Protein 2PE4 (pdb70)

B-factor: mean 37.02, std 12.39, range [16.14, 87.88]

GO terms:
  GO:0004415 hyalurononglucosaminidase activity (F, IDA)
  GO:0030214 hyaluronan catabolic process (P, IDA)
  GO:0043202 lysosomal lumen (C, TAS)
  GO:0004415 hyalurononglucosaminidase activity (F, TAS)
  GO:0030207 chondroitin sulfate proteoglycan catabolic process (P, TAS)
  GO:0030214 hyaluronan catabolic process (P, TAS)
  GO:0036117 hyaluranon cable (C, IDA)
  GO:0005576 extracellular region (C, IDA)
  GO:0005764 lysosome (C, IDA)
  GO:0036120 cellular response to platelet-derived growth factor stimulus (P, IDA)
  GO:0031410 cytoplasmic vesicle (C, IDA)
  GO:0044344 cellular response to fibroblast growth factor stimulus (P, IDA)
  GO:0009615 response to virus (P, IDA)
  GO:1900106 positive regulation of hyaluranon cable assembly (P, IDA)
  GO:0030308 negative regulation of cell growth (P, IDA)
  GO:0030212 hyaluronan metabolic process (P, IDA)
  GO:0051216 cartilage development (P, IEP)
  GO:0046677 response to antibiotic (P, IDA)
  GO:0071467 cellular response to pH (P, IDA)
  GO:0071493 cellular response to UV-B (P, IDA)

Foldseek 3Di:
DAFDFQLDPLFLAAEEAADPLVCLCVPPVQRFDPVLHPHYHHPVCPDQDLADDEAEQPQAFFHWAADLVGHIGQQHALLRHDLPNRLVRNLVSLCVRPVPLQRQHAYEYEDDGEDLQPVVCDDSSCSLQVVLLVVVCVVPVPDDDVGSNVVSRCSRNVRSLCNLLVSLQSSCVRRVNYQDAYAAPPALPLPPPPDVVRQLGRDDCSLVVSLVCLSRLLSGQAAEHELQAAPVCPPPPRSLSNQLNRLVSRCVSCVVSVHNPRAYAYEYEQARPPDLHGDDLVNCCSHQQSNQQQSHSYYYYHDDCVQSVDNVSSNVSSVCCQPHVSLSSSFQRVLQSVLCVLQQVVFWTWHFDPVQSRDGRGDDVVFWDWDADPVGDDIDIDGDQDPVNSVVSVVTTFTDGRQQADDGRSNHGDDPD

Organism: Homo sapiens (NCBI:txid9606)

InterPro domains:
  IPR013785 Aldolase-type TIM barrel [G3DSA:3.20.20.70] (20-435)
  IPR017853 Glycoside hydrolase superfamily [SSF51445] (31-350)
  IPR018155 Hyaluronidase [PF01630] (24-432)
  IPR018155 Hyaluronidase [PIRSF038193] (18-422)
  IPR018155 Hyaluronidase [PR00846] (32-44)
  IPR018155 Hyaluronidase [PR00846] (92-106)
  IPR018155 Hyaluronidase [PR00846] (124-141)
  IPR018155 Hyaluronidase [PR00846] (182-207)
  IPR018155 Hyaluronidase [PR00846] (229-243)
  IPR018155 Hyaluronidase [PR00846] (333-346)
  IPR018155 Hyaluronidase [PTHR11769] (9-433)

Structure (mmCIF, N/CA/C/O backbone):
data_2PE4
#
_entry.id   2PE4
#
_cell.length_a   92.050
_cell.length_b   92.050
_cell.length_c   143.810
_cell.angle_alpha   90.000
_cell.angle_beta   90.000
_cell.angle_gamma   120.000
#
_symmetry.space_group_name_H-M   'P 32 2 1'
#
loop_
_entity.id
_entity.type
_entity.pdbx_description
1 polymer Hyaluronidase-1
2 branched alpha-D-mannopyranose-(1-3)-alpha-D-mannopyranose-(1-6)-[alpha-D-mannopyranose-(1-3)]beta-D-mannopyranose-(1-4)-2-acetamido-2-deoxy-beta-D-glucopyranose-(1-4)-2-acetamido-2-deoxy-beta-D-glucopyranose
3 branched 2-acetamido-2-deoxy-beta-D-glucopyranose-(1-4)-2-acetamido-2-deoxy-beta-D-glucopyranose
4 non-polymer 'ACETATE ION'
5 non-polymer GLYCEROL
6 water water
#
loop_
_atom_site.group_PDB
_atom_site.id
_atom_site.type_symbol
_atom_site.label_atom_id
_atom_site.label_alt_id
_atom_site.label_comp_id
_atom_site.label_asym_id
_atom_site.label_entity_id
_atom_site.label_seq_id
_atom_site.pdbx_PDB_ins_code
_atom_site.Cartn_x
_atom_site.Cartn_y
_atom_site.Cartn_z
_atom_site.occupancy
_atom_site.B_iso_or_equiv
_atom_site.auth_seq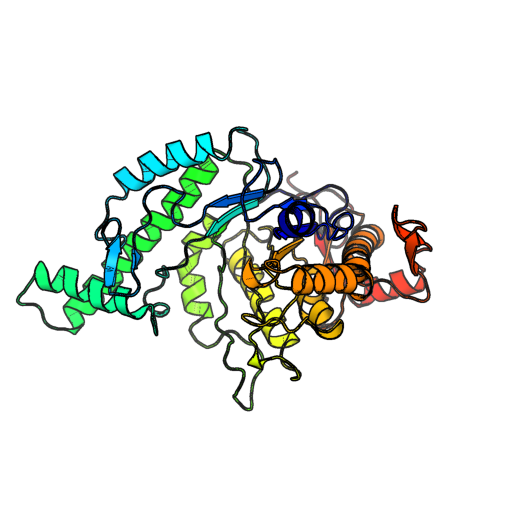_id
_atom_site.auth_comp_id
_atom_site.auth_asym_id
_atom_site.auth_atom_id
_atom_site.pdbx_PDB_model_num
ATOM 1 N N . ARG A 1 1 ? 24.557 -38.438 -2.219 1.00 48.18 20 ARG A N 1
ATOM 2 C CA . ARG A 1 1 ? 24.786 -38.383 -3.724 1.00 48.20 20 ARG A CA 1
ATOM 3 C C . ARG A 1 1 ? 26.209 -38.780 -4.233 1.00 46.86 20 ARG A C 1
ATOM 4 O O . ARG A 1 1 ? 26.312 -39.492 -5.209 1.00 46.96 20 ARG A O 1
ATOM 12 N N . SER A 1 2 ? 27.281 -38.306 -3.583 1.00 45.68 21 SER A N 1
ATOM 13 C CA . SER A 1 2 ? 28.663 -38.666 -3.946 1.00 43.64 21 SER A CA 1
ATOM 14 C C . SER A 1 2 ? 29.113 -39.741 -2.991 1.00 42.98 21 SER A C 1
ATOM 15 O O . SER A 1 2 ? 28.807 -39.631 -1.810 1.00 43.65 21 SER A O 1
ATOM 18 N N . PHE A 1 3 ? 29.822 -40.764 -3.483 1.00 41.35 22 PHE A N 1
ATOM 19 C CA . PHE A 1 3 ? 30.314 -41.886 -2.644 1.00 40.87 22 PHE A CA 1
ATOM 20 C C . PHE A 1 3 ? 31.844 -42.145 -2.634 1.00 39.14 22 PHE A C 1
ATOM 21 O O . PHE A 1 3 ? 32.290 -43.097 -1.991 1.00 39.49 22 PHE A O 1
ATOM 29 N N . ARG A 1 4 ? 32.643 -41.310 -3.304 1.00 37.42 23 ARG A N 1
ATOM 30 C CA . ARG A 1 4 ? 34.124 -41.475 -3.274 1.00 35.41 23 ARG A CA 1
ATOM 31 C C . ARG A 1 4 ? 34.682 -41.112 -1.904 1.00 33.52 23 ARG A C 1
ATOM 32 O O . ARG A 1 4 ? 34.218 -40.149 -1.272 1.00 32.60 23 ARG A O 1
ATOM 40 N N . GLY A 1 5 ? 35.675 -41.882 -1.462 1.00 32.45 24 GLY A N 1
ATOM 41 C CA . GLY A 1 5 ? 36.457 -41.533 -0.243 1.00 30.59 24 GLY A CA 1
ATOM 42 C C . GLY A 1 5 ? 37.606 -40.711 -0.785 1.00 29.05 24 GLY A C 1
ATOM 43 O O . GLY A 1 5 ? 37.373 -39.795 -1.608 1.00 28.41 24 GLY A O 1
ATOM 44 N N . PRO A 1 6 ? 38.847 -41.123 -0.459 1.00 27.29 25 PRO A N 1
ATOM 45 C CA . PRO A 1 6 ? 39.988 -40.391 -0.958 1.00 26.77 25 PRO A CA 1
ATOM 46 C C . PRO A 1 6 ? 40.026 -40.621 -2.472 1.00 27.12 25 PRO A C 1
ATOM 47 O O . PRO A 1 6 ? 39.678 -41.717 -2.913 1.00 27.40 25 PRO A O 1
ATOM 51 N N . LEU A 1 7 ? 40.384 -39.606 -3.271 1.00 27.44 26 LEU A N 1
ATOM 52 C CA . LEU A 1 7 ? 40.243 -39.739 -4.739 1.00 27.91 26 LEU A CA 1
ATOM 53 C C . LEU A 1 7 ? 41.261 -40.703 -5.290 1.00 27.85 26 LEU A C 1
ATOM 54 O O . LEU A 1 7 ? 40.986 -41.338 -6.288 1.00 28.26 26 LEU A O 1
ATOM 59 N N . LEU A 1 8 ? 42.404 -40.813 -4.603 1.00 26.97 27 LEU A N 1
ATOM 60 C CA . LEU A 1 8 ? 43.457 -41.807 -4.855 1.00 26.97 27 LEU A CA 1
ATOM 61 C C . LEU A 1 8 ? 43.792 -42.472 -3.512 1.00 28.03 27 LEU A C 1
ATOM 62 O O . LEU A 1 8 ? 43.620 -41.849 -2.480 1.00 28.22 27 LEU A O 1
ATOM 67 N N . PRO A 1 9 ? 44.253 -43.745 -3.518 1.00 28.74 28 PRO A N 1
ATOM 68 C CA . PRO A 1 9 ? 44.600 -44.412 -2.270 1.00 28.36 28 PRO A CA 1
ATOM 69 C C . PRO A 1 9 ? 45.519 -43.601 -1.375 1.00 28.71 28 PRO A C 1
ATOM 70 O O . PRO A 1 9 ? 46.501 -43.040 -1.868 1.00 29.38 28 PRO A O 1
ATOM 74 N N . ASN A 1 10 ? 45.222 -43.558 -0.067 1.00 28.73 29 ASN A N 1
ATOM 75 C CA . ASN A 1 10 ? 46.080 -42.850 0.892 1.00 28.57 29 ASN A CA 1
ATOM 76 C C . ASN A 1 10 ? 46.230 -41.390 0.548 1.00 27.55 29 ASN A C 1
ATOM 77 O O . ASN A 1 10 ? 47.271 -40.780 0.828 1.00 28.63 29 ASN A O 1
ATOM 82 N N . ARG A 1 11 ? 45.210 -40.814 -0.066 1.00 26.79 30 ARG A N 1
ATOM 83 C CA . ARG A 1 11 ? 45.295 -39.385 -0.421 1.00 26.77 30 ARG A CA 1
ATOM 84 C C . ARG A 1 11 ? 44.019 -38.677 -0.094 1.00 25.83 30 ARG A C 1
ATOM 85 O O . ARG A 1 11 ? 43.202 -38.432 -0.980 1.00 26.88 30 ARG A O 1
ATOM 93 N N . PRO A 1 12 ? 43.848 -38.319 1.184 1.00 25.56 31 PRO A N 1
ATOM 94 C CA . PRO A 1 12 ? 42.715 -37.415 1.522 1.00 24.23 31 PRO A CA 1
ATOM 95 C C . PRO A 1 12 ? 42.847 -36.076 0.778 1.00 24.26 31 PRO A C 1
ATOM 96 O O . PRO A 1 12 ? 41.838 -35.487 0.416 1.00 23.95 31 PRO A O 1
ATOM 100 N N . PHE A 1 13 ? 44.086 -35.658 0.509 1.00 23.56 32 PHE A N 1
ATOM 101 C CA . PHE A 1 13 ? 44.361 -34.418 -0.209 1.00 23.06 32 PHE A CA 1
ATOM 102 C C . PHE A 1 13 ? 45.276 -34.814 -1.383 1.00 24.02 32 PHE A C 1
ATOM 103 O O . PHE A 1 13 ? 46.416 -35.254 -1.187 1.00 23.62 32 PHE A O 1
ATOM 111 N N . THR A 1 14 ? 44.732 -34.691 -2.589 1.00 24.39 33 THR A N 1
ATOM 112 C CA . THR A 1 14 ? 45.358 -35.140 -3.830 1.00 25.94 33 THR A CA 1
ATOM 113 C C . THR A 1 14 ? 45.951 -33.883 -4.574 1.00 26.33 33 THR A C 1
ATOM 114 O O . THR A 1 14 ? 45.384 -32.757 -4.480 1.00 27.87 33 THR A O 1
ATOM 118 N N . THR A 1 15 ? 47.077 -34.005 -5.283 1.00 24.66 34 THR A N 1
ATOM 119 C CA . THR A 1 15 ? 47.493 -32.829 -6.033 1.00 24.49 34 THR A CA 1
ATOM 120 C C . THR A 1 15 ? 47.622 -33.128 -7.521 1.00 24.22 34 THR A C 1
ATOM 121 O O . THR A 1 15 ? 48.134 -34.151 -7.905 1.00 25.21 34 THR A O 1
ATOM 125 N N . VAL A 1 16 ? 47.154 -32.204 -8.345 1.00 24.68 35 VAL A N 1
ATOM 126 C CA . VAL A 1 16 ? 47.255 -32.323 -9.793 1.00 24.61 35 VAL A CA 1
ATOM 127 C C . VAL A 1 16 ? 48.114 -31.147 -10.285 1.00 24.95 35 VAL A C 1
ATOM 128 O O . VAL A 1 16 ? 47.745 -29.960 -10.119 1.00 24.83 35 VAL A O 1
ATOM 132 N N . TRP A 1 17 ? 49.261 -31.491 -10.867 1.00 24.54 36 TRP A N 1
ATOM 133 C CA . TRP A 1 17 ? 50.115 -30.529 -11.527 1.00 24.36 36 TRP A CA 1
ATOM 134 C C . TRP A 1 17 ? 49.609 -30.352 -12.971 1.00 25.20 36 TRP A C 1
ATOM 135 O O . TRP A 1 17 ? 49.858 -31.211 -13.841 1.00 24.00 36 TRP A O 1
ATOM 146 N N . ASN A 1 18 ? 48.928 -29.230 -13.221 1.00 25.43 37 ASN A N 1
ATOM 147 C CA . ASN A 1 18 ? 48.305 -28.938 -14.533 1.00 25.97 37 ASN A CA 1
ATOM 148 C C . ASN A 1 18 ? 49.146 -27.856 -15.247 1.00 25.93 37 ASN A C 1
ATOM 149 O O . ASN A 1 18 ? 48.757 -26.690 -15.360 1.00 25.94 37 ASN A O 1
ATOM 154 N N . ALA A 1 19 ? 50.327 -28.280 -15.682 1.00 25.48 38 ALA A N 1
ATOM 155 C CA . ALA A 1 19 ? 51.375 -27.444 -16.195 1.00 26.26 38 ALA A CA 1
ATOM 156 C C . ALA A 1 19 ? 52.031 -28.104 -17.416 1.00 27.29 38 ALA A C 1
ATOM 157 O O . ALA A 1 19 ? 52.160 -29.350 -17.480 1.00 26.94 38 ALA A O 1
ATOM 159 N N . ASN A 1 20 ? 52.429 -27.265 -18.375 1.00 25.98 39 ASN A N 1
ATOM 160 C CA . ASN A 1 20 ? 53.198 -27.789 -19.520 1.00 27.80 39 ASN A CA 1
ATOM 161 C C . ASN A 1 20 ? 54.683 -27.753 -19.257 1.00 28.04 39 ASN A C 1
ATOM 162 O O . ASN A 1 20 ? 55.454 -27.051 -19.969 1.00 29.08 39 ASN A O 1
ATOM 167 N N . THR A 1 21 ? 55.094 -28.483 -18.215 1.00 27.95 40 THR A N 1
ATOM 168 C CA . THR A 1 21 ? 56.503 -28.618 -17.906 1.00 27.76 40 THR A CA 1
ATOM 169 C C . THR A 1 21 ? 57.219 -29.587 -18.861 1.00 28.62 40 THR A C 1
ATOM 170 O O . THR A 1 21 ? 58.453 -29.557 -18.967 1.00 28.56 40 THR A O 1
ATOM 174 N N . GLN A 1 22 ? 56.431 -30.402 -19.568 1.00 28.94 41 GLN A N 1
ATOM 175 C CA . GLN A 1 22 ? 56.883 -31.222 -20.684 1.00 31.05 41 GLN A CA 1
ATOM 176 C C . GLN A 1 22 ? 57.539 -30.369 -21.780 1.00 29.13 41 GLN A C 1
ATOM 177 O O . GLN A 1 22 ? 58.549 -30.758 -22.348 1.00 28.35 41 GLN A O 1
ATOM 183 N N . TRP A 1 23 ? 56.958 -29.199 -22.046 1.00 27.94 42 TRP A N 1
ATOM 184 C CA . TRP A 1 23 ? 57.556 -28.210 -22.934 1.00 26.61 42 TRP A CA 1
ATOM 185 C C . TRP A 1 23 ? 58.907 -27.664 -22.404 1.00 26.76 42 TRP A C 1
ATOM 186 O O . TRP A 1 23 ? 59.859 -27.535 -23.172 1.00 26.25 42 TRP A O 1
ATOM 197 N N . CYS A 1 24 ? 58.982 -27.338 -21.111 1.00 26.34 43 CYS A N 1
ATOM 198 C CA . CYS A 1 24 ? 60.214 -26.889 -20.494 1.00 27.91 43 CYS A CA 1
ATOM 199 C C . CYS A 1 24 ? 61.351 -27.852 -20.827 1.00 27.85 43 CYS A C 1
ATOM 200 O O . CYS A 1 24 ? 62.497 -27.445 -21.051 1.00 27.32 43 CYS A O 1
ATOM 203 N N . LEU A 1 25 ? 61.017 -29.133 -20.831 1.00 28.55 44 LEU A N 1
ATOM 204 C CA . LEU A 1 25 ? 62.007 -30.175 -21.025 1.00 29.56 44 LEU A CA 1
ATOM 205 C C . LEU A 1 25 ? 62.340 -30.348 -22.524 1.00 29.29 44 LEU A C 1
ATOM 206 O O . LEU A 1 25 ? 63.497 -30.315 -22.894 1.00 29.16 44 LEU A O 1
ATOM 211 N N . GLU A 1 26 ? 61.313 -30.509 -23.351 1.00 29.54 45 GLU A N 1
ATOM 212 C CA . GLU A 1 26 ? 61.467 -30.789 -24.777 1.00 31.61 45 GLU A CA 1
ATOM 213 C C . GLU A 1 26 ? 61.999 -29.583 -25.570 1.00 30.61 45 GLU A C 1
ATOM 214 O O . GLU A 1 26 ? 62.800 -29.745 -26.478 1.00 30.17 45 GLU A O 1
ATOM 220 N N . ARG A 1 27 ? 61.560 -28.380 -25.201 1.00 29.99 46 ARG A N 1
ATOM 221 C CA . ARG A 1 27 ? 61.988 -27.202 -25.885 1.00 29.15 46 ARG A CA 1
ATOM 222 C C . ARG A 1 27 ? 63.293 -26.690 -25.348 1.00 29.66 46 ARG A C 1
ATOM 223 O O . ARG A 1 27 ? 64.183 -26.383 -26.125 1.00 30.21 46 ARG A O 1
ATOM 231 N N . HIS A 1 28 ? 63.397 -26.581 -24.025 1.00 29.43 47 HIS A N 1
ATOM 232 C CA . HIS A 1 28 ? 64.506 -25.880 -23.395 1.00 29.32 47 HIS A CA 1
ATOM 233 C C . HIS A 1 28 ? 65.494 -26.761 -22.631 1.00 29.50 47 HIS A C 1
ATOM 234 O O . HIS A 1 28 ? 66.472 -26.239 -22.118 1.00 29.76 47 HIS A O 1
ATOM 241 N N . GLY A 1 29 ? 65.258 -28.069 -22.533 1.00 29.55 48 GLY A N 1
ATOM 242 C CA . GLY A 1 29 ? 66.128 -28.955 -21.733 1.00 29.76 48 GLY A CA 1
ATOM 243 C C . GLY A 1 29 ? 66.074 -28.715 -20.213 1.00 31.51 48 GLY A C 1
ATOM 244 O O . GLY A 1 29 ? 66.948 -29.184 -19.448 1.00 31.25 48 GLY A O 1
ATOM 245 N N . VAL A 1 30 ? 65.064 -27.981 -19.759 1.00 31.78 49 VAL A N 1
ATOM 246 C CA . VAL A 1 30 ? 64.900 -27.731 -18.326 1.00 32.71 49 VAL A CA 1
ATOM 247 C C . VAL A 1 30 ? 64.003 -28.821 -17.771 1.00 33.38 49 VAL A C 1
ATOM 248 O O . VAL A 1 30 ? 62.835 -29.000 -18.196 1.00 33.20 49 VAL A O 1
ATOM 252 N N . ASP A 1 31 ? 64.543 -29.552 -16.814 1.00 33.30 50 ASP A N 1
ATOM 253 C CA . ASP A 1 31 ? 63.833 -30.695 -16.283 1.00 34.31 50 ASP A CA 1
ATOM 254 C C . ASP A 1 31 ? 63.244 -30.330 -14.925 1.00 32.79 50 ASP A C 1
ATOM 255 O O . ASP A 1 31 ? 63.941 -30.378 -13.929 1.00 32.75 50 ASP A O 1
ATOM 260 N N . VAL A 1 32 ? 61.961 -29.955 -14.898 1.00 32.69 51 VAL A N 1
ATOM 261 C CA . VAL A 1 32 ? 61.266 -29.662 -13.637 1.00 30.88 51 VAL A CA 1
ATOM 262 C C . VAL A 1 32 ? 60.832 -30.995 -12.991 1.00 30.87 51 VAL A C 1
ATOM 263 O O . VAL A 1 32 ? 60.195 -31.822 -13.630 1.00 31.04 51 VAL A O 1
ATOM 267 N N . ASP A 1 33 ? 61.192 -31.202 -11.734 1.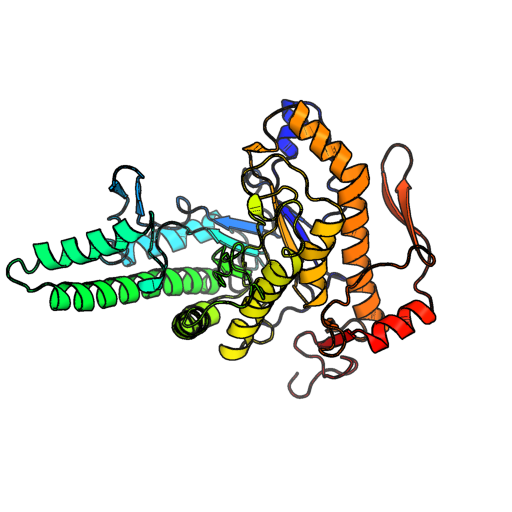00 30.43 52 ASP A N 1
ATOM 268 C CA . ASP A 1 33 ? 60.808 -32.417 -10.994 1.00 30.48 52 ASP A CA 1
ATOM 269 C C . ASP A 1 33 ? 59.326 -32.336 -10.634 1.00 29.96 52 ASP A C 1
ATOM 270 O O . ASP A 1 33 ? 58.909 -31.426 -9.936 1.00 30.57 52 ASP A O 1
ATOM 275 N N . VAL A 1 34 ? 58.538 -33.294 -11.107 1.00 29.31 53 VAL A N 1
ATOM 276 C CA . VAL A 1 34 ? 57.107 -33.318 -10.901 1.00 28.46 53 VAL A CA 1
ATOM 277 C C . VAL A 1 34 ? 56.694 -34.619 -10.165 1.00 28.50 53 VAL A C 1
ATOM 278 O O . VAL A 1 34 ? 55.511 -34.991 -10.139 1.00 28.08 53 VAL A O 1
ATOM 282 N N . SER A 1 35 ? 57.670 -35.324 -9.600 1.00 27.75 54 SER A N 1
ATOM 283 C CA . SER A 1 35 ? 57.416 -36.600 -8.915 1.00 28.03 54 SER A CA 1
ATOM 284 C C . SER A 1 35 ? 56.621 -36.420 -7.616 1.00 27.99 54 SER A C 1
ATOM 285 O O . SER A 1 35 ? 56.013 -37.361 -7.120 1.00 29.44 54 SER A O 1
ATOM 288 N N . VAL A 1 36 ? 56.618 -35.224 -7.043 1.00 27.62 55 VAL A N 1
ATOM 289 C CA . VAL A 1 36 ? 55.920 -35.052 -5.780 1.00 27.51 55 VAL A CA 1
ATOM 290 C C . VAL A 1 36 ? 54.375 -35.069 -5.968 1.00 27.49 55 VAL A C 1
ATOM 291 O O . VAL A 1 36 ? 53.627 -35.365 -5.033 1.00 26.61 55 VAL A O 1
ATOM 295 N N . PHE A 1 37 ? 53.901 -34.796 -7.184 1.00 26.22 56 PHE A N 1
ATOM 296 C CA . PHE A 1 37 ? 52.461 -34.707 -7.415 1.00 25.77 56 PHE A CA 1
ATOM 297 C C . PHE A 1 37 ? 51.799 -36.073 -7.591 1.00 26.07 56 PHE A C 1
ATOM 298 O O . PHE A 1 37 ? 52.436 -37.003 -7.997 1.00 26.39 56 PHE A O 1
ATOM 306 N N . ASP A 1 38 ? 50.499 -36.165 -7.330 1.00 26.90 57 ASP A N 1
ATOM 307 C CA . ASP A 1 38 ? 49.786 -37.416 -7.528 1.00 25.92 57 ASP A CA 1
ATOM 308 C C . ASP A 1 38 ? 49.475 -37.573 -9.023 1.00 25.64 57 ASP A C 1
ATOM 309 O O . ASP A 1 38 ? 49.485 -38.663 -9.521 1.00 23.95 57 ASP A O 1
ATOM 314 N N . VAL A 1 39 ? 49.206 -36.444 -9.700 1.00 25.84 58 VAL A N 1
ATOM 315 C CA . VAL A 1 39 ? 48.792 -36.411 -11.100 1.00 25.15 58 VAL A CA 1
ATOM 316 C C . VAL A 1 39 ? 49.537 -35.272 -11.769 1.00 26.17 58 VAL A C 1
ATOM 317 O O . VAL A 1 39 ? 49.671 -34.153 -11.205 1.00 24.79 58 VAL A O 1
ATOM 321 N N . VAL A 1 40 ? 50.051 -35.571 -12.969 1.00 27.77 59 VAL A N 1
ATOM 322 C CA . VAL A 1 40 ? 50.540 -34.553 -13.912 1.00 28.06 59 VAL A CA 1
ATOM 323 C C . VAL A 1 40 ? 49.593 -34.540 -15.107 1.00 28.92 59 VAL A C 1
ATOM 324 O O . VAL A 1 40 ? 49.380 -35.558 -15.743 1.00 28.02 59 VAL A O 1
ATOM 328 N N . ALA A 1 41 ? 49.017 -33.378 -15.402 1.00 29.19 60 ALA A N 1
ATOM 329 C CA . ALA A 1 41 ? 48.095 -33.287 -16.466 1.00 29.87 60 ALA A CA 1
ATOM 330 C C . ALA A 1 41 ? 48.473 -32.087 -17.302 1.00 30.50 60 ALA A C 1
ATOM 331 O O . ALA A 1 41 ? 48.128 -30.958 -16.977 1.00 31.05 60 ALA A O 1
ATOM 333 N N . ASN A 1 42 ? 49.121 -32.354 -18.421 1.00 30.97 61 ASN A N 1
ATOM 334 C CA . ASN A 1 42 ? 49.475 -31.299 -19.367 1.00 33.09 61 ASN A CA 1
ATOM 335 C C . ASN A 1 42 ? 48.263 -30.520 -19.898 1.00 32.36 61 ASN A C 1
ATOM 336 O O . ASN A 1 42 ? 47.386 -31.125 -20.507 1.00 33.00 61 ASN A O 1
ATOM 341 N N . PRO A 1 43 ? 48.207 -29.185 -19.683 1.00 31.86 62 PRO A N 1
ATOM 342 C CA . PRO A 1 43 ? 47.097 -28.403 -20.228 1.00 32.45 62 PRO A CA 1
ATOM 343 C C . PRO A 1 43 ? 47.120 -28.348 -21.772 1.00 32.71 62 PRO A C 1
ATOM 344 O O . PRO A 1 43 ? 46.102 -27.961 -22.406 1.00 32.58 62 PRO A O 1
ATOM 348 N N . GLY A 1 44 ? 48.265 -28.742 -22.345 1.00 32.85 63 GLY A N 1
ATOM 349 C CA . GLY A 1 44 ? 48.450 -28.882 -23.782 1.00 34.03 63 GLY A CA 1
ATOM 350 C C . GLY A 1 44 ? 47.799 -30.132 -24.342 1.00 35.50 63 GLY A C 1
ATOM 351 O O . GLY A 1 44 ? 47.670 -30.279 -25.575 1.00 34.99 63 GLY A O 1
ATOM 352 N N . GLN A 1 45 ? 47.339 -31.014 -23.439 1.00 36.46 64 GLN A N 1
ATOM 353 C CA . GLN A 1 45 ? 46.517 -32.169 -23.799 1.00 37.58 64 GLN A CA 1
ATOM 354 C C . GLN A 1 45 ? 47.263 -33.067 -24.792 1.00 39.29 64 GLN A C 1
ATOM 355 O O . GLN A 1 45 ? 46.873 -33.255 -25.972 1.00 38.96 64 GLN A O 1
ATOM 361 N N . THR A 1 46 ? 48.368 -33.593 -24.293 1.00 41.20 65 THR A N 1
ATOM 362 C CA . THR A 1 46 ? 49.271 -34.413 -25.077 1.00 44.13 65 THR A CA 1
ATOM 363 C C . THR A 1 46 ? 48.860 -35.880 -25.026 1.00 45.67 65 THR A C 1
ATOM 364 O O . THR A 1 46 ? 48.990 -36.581 -26.003 1.00 46.70 65 THR A O 1
ATOM 368 N N . PHE A 1 47 ? 48.357 -36.341 -23.877 1.00 48.29 66 PHE A N 1
ATOM 369 C CA . PHE A 1 47 ? 47.853 -37.727 -23.740 1.00 49.48 66 PHE A CA 1
ATOM 370 C C . PHE A 1 47 ? 46.457 -37.697 -23.108 1.00 49.13 66 PHE A C 1
ATOM 371 O O . PHE A 1 47 ? 46.114 -36.737 -22.400 1.00 49.02 66 PHE A O 1
ATOM 379 N N . ARG A 1 48 ? 45.666 -38.743 -23.360 1.00 48.13 67 ARG A N 1
ATOM 380 C CA . ARG A 1 48 ? 44.370 -38.924 -22.682 1.00 47.62 67 ARG A CA 1
ATOM 381 C C . ARG A 1 48 ? 44.409 -39.937 -21.515 1.00 46.01 67 ARG A C 1
ATOM 382 O O . ARG A 1 48 ? 44.266 -41.136 -21.754 1.00 47.51 67 ARG A O 1
ATOM 390 N N . GLY A 1 49 ? 44.538 -39.461 -20.279 1.00 42.52 68 GLY A N 1
ATOM 391 C CA . GLY A 1 49 ? 44.754 -40.343 -19.118 1.00 39.50 68 GLY A CA 1
ATOM 392 C C . GLY A 1 49 ? 43.560 -40.592 -18.198 1.00 37.48 68 GLY A C 1
ATOM 393 O O . GLY A 1 49 ? 42.483 -40.011 -18.394 1.00 36.98 68 GLY A O 1
ATOM 394 N N . PRO A 1 50 ? 43.738 -41.472 -17.183 1.00 35.82 69 PRO A N 1
ATOM 395 C CA . PRO A 1 50 ? 42.645 -41.882 -16.297 1.00 34.74 69 PRO A CA 1
ATOM 396 C C . PRO A 1 50 ? 42.260 -40.890 -15.177 1.00 33.56 69 PRO A C 1
ATOM 397 O O . PRO A 1 50 ? 41.220 -41.057 -14.515 1.00 32.11 69 PRO A O 1
ATOM 401 N N . ASP A 1 51 ? 43.077 -39.866 -14.988 1.00 31.94 70 ASP A N 1
ATOM 402 C CA . ASP A 1 51 ? 42.974 -39.019 -13.811 1.00 31.30 70 ASP A CA 1
ATOM 403 C C . ASP A 1 51 ? 42.395 -37.627 -14.070 1.00 30.59 70 ASP A C 1
ATOM 404 O O . ASP A 1 51 ? 41.877 -37.000 -13.136 1.00 30.41 70 ASP A O 1
ATOM 409 N N . MET A 1 52 ? 42.510 -37.136 -15.311 1.00 29.37 71 MET A N 1
ATOM 410 C CA . MET A 1 52 ? 41.975 -35.822 -15.652 1.00 29.28 71 MET A CA 1
ATOM 411 C C . MET A 1 52 ? 41.656 -35.691 -17.138 1.00 29.12 71 MET A C 1
ATOM 412 O O . MET A 1 52 ? 42.490 -36.022 -17.996 1.00 28.82 71 MET A O 1
ATOM 417 N N . THR A 1 53 ? 40.437 -35.215 -17.425 1.00 28.87 72 THR A N 1
ATOM 418 C CA . THR A 1 53 ? 40.065 -34.662 -18.734 1.00 28.93 72 THR A CA 1
ATOM 419 C C . THR A 1 53 ? 39.580 -33.226 -18.533 1.00 29.60 72 THR A C 1
ATOM 420 O O . THR A 1 53 ? 38.789 -32.933 -17.618 1.00 29.96 72 THR A O 1
ATOM 424 N N . ILE A 1 54 ? 39.981 -32.352 -19.438 1.00 29.46 73 ILE A N 1
ATOM 425 C CA . ILE A 1 54 ? 39.570 -30.964 -19.430 1.00 29.36 73 ILE A CA 1
ATOM 426 C C . ILE A 1 54 ? 38.834 -30.722 -20.758 1.00 27.78 73 ILE A C 1
ATOM 427 O O . ILE A 1 54 ? 39.309 -31.105 -21.785 1.00 27.09 73 ILE A O 1
ATOM 432 N N . PHE A 1 55 ? 37.706 -30.033 -20.717 1.00 27.21 74 PHE A N 1
ATOM 433 C CA . PHE A 1 55 ? 37.069 -29.569 -21.910 1.00 27.08 74 PHE A CA 1
ATOM 434 C C . PHE A 1 55 ? 37.113 -28.067 -21.904 1.00 27.43 74 PHE A C 1
ATOM 435 O O . PHE A 1 55 ? 36.392 -27.403 -21.118 1.00 27.17 74 PHE A O 1
ATOM 443 N N . TYR A 1 56 ? 37.968 -27.532 -22.771 1.00 26.94 75 TYR A N 1
ATOM 444 C CA . TYR A 1 56 ? 38.019 -26.108 -23.059 1.00 27.83 75 TYR A CA 1
ATOM 445 C C . TYR A 1 56 ? 36.786 -25.767 -23.864 1.00 27.69 75 TYR A C 1
ATOM 446 O O . TYR A 1 56 ? 36.109 -26.648 -24.373 1.00 26.39 75 TYR A O 1
ATOM 455 N N . SER A 1 57 ? 36.431 -24.498 -23.919 1.00 29.51 76 SER A N 1
ATOM 456 C CA . SER A 1 57 ? 35.069 -24.167 -24.352 1.00 31.03 76 SER A CA 1
ATOM 457 C C . SER A 1 57 ? 34.808 -24.531 -25.835 1.00 33.21 76 SER A C 1
ATOM 458 O O . SER A 1 57 ? 33.633 -24.627 -26.238 1.00 33.85 76 SER A O 1
ATOM 461 N N . SER A 1 58 ? 35.878 -24.751 -26.625 1.00 33.22 77 SER A N 1
ATOM 462 C CA . SER A 1 58 ? 35.737 -25.087 -28.044 1.00 34.69 77 SER A CA 1
ATOM 463 C C . SER A 1 58 ? 35.740 -26.574 -28.256 1.00 35.33 77 SER A C 1
ATOM 464 O O . SER A 1 58 ? 35.649 -27.016 -29.399 1.00 35.59 77 SER A O 1
ATOM 467 N N . GLN A 1 59 ? 35.821 -27.345 -27.162 1.00 34.53 78 GLN A N 1
ATOM 468 C CA . GLN A 1 59 ? 35.903 -28.803 -27.238 1.00 33.44 78 GLN A CA 1
ATOM 469 C C . GLN A 1 59 ? 34.654 -29.599 -26.828 1.00 33.60 78 GLN A C 1
ATOM 470 O O . GLN A 1 59 ? 34.685 -30.814 -26.956 1.00 34.99 78 GLN A O 1
ATOM 476 N N . LEU A 1 60 ? 33.609 -28.982 -26.255 1.00 32.22 79 LEU A N 1
ATOM 477 C CA . LEU A 1 60 ? 32.462 -29.763 -25.762 1.00 30.42 79 LEU A CA 1
ATOM 478 C C . LEU A 1 60 ? 31.148 -29.201 -26.321 1.00 30.90 79 LEU A C 1
ATOM 479 O O . LEU A 1 60 ? 30.661 -28.137 -25.891 1.00 30.01 79 LEU A O 1
ATOM 484 N N . GLY A 1 61 ? 30.598 -29.926 -27.301 1.00 30.14 80 GLY A N 1
ATOM 485 C CA . GLY A 1 61 ? 29.491 -29.446 -28.093 1.00 29.96 80 GLY A CA 1
ATOM 486 C C . GLY A 1 61 ? 29.753 -28.134 -28.800 1.00 30.42 80 GLY A C 1
ATOM 487 O O . GLY A 1 61 ? 30.828 -27.933 -29.395 1.00 30.61 80 GLY A O 1
ATOM 488 N N . THR A 1 62 ? 28.784 -27.231 -28.696 1.00 29.38 81 THR A N 1
ATOM 489 C CA . THR A 1 62 ? 28.797 -25.987 -29.443 1.00 30.14 81 THR A CA 1
ATOM 490 C C . THR A 1 62 ? 28.519 -24.821 -28.533 1.00 29.97 81 THR A C 1
ATOM 491 O O . THR A 1 62 ? 27.422 -24.272 -28.527 1.00 30.23 81 THR A O 1
ATOM 495 N N . TYR A 1 63 ? 29.530 -24.416 -27.796 1.00 30.61 82 TYR A N 1
ATOM 496 C CA . TYR A 1 63 ? 29.401 -23.387 -26.783 1.00 30.26 82 TYR A CA 1
ATOM 497 C C . TYR A 1 63 ? 29.261 -21.991 -27.370 1.00 30.62 82 TYR A C 1
ATOM 498 O O . TYR A 1 63 ? 30.138 -21.528 -28.085 1.00 30.93 82 TYR A O 1
ATOM 507 N N . PRO A 1 64 ? 28.158 -21.301 -27.038 1.00 31.92 83 PRO A N 1
ATOM 508 C CA . PRO A 1 64 ? 27.883 -19.982 -27.602 1.00 32.08 83 PRO A CA 1
ATOM 509 C C . PRO A 1 64 ? 28.524 -18.870 -26.801 1.00 33.81 83 PRO A C 1
ATOM 510 O O . PRO A 1 64 ? 28.484 -18.895 -25.561 1.00 33.82 83 PRO A O 1
ATOM 514 N N . TYR A 1 65 ? 29.123 -17.915 -27.505 1.00 35.47 84 TYR A N 1
ATOM 515 C CA . TYR A 1 65 ? 29.783 -16.778 -26.882 1.00 37.55 84 TYR A CA 1
ATOM 516 C C . TYR A 1 65 ? 29.977 -15.677 -27.899 1.00 37.99 84 TYR A C 1
ATOM 517 O O . TYR A 1 65 ? 29.770 -15.856 -29.104 1.00 38.69 84 TYR A O 1
ATOM 526 N N . TYR A 1 66 ? 30.314 -14.501 -27.406 1.00 38.93 85 TYR A N 1
ATOM 527 C CA . TYR A 1 66 ? 30.687 -13.403 -28.287 1.00 39.40 85 TYR A CA 1
ATOM 528 C C . TYR A 1 66 ? 32.204 -13.227 -28.264 1.00 40.62 85 TYR A C 1
ATOM 529 O O . TYR A 1 66 ? 32.804 -13.243 -27.186 1.00 39.64 85 TYR A O 1
ATOM 538 N N . THR A 1 67 ? 32.808 -13.077 -29.454 1.00 42.58 86 THR A N 1
ATOM 539 C CA . THR A 1 67 ? 34.229 -12.698 -29.587 1.00 44.76 86 THR A CA 1
ATOM 540 C C . THR A 1 67 ? 34.452 -11.342 -28.903 1.00 46.26 86 THR A C 1
ATOM 541 O O . THR A 1 67 ? 33.468 -10.651 -28.577 1.00 46.75 86 THR A O 1
ATOM 545 N N . PRO A 1 68 ? 35.728 -10.949 -28.639 1.00 47.86 87 PRO A N 1
ATOM 546 C CA . PRO A 1 68 ? 35.895 -9.670 -27.929 1.00 48.48 87 PRO A CA 1
ATOM 547 C C . PRO A 1 68 ? 35.515 -8.403 -28.722 1.00 48.71 87 PRO A C 1
ATOM 548 O O . PRO A 1 68 ? 35.431 -7.333 -28.132 1.00 49.40 87 PRO A O 1
ATOM 552 N N . THR A 1 69 ? 35.269 -8.534 -30.021 1.00 48.51 88 THR A N 1
ATOM 553 C CA . THR A 1 69 ? 34.707 -7.455 -30.829 1.00 48.60 88 THR A CA 1
ATOM 554 C C . THR A 1 69 ? 33.185 -7.614 -31.048 1.00 47.99 88 THR A C 1
ATOM 555 O O . THR A 1 69 ? 32.590 -6.929 -31.907 1.00 47.48 88 THR A O 1
ATOM 559 N N . GLY A 1 70 ? 32.572 -8.554 -30.317 1.00 46.62 89 GLY A N 1
ATOM 560 C CA . GLY A 1 70 ? 31.116 -8.680 -30.262 1.00 45.44 89 GLY A CA 1
ATOM 561 C C . GLY A 1 70 ? 30.422 -9.521 -31.308 1.00 45.10 89 GLY A C 1
ATOM 562 O O . GLY A 1 70 ? 29.201 -9.466 -31.431 1.00 44.74 89 GLY A O 1
ATOM 563 N N . GLU A 1 71 ? 31.180 -10.307 -32.055 1.00 45.72 90 GLU A N 1
ATOM 564 C CA . GLU A 1 71 ? 30.597 -11.221 -33.054 1.00 47.53 90 GLU A CA 1
ATOM 565 C C . GLU A 1 71 ? 30.174 -12.580 -32.428 1.00 47.00 90 GLU A C 1
ATOM 566 O O . GLU A 1 71 ? 30.945 -13.143 -31.624 1.00 47.08 90 GLU A O 1
ATOM 572 N N . PRO A 1 72 ? 28.968 -13.105 -32.790 1.00 45.92 91 PRO A N 1
ATOM 573 C CA . PRO A 1 72 ? 28.449 -14.313 -32.163 1.00 45.02 91 PRO A CA 1
ATOM 574 C C . PRO A 1 72 ? 29.133 -15.547 -32.695 1.00 44.18 91 PRO A C 1
ATOM 575 O O . PRO A 1 72 ? 29.406 -15.627 -33.896 1.00 45.34 91 PRO A O 1
ATOM 579 N N . VAL A 1 73 ? 29.419 -16.491 -31.807 1.00 42.27 92 VAL A N 1
ATOM 580 C CA . VAL A 1 73 ? 29.838 -17.824 -32.213 1.00 40.76 92 VAL A CA 1
ATOM 581 C C . VAL A 1 73 ? 28.736 -18.779 -31.729 1.00 40.56 92 VAL A C 1
ATOM 582 O O . VAL A 1 73 ? 28.278 -18.667 -30.584 1.00 40.49 92 VAL A O 1
ATOM 586 N N . PHE A 1 74 ? 28.277 -19.672 -32.609 1.00 39.21 93 PHE A N 1
ATOM 587 C CA . PHE A 1 74 ? 27.122 -20.527 -32.322 1.00 38.56 93 PHE A CA 1
ATOM 588 C C . PHE A 1 74 ? 25.919 -19.785 -31.741 1.00 38.90 93 PHE A C 1
ATOM 589 O O . PHE A 1 74 ? 25.162 -20.359 -30.957 1.00 39.84 93 PHE A O 1
ATOM 597 N N . GLY A 1 75 ? 25.743 -18.519 -32.109 1.00 38.23 94 GLY A N 1
ATOM 598 C CA . GLY A 1 75 ? 24.573 -17.754 -31.725 1.00 36.19 94 GLY A CA 1
ATOM 599 C C . GLY A 1 75 ? 24.792 -16.788 -30.589 1.00 35.77 94 GLY A C 1
ATOM 600 O O . GLY A 1 75 ? 23.883 -16.053 -30.235 1.00 36.28 94 GLY A O 1
ATOM 601 N N . GLY A 1 76 ? 25.978 -16.803 -29.996 1.00 34.98 95 GLY A N 1
ATOM 602 C CA . GLY A 1 76 ? 26.348 -15.874 -28.911 1.00 35.11 95 GLY A CA 1
ATOM 603 C C . GLY A 1 76 ? 25.803 -16.174 -27.515 1.00 35.21 95 GLY A C 1
ATOM 604 O O . GLY A 1 76 ? 26.526 -16.113 -26.509 1.00 34.66 95 GLY A O 1
ATOM 605 N N . LEU A 1 77 ? 24.522 -16.536 -27.482 1.00 35.38 96 LEU A N 1
ATOM 606 C CA . LEU A 1 77 ? 23.751 -16.663 -26.260 1.00 35.01 96 LEU A CA 1
ATOM 607 C C . LEU A 1 77 ? 23.090 -18.022 -26.269 1.00 35.02 96 LEU A C 1
ATOM 608 O O . LEU A 1 77 ? 22.681 -18.509 -27.338 1.00 35.23 96 LEU A O 1
ATOM 613 N N . PRO A 1 78 ? 22.974 -18.653 -25.089 1.00 35.27 97 PRO A N 1
ATOM 614 C CA . PRO A 1 78 ? 22.335 -19.968 -25.100 1.00 35.37 97 PRO A CA 1
ATOM 615 C C . PRO A 1 78 ? 20.847 -19.949 -25.616 1.00 35.96 97 PRO A C 1
ATOM 616 O O . PRO A 1 78 ? 20.420 -20.916 -26.231 1.00 35.95 97 PRO A O 1
ATOM 620 N N . GLN A 1 79 ? 20.082 -18.877 -25.366 1.00 36.39 98 GLN A N 1
ATOM 621 C CA . GLN A 1 79 ? 18.700 -18.780 -25.889 1.00 36.68 98 GLN A CA 1
ATOM 622 C C . GLN A 1 79 ? 18.669 -18.511 -27.400 1.00 37.63 98 GLN A C 1
ATOM 623 O O . GLN A 1 79 ? 17.592 -18.561 -28.005 1.00 38.22 98 GLN A O 1
ATOM 629 N N . ASN A 1 80 ? 19.832 -18.229 -28.001 1.00 37.71 99 ASN A N 1
ATOM 630 C CA . ASN A 1 80 ? 19.927 -18.002 -29.453 1.00 37.77 99 ASN A CA 1
ATOM 631 C C . ASN A 1 80 ? 20.707 -19.106 -30.157 1.00 37.26 99 ASN A C 1
ATOM 632 O O . ASN A 1 80 ? 21.188 -18.931 -31.287 1.00 38.61 99 ASN A O 1
ATOM 637 N N . ALA A 1 81 ? 20.886 -20.226 -29.474 1.00 36.38 100 ALA A N 1
ATOM 638 C CA . ALA A 1 81 ? 21.611 -21.358 -30.029 1.00 35.40 100 ALA A CA 1
ATOM 639 C C . ALA A 1 81 ? 20.713 -22.577 -29.867 1.00 34.65 100 ALA A C 1
ATOM 640 O O . ALA A 1 81 ? 19.770 -22.528 -29.086 1.00 34.67 100 ALA A O 1
ATOM 642 N N . SER A 1 82 ? 21.021 -23.646 -30.603 1.00 33.43 101 SER A N 1
ATOM 643 C CA . SER A 1 82 ? 20.306 -24.917 -30.568 1.00 33.36 101 SER A CA 1
ATOM 644 C C . SER A 1 82 ? 20.908 -25.890 -29.525 1.00 32.31 101 SER A C 1
ATOM 645 O O . SER A 1 82 ? 22.033 -26.373 -29.677 1.00 31.47 101 SER A O 1
ATOM 648 N N . LEU A 1 83 ? 20.143 -26.184 -28.490 1.00 32.35 102 LEU A N 1
ATOM 649 C CA . LEU A 1 83 ? 20.576 -27.075 -27.421 1.00 32.40 102 LEU A CA 1
ATOM 650 C C . LEU A 1 83 ? 20.674 -28.496 -27.960 1.00 32.16 102 LEU A C 1
ATOM 651 O O . LEU A 1 83 ? 21.559 -29.274 -27.597 1.00 33.32 102 LEU A O 1
ATOM 656 N N . ILE A 1 84 ? 19.743 -28.814 -28.837 1.00 30.29 103 ILE A N 1
ATOM 657 C CA . ILE A 1 84 ? 19.638 -30.114 -29.465 1.00 30.17 103 ILE A CA 1
ATOM 658 C C . ILE A 1 84 ? 20.916 -30.405 -30.278 1.00 28.88 103 ILE A C 1
ATOM 659 O O . ILE A 1 84 ? 21.507 -31.480 -30.159 1.00 27.65 103 ILE A O 1
ATOM 664 N N . ALA A 1 85 ? 21.387 -29.420 -31.038 1.00 28.32 104 ALA A N 1
ATOM 665 C CA . ALA A 1 85 ? 22.628 -29.584 -31.803 1.00 28.21 104 ALA A CA 1
ATOM 666 C C . ALA A 1 85 ? 23.834 -29.631 -30.869 1.00 28.13 104 ALA A C 1
ATOM 667 O O . ALA A 1 85 ? 24.782 -30.381 -31.100 1.00 28.35 104 ALA A O 1
ATOM 669 N N . HIS A 1 86 ? 23.785 -28.846 -29.796 1.00 28.49 105 HIS A N 1
ATOM 670 C CA . HIS A 1 86 ? 24.841 -28.869 -28.782 1.00 28.49 105 HIS A CA 1
ATOM 671 C C . HIS A 1 86 ? 24.932 -30.240 -28.139 1.00 28.20 105 HIS A C 1
ATOM 672 O O . HIS A 1 86 ? 26.026 -30.779 -27.999 1.00 28.06 105 HIS A O 1
ATOM 679 N N . LEU A 1 87 ? 23.785 -30.805 -27.761 1.00 27.90 106 LEU A N 1
ATOM 680 C CA . LEU A 1 87 ? 23.787 -32.105 -27.088 1.00 28.49 106 LEU A CA 1
ATOM 681 C C . LEU A 1 87 ? 24.251 -33.269 -27.978 1.00 29.04 106 LEU A C 1
ATOM 682 O O . LEU A 1 87 ? 24.913 -34.212 -27.481 1.00 29.09 106 LEU A O 1
ATOM 687 N N . ALA A 1 88 ? 23.954 -33.173 -29.284 1.00 29.25 107 ALA A N 1
ATOM 688 C CA . ALA A 1 88 ? 24.381 -34.168 -30.253 1.00 30.12 107 ALA A CA 1
ATOM 689 C C . ALA A 1 88 ? 25.891 -34.213 -30.354 1.00 30.34 107 ALA A C 1
ATOM 690 O O . ALA A 1 88 ? 26.475 -35.280 -30.316 1.00 30.43 107 ALA A O 1
ATOM 692 N N . ARG A 1 89 ? 26.500 -33.050 -30.524 1.00 30.83 108 ARG A N 1
ATOM 693 C CA . ARG A 1 89 ? 27.951 -32.914 -30.585 1.00 32.17 108 ARG A CA 1
ATOM 694 C C . ARG A 1 89 ? 28.618 -33.245 -29.234 1.00 31.96 108 ARG A C 1
ATOM 695 O O . ARG A 1 89 ? 29.611 -33.974 -29.196 1.00 32.81 108 ARG A O 1
ATOM 703 N N . THR A 1 90 ? 28.060 -32.749 -28.129 1.00 31.35 109 THR A N 1
ATOM 704 C CA . THR A 1 90 ? 28.517 -33.116 -26.779 1.00 30.52 109 THR A CA 1
ATOM 705 C C . THR A 1 90 ? 28.615 -34.638 -26.593 1.00 31.50 109 THR A C 1
ATOM 706 O O . THR A 1 90 ? 29.626 -35.135 -26.108 1.00 31.16 109 THR A O 1
ATOM 710 N N . PHE A 1 91 ? 27.572 -35.371 -26.990 1.00 32.46 110 PHE A N 1
ATOM 711 C CA . PHE A 1 91 ? 27.535 -36.842 -26.847 1.00 32.52 110 PHE A CA 1
ATOM 712 C C . PHE A 1 91 ? 28.743 -37.473 -27.520 1.00 33.20 110 PHE A C 1
ATOM 713 O O . PHE A 1 91 ? 29.409 -38.348 -26.941 1.00 32.50 110 PHE A O 1
ATOM 721 N N . GLN A 1 92 ? 29.028 -36.994 -28.739 1.00 33.48 111 GLN A N 1
ATOM 722 C CA . GLN A 1 92 ? 30.124 -37.504 -29.546 1.00 33.82 111 GLN A CA 1
ATOM 723 C C . GLN A 1 92 ? 31.464 -36.989 -28.987 1.00 33.27 111 GLN A C 1
ATOM 724 O O . GLN A 1 92 ? 32.450 -37.714 -28.975 1.00 33.60 111 GLN A O 1
ATOM 730 N N . ASP A 1 93 ? 31.504 -35.747 -28.510 1.00 32.44 112 ASP A N 1
ATOM 731 C CA . ASP A 1 93 ? 32.737 -35.215 -27.921 1.00 32.51 112 ASP A CA 1
ATOM 732 C C . ASP A 1 93 ? 33.209 -35.995 -26.679 1.00 32.04 112 ASP A C 1
ATOM 733 O O . ASP A 1 93 ? 34.410 -36.231 -26.519 1.00 32.49 112 ASP A O 1
ATOM 738 N N . ILE A 1 94 ? 32.277 -36.350 -25.799 1.00 31.75 113 ILE A N 1
ATOM 739 C CA . ILE A 1 94 ? 32.583 -37.077 -24.579 1.00 31.31 113 ILE A CA 1
ATOM 740 C C . ILE A 1 94 ? 33.149 -38.483 -24.902 1.00 31.97 113 ILE A C 1
ATOM 741 O O . ILE A 1 94 ? 34.177 -38.897 -24.338 1.00 33.11 113 ILE A O 1
ATOM 746 N N . LEU A 1 95 ? 32.476 -39.219 -25.779 1.00 30.98 114 LEU A N 1
ATOM 747 C CA . LEU A 1 95 ? 32.956 -40.537 -26.177 1.00 31.38 114 LEU A CA 1
ATOM 748 C C . LEU A 1 95 ? 34.356 -40.541 -26.780 1.00 30.93 114 LEU A C 1
ATOM 749 O O . LEU A 1 95 ? 35.082 -41.521 -26.604 1.00 31.88 114 LEU A O 1
ATOM 754 N N . ALA A 1 96 ? 34.708 -39.509 -27.542 1.00 30.47 115 ALA A N 1
ATOM 755 C CA . ALA A 1 96 ? 36.043 -39.447 -28.167 1.00 31.14 115 ALA A CA 1
ATOM 756 C C . ALA A 1 96 ? 37.092 -39.020 -27.125 1.00 31.73 115 ALA A C 1
ATOM 757 O O . ALA A 1 96 ? 38.165 -39.570 -27.114 1.00 33.00 115 ALA A O 1
ATOM 759 N N . ALA A 1 97 ? 36.763 -38.070 -26.237 1.00 31.47 116 ALA A N 1
ATOM 760 C CA . ALA A 1 97 ? 37.696 -37.564 -25.233 1.00 31.65 116 ALA A CA 1
ATOM 761 C C . ALA A 1 97 ? 37.909 -38.522 -24.091 1.00 31.71 116 ALA A C 1
ATOM 762 O O . ALA A 1 97 ? 38.972 -38.532 -23.498 1.00 32.52 116 ALA A O 1
ATOM 764 N N . ILE A 1 98 ? 36.885 -39.295 -23.762 1.00 31.47 117 ILE A N 1
ATOM 765 C CA . ILE A 1 98 ? 36.915 -40.168 -22.616 1.00 30.51 117 ILE A CA 1
ATOM 766 C C . ILE A 1 98 ? 36.536 -41.568 -23.093 1.00 31.78 117 ILE A C 1
ATOM 767 O O . ILE A 1 98 ? 35.397 -41.979 -22.940 1.00 32.15 117 ILE A O 1
ATOM 772 N N . PRO A 1 99 ? 37.486 -42.277 -23.733 1.00 33.03 118 PRO A N 1
ATOM 773 C CA . PRO A 1 99 ? 37.213 -43.634 -24.241 1.00 33.65 118 PRO A CA 1
ATOM 774 C C . PRO A 1 99 ? 36.897 -44.726 -23.207 1.00 33.90 118 PRO A C 1
ATOM 775 O O . PRO A 1 99 ? 36.310 -45.725 -23.585 1.00 35.52 118 PRO A O 1
ATOM 779 N N . ALA A 1 100 ? 37.257 -44.584 -21.939 1.00 32.93 119 ALA A N 1
ATOM 780 C CA . ALA A 1 100 ? 36.916 -45.635 -20.974 1.00 32.50 119 ALA A CA 1
ATOM 781 C C . ALA A 1 100 ? 35.582 -45.338 -20.281 1.00 32.38 119 ALA A C 1
ATOM 782 O O . ALA A 1 100 ? 35.467 -44.327 -19.626 1.00 33.97 119 ALA A O 1
ATOM 784 N N . PRO A 1 101 ? 34.554 -46.217 -20.431 1.00 32.45 120 PRO A N 1
ATOM 785 C CA . PRO A 1 101 ? 33.255 -45.938 -19.785 1.00 31.37 120 PRO A CA 1
ATOM 786 C C . PRO A 1 101 ? 33.303 -45.802 -18.251 1.00 30.91 120 PRO A C 1
ATOM 787 O O . PRO A 1 101 ? 32.426 -45.204 -17.657 1.00 30.17 120 PRO A O 1
ATOM 791 N N . ASP A 1 102 ? 34.331 -46.330 -17.618 1.00 31.03 121 ASP A N 1
ATOM 792 C CA . ASP A 1 102 ? 34.392 -46.311 -16.167 1.00 32.25 121 ASP A CA 1
ATOM 793 C C . ASP A 1 102 ? 35.393 -45.274 -15.666 1.00 30.59 121 ASP A C 1
ATOM 794 O O . ASP A 1 102 ? 35.801 -45.324 -14.537 1.00 30.50 121 ASP A O 1
ATOM 799 N N . PHE A 1 103 ? 35.790 -44.355 -16.556 1.00 30.67 122 PHE A N 1
ATOM 800 C CA . PHE A 1 103 ? 36.670 -43.247 -16.263 1.00 28.74 122 PHE A CA 1
ATOM 801 C C . PHE A 1 103 ? 36.232 -42.608 -14.957 1.00 28.94 122 PHE A C 1
ATOM 802 O O . PHE A 1 103 ? 35.040 -42.257 -14.790 1.00 29.33 122 PHE A O 1
ATOM 810 N N . SER A 1 104 ? 37.163 -42.426 -14.027 1.00 27.52 123 SER A N 1
ATOM 811 C CA . SER A 1 104 ? 36.742 -41.866 -12.741 1.00 27.27 123 SER A CA 1
ATOM 812 C C . SER A 1 104 ? 37.597 -40.655 -12.312 1.00 27.95 123 SER A C 1
ATOM 813 O O . SER A 1 104 ? 37.665 -40.326 -11.131 1.00 29.10 123 SER A O 1
ATOM 816 N N . GLY A 1 105 ? 38.227 -39.973 -13.279 1.00 26.56 124 GLY A N 1
ATOM 817 C CA . GLY A 1 105 ? 39.082 -38.871 -12.979 1.00 25.03 124 GLY A CA 1
ATOM 818 C C . GLY A 1 105 ? 38.268 -37.600 -12.972 1.00 25.00 124 GLY A C 1
ATOM 819 O O . GLY A 1 105 ? 37.057 -37.644 -13.114 1.00 24.22 124 GLY A O 1
ATOM 820 N N . LEU A 1 106 ? 38.964 -36.482 -12.784 1.00 24.49 125 LEU A N 1
ATOM 821 C CA . LEU A 1 106 ? 38.426 -35.143 -12.926 1.00 25.47 125 LEU A CA 1
ATOM 822 C C . LEU A 1 106 ? 37.917 -34.984 -14.343 1.00 25.27 125 LEU A C 1
ATOM 823 O O . LEU A 1 106 ? 38.598 -35.352 -15.297 1.00 26.45 125 LEU A O 1
ATOM 828 N N . ALA A 1 107 ? 36.734 -34.399 -14.472 1.00 25.21 126 ALA A N 1
ATOM 829 C CA . ALA A 1 107 ? 36.192 -34.033 -15.764 1.00 25.00 126 ALA A CA 1
ATOM 830 C C . ALA A 1 107 ? 35.774 -32.570 -15.628 1.00 25.07 126 ALA A C 1
ATOM 831 O O . ALA A 1 107 ? 34.679 -32.232 -15.191 1.00 25.49 126 ALA A O 1
ATOM 833 N N . VAL A 1 108 ? 36.700 -31.701 -16.014 1.00 25.29 127 VAL A N 1
ATOM 834 C CA . VAL A 1 108 ? 36.566 -30.279 -15.833 1.00 24.60 127 VAL A CA 1
ATOM 835 C C . VAL A 1 108 ? 36.053 -29.625 -17.126 1.00 25.71 127 VAL A C 1
ATOM 836 O O . VAL A 1 108 ? 36.690 -29.714 -18.183 1.00 25.46 127 VAL A O 1
ATOM 840 N N . ILE A 1 109 ? 34.901 -28.967 -17.033 1.00 25.89 128 ILE A N 1
ATOM 841 C CA . ILE A 1 109 ? 34.407 -28.177 -18.166 1.00 26.78 128 ILE A CA 1
ATOM 842 C C . ILE A 1 109 ? 34.766 -26.710 -17.915 1.00 27.13 128 ILE A C 1
ATOM 843 O O . ILE A 1 109 ? 34.483 -26.138 -16.853 1.00 26.65 128 ILE A O 1
ATOM 848 N N . ASP A 1 110 ? 35.406 -26.103 -18.899 1.00 27.40 129 ASP A N 1
ATOM 849 C CA . ASP A 1 110 ? 35.890 -24.773 -18.724 1.00 28.10 129 ASP A CA 1
ATOM 850 C C . ASP A 1 110 ? 35.114 -23.772 -19.593 1.00 27.97 129 ASP A C 1
ATOM 851 O O . ASP A 1 110 ? 35.508 -23.488 -20.723 1.00 28.41 129 ASP A O 1
ATOM 856 N N . TRP A 1 111 ? 34.011 -23.279 -19.049 1.00 27.95 130 TRP A N 1
ATOM 857 C CA . TRP A 1 111 ? 33.076 -22.364 -19.719 1.00 28.69 130 TRP A CA 1
ATOM 858 C C . TRP A 1 111 ? 33.156 -21.044 -18.966 1.00 29.50 130 TRP A C 1
ATOM 859 O O . TRP A 1 111 ? 32.661 -20.937 -17.853 1.00 29.00 130 TRP A O 1
ATOM 870 N N . GLU A 1 112 ? 33.786 -20.053 -19.574 1.00 31.62 131 GLU A N 1
ATOM 871 C CA . GLU A 1 112 ? 34.036 -18.792 -18.909 1.00 33.84 131 GLU A CA 1
ATOM 872 C C . GLU A 1 112 ? 33.450 -17.549 -19.579 1.00 35.22 131 GLU A C 1
ATOM 873 O O . GLU A 1 112 ? 33.647 -16.437 -19.075 1.00 37.41 131 GLU A O 1
ATOM 879 N N . ALA A 1 113 ? 32.683 -17.699 -20.646 1.00 35.06 132 ALA A N 1
ATOM 880 C CA . ALA A 1 113 ? 32.103 -16.534 -21.294 1.00 36.39 132 ALA A CA 1
ATOM 881 C C . ALA A 1 113 ? 30.971 -15.859 -20.482 1.00 36.95 132 ALA A C 1
ATOM 882 O O . ALA A 1 113 ? 31.215 -14.829 -19.824 1.00 39.63 132 ALA A O 1
ATOM 884 N N . TRP A 1 114 ? 29.751 -16.367 -20.609 1.00 35.04 133 TRP A N 1
ATOM 885 C CA . TRP A 1 114 ? 28.595 -15.930 -19.819 1.00 33.32 133 TRP A CA 1
ATOM 886 C C . TRP A 1 114 ? 28.459 -16.736 -18.530 1.00 33.21 133 TRP A C 1
ATOM 887 O O . TRP A 1 114 ? 28.841 -17.935 -18.444 1.00 33.24 133 TRP A O 1
ATOM 898 N N . ARG A 1 115 ? 27.868 -16.094 -17.538 1.00 32.82 134 ARG A N 1
ATOM 899 C CA . ARG A 1 115 ? 27.524 -16.739 -16.298 1.00 33.26 134 ARG A CA 1
ATOM 900 C C . ARG A 1 115 ? 26.054 -17.083 -16.264 1.00 33.23 134 ARG A C 1
ATOM 901 O O . ARG A 1 115 ? 2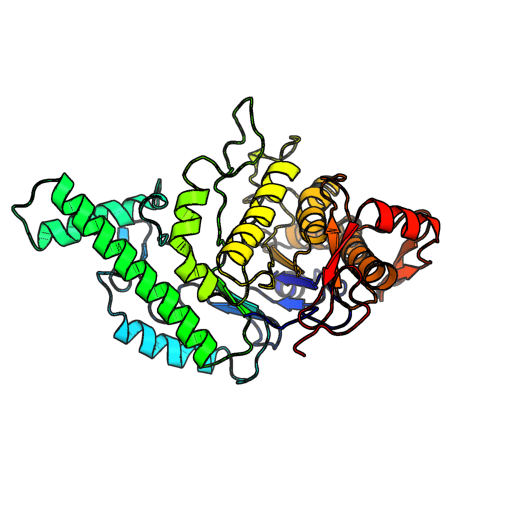5.242 -16.294 -16.758 1.00 34.17 134 ARG A O 1
ATOM 909 N N . PRO A 1 116 ? 25.685 -18.226 -15.643 1.00 32.84 135 PRO A N 1
ATOM 910 C CA . PRO A 1 116 ? 24.275 -18.605 -15.581 1.00 33.03 135 PRO A CA 1
ATOM 911 C C . PRO A 1 116 ? 23.361 -17.673 -14.795 1.00 33.49 135 PRO A C 1
ATOM 912 O O . PRO A 1 116 ? 22.147 -17.689 -15.034 1.00 32.26 135 PRO A O 1
ATOM 916 N N . ARG A 1 117 ? 23.918 -16.907 -13.853 1.00 34.23 136 ARG A N 1
ATOM 917 C CA . ARG A 1 117 ? 23.123 -15.925 -13.096 1.00 35.62 136 ARG A CA 1
ATOM 918 C C . ARG A 1 117 ? 23.235 -14.577 -13.778 1.00 35.93 136 ARG A C 1
ATOM 919 O O . ARG A 1 117 ? 24.334 -14.024 -13.873 1.00 35.26 136 ARG A O 1
ATOM 927 N N . TRP A 1 118 ? 22.091 -14.075 -14.260 1.00 36.69 137 TRP A N 1
ATOM 928 C CA . TRP A 1 118 ? 21.988 -12.756 -14.938 1.00 37.89 137 TRP A CA 1
ATOM 929 C C . TRP A 1 118 ? 22.753 -11.651 -14.206 1.00 37.92 137 TRP A C 1
ATOM 930 O O . TRP A 1 118 ? 23.557 -10.952 -14.831 1.00 37.97 137 TRP A O 1
ATOM 941 N N . ALA A 1 119 ? 22.500 -11.524 -12.894 1.00 38.35 138 ALA A N 1
ATOM 942 C CA . ALA A 1 119 ? 23.239 -10.631 -11.968 1.00 38.52 138 ALA A CA 1
ATOM 943 C C . ALA A 1 119 ? 24.779 -10.644 -12.044 1.00 38.71 138 ALA A C 1
ATOM 944 O O . ALA A 1 119 ? 25.406 -9.647 -11.732 1.00 38.74 138 ALA A O 1
ATOM 946 N N . PHE A 1 120 ? 25.383 -11.767 -12.434 1.00 38.33 139 PHE A N 1
ATOM 947 C CA . PHE A 1 120 ? 26.849 -11.873 -12.436 1.00 38.20 139 PHE A CA 1
ATOM 948 C C . PHE A 1 120 ? 27.472 -11.524 -13.789 1.00 38.30 139 PHE A C 1
ATOM 949 O O . PHE A 1 120 ? 28.694 -11.507 -13.918 1.00 38.43 139 PHE A O 1
ATOM 957 N N . ASN A 1 121 ? 26.656 -11.252 -14.802 1.00 38.35 140 ASN A N 1
ATOM 958 C CA . ASN A 1 121 ? 27.211 -10.853 -16.113 1.00 39.01 140 ASN A CA 1
ATOM 959 C C . ASN A 1 121 ? 27.529 -9.352 -16.213 1.00 40.08 140 ASN A C 1
ATOM 960 O O . ASN A 1 121 ? 26.928 -8.634 -16.986 1.00 39.16 140 ASN A O 1
ATOM 965 N N . TRP A 1 122 ? 28.484 -8.904 -15.407 1.00 42.38 141 TRP A N 1
ATOM 966 C CA . TRP A 1 122 ? 28.850 -7.487 -15.325 1.00 44.62 141 TRP A CA 1
ATOM 967 C C . TRP A 1 122 ? 30.203 -7.247 -15.960 1.00 45.86 141 TRP A C 1
ATOM 968 O O . TRP A 1 122 ? 30.946 -8.196 -16.255 1.00 46.73 141 TRP A O 1
ATOM 979 N N . ASP A 1 123 ? 30.522 -5.970 -16.143 1.00 47.36 142 ASP A N 1
ATOM 980 C CA . ASP A 1 123 ? 31.780 -5.525 -16.752 1.00 48.73 142 ASP A CA 1
ATOM 981 C C . ASP A 1 123 ? 31.788 -5.981 -18.201 1.00 48.19 142 ASP A C 1
ATOM 982 O O . ASP A 1 123 ? 30.833 -5.681 -18.925 1.00 48.07 142 ASP A O 1
ATOM 987 N N . THR A 1 124 ? 32.834 -6.698 -18.621 1.00 48.07 143 THR A N 1
ATOM 988 C CA . THR A 1 124 ? 32.943 -7.209 -19.999 1.00 47.40 143 THR A CA 1
ATOM 989 C C . THR A 1 124 ? 31.889 -8.276 -20.338 1.00 46.61 143 THR A C 1
ATOM 990 O O . THR A 1 124 ? 31.680 -8.583 -21.513 1.00 46.89 143 THR A O 1
ATOM 994 N N . LYS A 1 125 ? 31.241 -8.850 -19.321 1.00 44.89 144 LYS A N 1
ATOM 995 C CA . LYS A 1 125 ? 30.166 -9.825 -19.547 1.00 43.76 144 LYS A CA 1
ATOM 996 C C . LYS A 1 125 ? 28.793 -9.167 -19.759 1.00 43.18 144 LYS A C 1
ATOM 997 O O . LYS A 1 125 ? 27.836 -9.824 -20.142 1.00 43.04 144 LYS A O 1
ATOM 1003 N N . ASP A 1 126 ? 28.690 -7.868 -19.504 1.00 43.08 145 ASP A N 1
ATOM 1004 C CA . ASP A 1 126 ? 27.424 -7.150 -19.731 1.00 43.30 145 ASP A CA 1
ATOM 1005 C C . ASP A 1 126 ? 26.975 -7.192 -21.196 1.00 42.37 145 ASP A C 1
ATOM 1006 O O . ASP A 1 126 ? 25.841 -6.907 -21.479 1.00 42.77 145 ASP A O 1
ATOM 1011 N N . ILE A 1 127 ? 27.844 -7.593 -22.120 1.00 42.09 146 ILE A N 1
ATOM 1012 C CA . ILE A 1 127 ? 27.412 -7.846 -23.500 1.00 41.40 146 ILE A CA 1
ATOM 1013 C C . ILE A 1 127 ? 26.323 -8.925 -23.568 1.00 41.36 146 ILE A C 1
ATOM 1014 O O . ILE A 1 127 ? 25.432 -8.834 -24.397 1.00 42.06 146 ILE A O 1
ATOM 1019 N N . TYR A 1 128 ? 26.394 -9.943 -22.695 1.00 40.60 147 TYR A N 1
ATOM 1020 C CA . TYR A 1 128 ? 25.402 -11.023 -22.668 1.00 39.97 147 TYR A CA 1
ATOM 1021 C C . TYR A 1 128 ? 24.014 -10.473 -22.263 1.00 40.00 147 TYR A C 1
ATOM 1022 O O . TYR A 1 128 ? 22.990 -10.896 -22.788 1.00 40.19 147 TYR A O 1
ATOM 1031 N N . ARG A 1 129 ? 24.001 -9.511 -21.352 1.00 40.16 148 ARG A N 1
ATOM 1032 C CA . ARG A 1 129 ? 22.780 -8.813 -20.996 1.00 40.87 148 ARG A CA 1
ATOM 1033 C C . ARG A 1 129 ? 22.286 -7.901 -22.127 1.00 41.64 148 ARG A C 1
ATOM 1034 O O . ARG A 1 129 ? 21.130 -8.027 -22.543 1.00 41.59 148 ARG A O 1
ATOM 1042 N N . GLN A 1 130 ? 23.156 -7.035 -22.644 1.00 42.32 149 GLN A N 1
ATOM 1043 C CA . GLN A 1 130 ? 22.802 -6.143 -23.754 1.00 43.44 149 GLN A CA 1
ATOM 1044 C C . GLN A 1 130 ? 22.217 -6.917 -24.926 1.00 43.72 149 GLN A C 1
ATOM 1045 O O . GLN A 1 130 ? 21.150 -6.557 -25.431 1.00 43.89 149 GLN A O 1
ATOM 1051 N N . ARG A 1 131 ? 22.891 -7.999 -25.326 1.00 43.92 150 ARG A N 1
ATOM 1052 C CA . ARG A 1 131 ? 22.436 -8.832 -26.440 1.00 43.92 150 ARG A CA 1
ATOM 1053 C C . ARG A 1 131 ? 21.195 -9.651 -26.149 1.00 44.39 150 ARG A C 1
ATOM 1054 O O . ARG A 1 131 ? 20.441 -9.984 -27.080 1.00 44.11 150 ARG A O 1
ATOM 1062 N N . SER A 1 132 ? 20.999 -10.019 -24.879 1.00 44.95 151 SER A N 1
ATOM 1063 C CA . SER A 1 132 ? 19.762 -10.691 -24.465 1.00 45.33 151 SER A CA 1
ATOM 1064 C C . SER A 1 132 ? 18.558 -9.770 -24.660 1.00 46.08 151 SER A C 1
ATOM 1065 O O . SER A 1 132 ? 17.530 -10.197 -25.184 1.00 46.14 151 SER A O 1
ATOM 1068 N N . ARG A 1 133 ? 18.713 -8.514 -24.244 1.00 47.27 152 ARG A N 1
ATOM 1069 C CA . ARG A 1 133 ? 17.706 -7.465 -24.437 1.00 48.67 152 ARG A CA 1
ATOM 1070 C C . ARG A 1 133 ? 17.450 -7.229 -25.923 1.00 49.22 152 ARG A C 1
ATOM 1071 O O . ARG A 1 133 ? 16.296 -7.238 -26.351 1.00 49.37 152 ARG A O 1
ATOM 1079 N N . ALA A 1 134 ? 18.522 -7.098 -26.705 1.00 50.43 153 ALA A N 1
ATOM 1080 C CA . ALA A 1 134 ? 18.423 -6.924 -28.167 1.00 51.73 153 ALA A CA 1
ATOM 1081 C C . ALA A 1 134 ? 17.579 -7.985 -28.882 1.00 52.79 153 ALA A C 1
ATOM 1082 O O . ALA A 1 134 ? 16.865 -7.686 -29.840 1.00 52.95 153 ALA A O 1
ATOM 1084 N N . LEU A 1 135 ? 17.672 -9.226 -28.414 1.00 54.10 154 LEU A N 1
ATOM 1085 C CA . LEU A 1 135 ? 17.088 -10.373 -29.106 1.00 55.14 154 LEU A CA 1
ATOM 1086 C C . LEU A 1 135 ? 15.552 -10.349 -29.025 1.00 55.39 154 LEU A C 1
ATOM 1087 O O . LEU A 1 135 ? 14.847 -10.644 -30.017 1.00 54.75 154 LEU A O 1
ATOM 1092 N N . VAL A 1 136 ? 15.042 -9.958 -27.854 1.00 56.24 155 VAL A N 1
ATOM 1093 C CA . VAL A 1 136 ? 13.595 -9.869 -27.638 1.00 56.84 155 VAL A CA 1
ATOM 1094 C C . VAL A 1 136 ? 13.027 -8.576 -28.218 1.00 57.50 155 VAL A C 1
ATOM 1095 O O . VAL A 1 136 ? 11.901 -8.560 -28.716 1.00 57.28 155 VAL A O 1
ATOM 1099 N N . GLN A 1 137 ? 13.829 -7.510 -28.162 1.00 58.48 156 GLN A N 1
ATOM 1100 C CA . GLN A 1 137 ? 13.514 -6.215 -28.777 1.00 59.26 156 GLN A CA 1
ATOM 1101 C C . GLN A 1 137 ? 13.370 -6.276 -30.315 1.00 59.84 156 GLN A C 1
ATOM 1102 O O . GLN A 1 137 ? 12.528 -5.588 -30.882 1.00 59.88 156 GLN A O 1
ATOM 1108 N N . ALA A 1 138 ? 14.187 -7.098 -30.976 1.00 60.63 157 ALA A N 1
ATOM 1109 C CA . ALA A 1 138 ? 14.044 -7.375 -32.418 1.00 61.36 157 ALA A CA 1
ATOM 1110 C C . ALA A 1 138 ? 12.819 -8.245 -32.777 1.00 61.83 157 ALA A C 1
ATOM 1111 O O . ALA A 1 138 ? 12.221 -8.066 -33.841 1.00 62.23 157 ALA A O 1
ATOM 1113 N N . GLN A 1 139 ? 12.466 -9.182 -31.893 1.00 62.15 158 GLN A N 1
ATOM 1114 C CA . GLN A 1 139 ? 11.319 -10.081 -32.066 1.00 62.33 158 GLN A CA 1
ATOM 1115 C C . GLN A 1 139 ? 10.006 -9.387 -31.691 1.00 62.22 158 GLN A C 1
ATOM 1116 O O . GLN A 1 139 ? 8.936 -9.730 -32.217 1.00 62.30 158 GLN A O 1
ATOM 1122 N N . HIS A 1 140 ? 10.093 -8.418 -30.778 1.00 61.94 159 HIS A N 1
ATOM 1123 C CA . HIS A 1 140 ? 8.943 -7.606 -30.371 1.00 61.65 159 HIS A CA 1
ATOM 1124 C C . HIS A 1 140 ? 9.376 -6.142 -30.307 1.00 61.45 159 HIS A C 1
ATOM 1125 O O . HIS A 1 140 ? 9.786 -5.666 -29.236 1.00 60.88 159 HIS A O 1
ATOM 1132 N N . PRO A 1 141 ? 9.287 -5.424 -31.462 1.00 61.52 160 PRO A N 1
ATOM 1133 C CA . PRO A 1 141 ? 9.907 -4.094 -31.631 1.00 61.54 160 PRO A CA 1
ATOM 1134 C C . PRO A 1 141 ? 9.239 -2.975 -30.824 1.00 61.74 160 PRO A C 1
ATOM 1135 O O . PRO A 1 141 ? 9.885 -1.971 -30.490 1.00 61.45 160 PRO A O 1
ATOM 1139 N N . ASP A 1 142 ? 7.966 -3.178 -30.497 1.00 62.31 161 ASP A N 1
ATOM 1140 C CA . ASP A 1 142 ? 7.164 -2.202 -29.773 1.00 62.94 161 ASP A CA 1
ATOM 1141 C C . ASP A 1 142 ? 6.991 -2.656 -28.326 1.00 63.09 161 ASP A C 1
ATOM 1142 O O . ASP A 1 142 ? 5.878 -2.936 -27.883 1.00 63.05 161 ASP A O 1
ATOM 1147 N N . TRP A 1 143 ? 8.112 -2.739 -27.604 1.00 63.81 162 TRP A N 1
ATOM 1148 C CA . TRP A 1 143 ? 8.142 -3.231 -26.219 1.00 64.01 162 TRP A CA 1
ATOM 1149 C C . TRP A 1 143 ? 8.947 -2.294 -25.292 1.00 63.94 162 TRP A C 1
ATOM 1150 O O . TRP A 1 143 ? 10.105 -1.988 -25.597 1.00 63.62 162 TRP A O 1
ATOM 1161 N N . PRO A 1 144 ? 8.341 -1.843 -24.160 1.00 64.02 163 PRO A N 1
ATOM 1162 C CA . PRO A 1 144 ? 9.015 -0.963 -23.176 1.00 64.27 163 PRO A CA 1
ATOM 1163 C C . PRO A 1 144 ? 10.170 -1.650 -22.429 1.00 64.83 163 PRO A C 1
ATOM 1164 O O . PRO A 1 144 ? 10.190 -2.886 -22.312 1.00 64.76 163 PRO A O 1
ATOM 1168 N N . ALA A 1 145 ? 11.096 -0.844 -21.903 1.00 65.02 164 ALA A N 1
ATOM 1169 C CA . ALA A 1 145 ? 12.367 -1.335 -21.347 1.00 64.96 164 ALA A CA 1
ATOM 1170 C C . ALA A 1 145 ? 12.298 -2.388 -20.208 1.00 65.12 164 ALA A C 1
ATOM 1171 O O . ALA A 1 145 ? 12.980 -3.422 -20.304 1.00 65.00 164 ALA A O 1
ATOM 1173 N N . PRO A 1 146 ? 11.498 -2.137 -19.134 1.00 64.96 165 PRO A N 1
ATOM 1174 C CA . PRO A 1 146 ? 11.459 -3.114 -18.015 1.00 64.73 165 PRO A CA 1
ATOM 1175 C C . PRO A 1 146 ? 10.786 -4.455 -18.377 1.00 64.13 165 PRO A C 1
ATOM 1176 O O . PRO A 1 146 ? 10.852 -5.426 -17.609 1.00 64.08 165 PRO A O 1
ATOM 1180 N N . GLN A 1 147 ? 10.148 -4.476 -19.545 1.00 63.35 166 GLN A N 1
ATOM 1181 C CA . GLN A 1 147 ? 9.466 -5.648 -20.097 1.00 62.17 166 GLN A CA 1
ATOM 1182 C C . GLN A 1 147 ? 10.412 -6.514 -20.961 1.00 61.14 166 GLN A C 1
ATOM 1183 O O . GLN A 1 147 ? 10.317 -7.749 -20.949 1.00 60.83 166 GLN A O 1
ATOM 1189 N N . VAL A 1 148 ? 11.312 -5.868 -21.708 1.00 59.90 167 VAL A N 1
ATOM 1190 C CA . VAL A 1 148 ? 12.362 -6.600 -22.422 1.00 58.57 167 VAL A CA 1
ATOM 1191 C C . VAL A 1 148 ? 13.401 -7.145 -21.441 1.00 57.38 167 VAL A C 1
ATOM 1192 O O . VAL A 1 148 ? 13.996 -8.175 -21.725 1.00 57.41 167 VAL A O 1
ATOM 1196 N N . GLU A 1 149 ? 13.606 -6.445 -20.314 1.00 55.87 168 GLU A N 1
ATOM 1197 C CA . GLU A 1 149 ? 14.571 -6.823 -19.277 1.00 54.58 168 GLU A CA 1
ATOM 1198 C C . GLU A 1 149 ? 14.172 -8.138 -18.598 1.00 53.46 168 GLU A C 1
ATOM 1199 O O . GLU A 1 149 ? 14.914 -9.120 -18.657 1.00 52.96 168 GLU A O 1
ATOM 1205 N N . ALA A 1 150 ? 12.987 -8.145 -17.989 1.00 51.88 169 ALA A N 1
ATOM 1206 C CA . ALA A 1 150 ? 12.402 -9.329 -17.383 1.00 50.08 169 ALA A CA 1
ATOM 1207 C C . ALA A 1 150 ? 12.255 -10.505 -18.353 1.00 49.00 169 ALA A C 1
ATOM 1208 O O . ALA A 1 150 ? 12.453 -11.655 -17.947 1.00 48.56 169 ALA A O 1
ATOM 1210 N N . VAL A 1 151 ? 11.893 -10.249 -19.612 1.00 47.17 170 VAL A N 1
ATOM 1211 C CA . VAL A 1 151 ? 11.790 -11.363 -20.570 1.00 46.61 170 VAL A CA 1
ATOM 1212 C C . VAL A 1 151 ? 13.187 -11.871 -20.986 1.00 46.30 170 VAL A C 1
ATOM 1213 O O . VAL A 1 151 ? 13.384 -13.079 -21.177 1.00 45.99 170 VAL A O 1
ATOM 1217 N N . ALA A 1 152 ? 14.127 -10.932 -21.124 1.00 45.43 171 ALA A N 1
ATOM 1218 C CA . ALA A 1 152 ? 15.537 -11.215 -21.407 1.00 44.72 171 ALA A CA 1
ATOM 1219 C C . ALA A 1 152 ? 16.189 -12.017 -20.267 1.00 43.99 171 ALA A C 1
ATOM 1220 O O . ALA A 1 152 ? 16.771 -13.054 -20.528 1.00 43.66 171 ALA A O 1
ATOM 1222 N N . GLN A 1 153 ? 16.037 -11.543 -19.023 1.00 43.62 172 GLN A N 1
ATOM 1223 C CA . GLN A 1 153 ? 16.515 -12.215 -17.821 1.00 43.62 172 GLN A CA 1
ATOM 1224 C C . GLN A 1 153 ? 16.010 -13.645 -17.671 1.00 43.45 172 GLN A C 1
ATOM 1225 O O . GLN A 1 153 ? 16.787 -14.536 -17.329 1.00 43.65 172 GLN A O 1
ATOM 1231 N N . ASP A 1 154 ? 14.728 -13.870 -17.940 1.00 42.78 173 ASP A N 1
ATOM 1232 C CA . ASP A 1 154 ? 14.163 -15.205 -17.846 1.00 42.14 173 ASP A CA 1
ATOM 1233 C C . ASP A 1 154 ? 14.599 -16.087 -18.988 1.00 41.39 173 ASP A C 1
ATOM 1234 O O . ASP A 1 154 ? 14.803 -17.293 -18.801 1.00 40.64 173 ASP A O 1
ATOM 1239 N N . GLN A 1 155 ? 14.735 -15.511 -20.176 1.00 40.43 174 GLN A N 1
ATOM 1240 C CA . GLN A 1 155 ? 15.126 -16.326 -21.316 1.00 40.73 174 GLN A CA 1
ATOM 1241 C C . GLN A 1 155 ? 16.583 -16.776 -21.167 1.00 39.42 174 GLN A C 1
ATOM 1242 O O . GLN A 1 155 ? 16.895 -17.932 -21.418 1.00 39.58 174 GLN A O 1
ATOM 1248 N N . PHE A 1 156 ? 17.444 -15.838 -20.776 1.00 37.78 175 PHE A N 1
ATOM 1249 C CA . PHE A 1 156 ? 18.847 -16.094 -20.575 1.00 37.32 175 PHE A CA 1
ATOM 1250 C C . PHE A 1 156 ? 19.086 -17.175 -19.505 1.00 35.97 175 PHE A C 1
ATOM 1251 O O . PHE A 1 156 ? 19.713 -18.193 -19.778 1.00 35.75 175 PHE A O 1
ATOM 1259 N N . GLN A 1 157 ? 18.554 -16.935 -18.309 1.00 34.47 176 GLN A N 1
ATOM 1260 C CA . GLN A 1 157 ? 18.752 -17.787 -17.168 1.00 33.07 176 GLN A CA 1
ATOM 1261 C C . GLN A 1 157 ? 18.131 -19.152 -17.437 1.00 32.96 176 GLN A C 1
ATOM 1262 O O . GLN A 1 157 ? 18.734 -20.188 -17.119 1.00 33.13 176 GLN A O 1
ATOM 1268 N N . GLY A 1 158 ? 16.947 -19.168 -18.046 1.00 31.86 177 GLY A N 1
ATOM 1269 C CA . GLY A 1 158 ? 16.340 -20.418 -18.470 1.00 30.63 177 GLY A CA 1
ATOM 1270 C C . GLY A 1 158 ? 17.232 -21.226 -19.395 1.00 30.31 177 GLY A C 1
ATOM 1271 O O . GLY A 1 158 ? 17.532 -22.395 -19.130 1.00 30.06 177 GLY A O 1
ATOM 1272 N N . ALA A 1 159 ? 17.621 -20.623 -20.505 1.00 30.06 178 ALA A N 1
ATOM 1273 C CA . ALA A 1 159 ? 18.612 -21.219 -21.433 1.00 30.41 178 ALA A CA 1
ATOM 1274 C C . ALA A 1 159 ? 19.980 -21.616 -20.811 1.00 29.81 178 ALA A C 1
ATOM 1275 O O . ALA A 1 159 ? 20.480 -22.708 -21.049 1.00 31.01 178 ALA A O 1
ATOM 1277 N N . ALA A 1 160 ? 20.597 -20.710 -20.061 1.00 30.11 179 ALA A N 1
ATOM 1278 C CA . ALA A 1 160 ? 21.911 -20.933 -19.444 1.00 29.65 179 ALA A CA 1
ATOM 1279 C C . ALA A 1 160 ? 21.846 -22.187 -18.583 1.00 30.19 179 ALA A C 1
ATOM 1280 O O . ALA A 1 160 ? 22.782 -23.007 -18.567 1.00 30.41 179 ALA A O 1
ATOM 1282 N N . ARG A 1 161 ? 20.723 -22.352 -17.880 1.00 29.74 180 ARG A N 1
ATOM 1283 C CA . ARG A 1 161 ? 20.522 -23.486 -16.998 1.00 29.47 180 ARG A CA 1
ATOM 1284 C C . ARG A 1 161 ? 20.315 -24.768 -17.793 1.00 30.32 180 ARG A C 1
ATOM 1285 O O . ARG A 1 161 ? 20.876 -25.799 -17.456 1.00 30.92 180 ARG A O 1
ATOM 1293 N N . ALA A 1 162 ? 19.503 -24.724 -18.851 1.00 29.87 181 ALA A N 1
ATOM 1294 C CA . ALA A 1 162 ? 19.273 -25.933 -19.635 1.00 29.42 181 ALA A CA 1
ATOM 1295 C C . ALA A 1 162 ? 20.596 -26.439 -20.200 1.00 28.65 181 ALA A C 1
ATOM 1296 O O . ALA A 1 162 ? 20.864 -27.636 -20.145 1.00 29.80 181 ALA A O 1
ATOM 1298 N N . TRP A 1 163 ? 21.420 -25.526 -20.709 1.00 27.62 182 TRP A N 1
ATOM 1299 C CA . TRP A 1 163 ? 22.689 -25.856 -21.333 1.00 27.62 182 TRP A CA 1
ATOM 1300 C C . TRP A 1 163 ? 23.708 -26.459 -20.351 1.00 26.50 182 TRP A C 1
ATOM 1301 O O . TRP A 1 163 ? 24.342 -27.496 -20.632 1.00 26.11 182 TRP A O 1
ATOM 1312 N N . MET A 1 164 ? 23.818 -25.856 -19.177 1.00 25.91 183 MET A N 1
ATOM 1313 C CA . MET A 1 164 ? 24.824 -26.278 -18.192 1.00 27.14 183 MET A CA 1
ATOM 1314 C C . MET A 1 164 ? 24.404 -27.531 -17.471 1.00 26.87 183 MET A C 1
ATOM 1315 O O . MET A 1 164 ? 25.186 -28.452 -17.354 1.00 26.28 183 MET A O 1
ATOM 1320 N N . ALA A 1 165 ? 23.152 -27.578 -17.014 1.00 27.25 184 ALA A N 1
ATOM 1321 C CA . ALA A 1 165 ? 22.586 -28.810 -16.424 1.00 26.22 184 ALA A CA 1
ATOM 1322 C C . ALA A 1 165 ? 22.557 -29.963 -17.425 1.00 26.03 184 ALA A C 1
ATOM 1323 O O . ALA A 1 165 ? 22.948 -31.083 -17.086 1.00 27.18 184 ALA A O 1
ATOM 1325 N N . GLY A 1 166 ? 22.115 -29.709 -18.658 1.00 25.96 185 GLY A N 1
ATOM 1326 C CA . GLY A 1 166 ? 22.044 -30.769 -19.688 1.00 25.12 185 GLY A CA 1
ATOM 1327 C C . GLY A 1 166 ? 23.393 -31.348 -20.104 1.00 25.15 185 GLY A C 1
ATOM 1328 O O . GLY A 1 166 ? 23.513 -32.544 -20.360 1.00 25.86 185 GLY A O 1
ATOM 1329 N N . THR A 1 167 ? 24.411 -30.499 -20.185 1.00 24.75 186 THR A N 1
ATOM 1330 C CA . THR A 1 167 ? 25.767 -30.924 -20.482 1.00 24.90 186 THR A CA 1
ATOM 1331 C C . THR A 1 167 ? 26.368 -31.783 -19.343 1.00 25.33 186 THR A C 1
ATOM 1332 O O . THR A 1 167 ? 26.870 -32.860 -19.577 1.00 25.60 186 THR A O 1
ATOM 1336 N N . LEU A 1 168 ? 26.282 -31.301 -18.110 1.00 25.14 187 LEU A N 1
ATOM 1337 C CA . LEU A 1 168 ? 26.697 -32.090 -16.931 1.00 25.88 187 LEU A CA 1
ATOM 1338 C C . LEU A 1 168 ? 25.929 -33.411 -16.815 1.00 25.90 187 LEU A C 1
ATOM 1339 O O . LEU A 1 168 ? 26.505 -34.479 -16.532 1.00 26.66 187 LEU A O 1
ATOM 1344 N N . GLN A 1 169 ? 24.615 -33.343 -16.998 1.00 25.68 188 GLN A N 1
ATOM 1345 C CA . GLN A 1 169 ? 23.808 -34.537 -16.923 1.00 25.46 188 GLN A CA 1
ATOM 1346 C C . GLN A 1 169 ? 24.180 -35.578 -17.999 1.00 25.60 188 GLN A C 1
ATOM 1347 O O . GLN A 1 169 ? 24.335 -36.764 -17.695 1.00 25.92 188 GLN A O 1
ATOM 1353 N N . LEU A 1 170 ? 24.335 -35.141 -19.240 1.00 25.49 189 LEU A N 1
ATOM 1354 C CA . LEU A 1 170 ? 24.818 -36.021 -20.315 1.00 25.65 189 LEU A CA 1
ATOM 1355 C C . LEU A 1 170 ? 26.228 -36.545 -20.038 1.00 25.84 189 LEU A C 1
ATOM 1356 O O . LEU A 1 170 ? 26.482 -37.723 -20.218 1.00 26.15 189 LEU A O 1
ATOM 1361 N N . GLY A 1 171 ? 27.143 -35.687 -19.559 1.00 26.30 190 GLY A N 1
ATOM 1362 C CA . GLY A 1 171 ? 28.459 -36.177 -19.172 1.00 25.82 190 GLY A CA 1
ATOM 1363 C C . GLY A 1 171 ? 28.374 -37.333 -18.202 1.00 26.86 190 GLY A C 1
ATOM 1364 O O . GLY A 1 171 ? 29.022 -38.380 -18.435 1.00 27.56 190 GLY A O 1
ATOM 1365 N N . ARG A 1 172 ? 27.596 -37.155 -17.120 1.00 27.11 191 ARG A N 1
ATOM 1366 C CA . ARG A 1 172 ? 27.405 -38.204 -16.104 1.00 28.91 191 ARG A CA 1
ATOM 1367 C C . ARG A 1 172 ? 26.625 -39.447 -16.603 1.00 29.92 191 ARG A C 1
ATOM 1368 O O . ARG A 1 172 ? 26.949 -40.572 -16.184 1.00 31.13 191 ARG A O 1
ATOM 1376 N N . ALA A 1 173 ? 25.612 -39.251 -17.451 1.00 28.40 192 ALA A N 1
ATOM 1377 C CA . ALA A 1 173 ? 24.904 -40.383 -18.103 1.00 29.52 192 ALA A CA 1
ATOM 1378 C C . ALA A 1 173 ? 25.895 -41.282 -18.854 1.00 29.15 192 ALA A C 1
ATOM 1379 O O . ALA A 1 173 ? 25.855 -42.483 -18.713 1.00 29.51 192 ALA A O 1
ATOM 1381 N N . LEU A 1 174 ? 26.820 -40.676 -19.611 1.00 30.15 193 LEU A N 1
ATOM 1382 C CA . LEU A 1 174 ? 27.793 -41.416 -20.430 1.00 29.22 193 LEU A CA 1
ATOM 1383 C C . LEU A 1 174 ? 28.988 -41.935 -19.638 1.00 29.89 193 LEU A C 1
ATOM 1384 O O . LEU A 1 174 ? 29.508 -43.007 -19.937 1.00 30.66 193 LEU A O 1
ATOM 1389 N N . ARG A 1 175 ? 29.487 -41.121 -18.702 1.00 29.31 194 ARG A N 1
ATOM 1390 C CA . ARG A 1 175 ? 30.627 -41.495 -17.858 1.00 28.76 194 ARG A CA 1
ATOM 1391 C C . ARG A 1 175 ? 30.268 -41.300 -16.366 1.00 27.86 194 ARG A C 1
ATOM 1392 O O . ARG A 1 175 ? 30.590 -40.263 -15.771 1.00 26.43 194 ARG A O 1
ATOM 1400 N N . PRO A 1 176 ? 29.503 -42.268 -15.798 1.00 27.07 195 PRO A N 1
ATOM 1401 C CA . PRO A 1 176 ? 28.900 -42.018 -14.474 1.00 27.28 195 PRO A CA 1
ATOM 1402 C C . PRO A 1 176 ? 29.883 -41.870 -13.315 1.00 27.74 195 PRO A C 1
ATOM 1403 O O . PRO A 1 176 ? 29.460 -41.402 -12.255 1.00 27.47 195 PRO A O 1
ATOM 1407 N N . ARG A 1 177 ? 31.148 -42.276 -13.527 1.00 27.46 196 ARG A N 1
ATOM 1408 C CA . ARG A 1 177 ? 32.196 -42.209 -12.505 1.00 29.02 196 ARG A CA 1
ATOM 1409 C C . ARG A 1 177 ? 33.078 -40.932 -12.626 1.00 28.45 196 ARG A C 1
ATOM 1410 O O . ARG A 1 177 ? 33.925 -40.678 -11.780 1.00 27.65 196 ARG A O 1
ATOM 1418 N N . GLY A 1 178 ? 32.835 -40.120 -13.654 1.00 27.72 197 GLY A N 1
ATOM 1419 C CA . GLY A 1 178 ? 33.588 -38.869 -13.851 1.00 26.31 197 GLY A CA 1
ATOM 1420 C C . GLY A 1 178 ? 33.247 -37.842 -12.812 1.00 26.15 197 GLY A C 1
ATOM 1421 O O . GLY A 1 178 ? 32.106 -37.717 -12.362 1.00 26.25 197 GLY A O 1
ATOM 1422 N N . LEU A 1 179 ? 34.249 -37.084 -12.403 1.00 26.18 198 LEU A N 1
ATOM 1423 C CA . LEU A 1 179 ? 34.022 -36.051 -11.392 1.00 25.95 198 LEU A CA 1
ATOM 1424 C C . LEU A 1 179 ? 33.725 -34.741 -12.116 1.00 24.75 198 LEU A C 1
ATOM 1425 O O . LEU A 1 179 ? 34.559 -33.818 -12.167 1.00 25.92 198 LEU A O 1
ATOM 1430 N N . TRP A 1 180 ? 32.527 -34.677 -12.649 1.00 23.60 199 TRP A N 1
ATOM 1431 C CA . TRP A 1 180 ? 32.086 -33.644 -13.581 1.00 24.64 199 TRP A CA 1
ATOM 1432 C C . TRP A 1 180 ? 31.771 -32.378 -12.825 1.00 24.77 199 TRP A C 1
ATOM 1433 O O . TRP A 1 180 ? 30.985 -32.409 -11.886 1.00 25.23 199 TRP A O 1
ATOM 1444 N N . GLY A 1 181 ? 32.318 -31.262 -13.291 1.00 24.38 200 GLY A N 1
ATOM 1445 C CA . GLY A 1 181 ? 31.949 -29.962 -12.763 1.00 23.07 200 GLY A CA 1
ATOM 1446 C C . GLY A 1 181 ? 32.552 -28.871 -13.597 1.00 23.20 200 GLY A C 1
ATOM 1447 O O . GLY A 1 181 ? 33.414 -29.097 -14.434 1.00 22.91 200 GLY A O 1
ATOM 1448 N N . PHE A 1 182 ? 32.060 -27.660 -13.397 1.00 23.65 201 PHE A N 1
ATOM 1449 C CA . PHE A 1 182 ? 32.567 -26.520 -14.150 1.00 23.28 201 PHE A CA 1
ATOM 1450 C C . PHE A 1 182 ? 33.667 -25.807 -13.418 1.00 23.44 201 PHE A C 1
ATOM 1451 O O . PHE A 1 182 ? 33.577 -25.580 -12.193 1.00 22.94 201 PHE A O 1
ATOM 1459 N N . TYR A 1 183 ? 34.694 -25.407 -14.156 1.00 23.35 202 TYR A N 1
ATOM 1460 C CA . TYR A 1 183 ? 35.770 -24.590 -13.566 1.00 23.78 202 TYR A CA 1
ATOM 1461 C C . TYR A 1 183 ? 35.232 -23.229 -13.009 1.00 24.16 202 TYR A C 1
ATOM 1462 O O . TYR A 1 183 ? 34.441 -22.532 -13.709 1.00 23.29 202 TYR A O 1
ATOM 1471 N N . GLY A 1 184 ? 35.631 -22.841 -11.780 1.00 23.45 203 GLY A N 1
ATOM 1472 C CA . GLY A 1 184 ? 35.323 -21.493 -11.309 1.00 23.01 203 GLY A CA 1
ATOM 1473 C C . GLY A 1 184 ? 33.972 -21.352 -10.641 1.00 24.69 203 GLY A C 1
ATOM 1474 O O . GLY A 1 184 ? 33.473 -20.232 -10.476 1.00 25.18 203 GLY A O 1
ATOM 1475 N N . PHE A 1 185 ? 33.342 -22.468 -10.271 1.00 24.87 204 PHE A N 1
ATOM 1476 C CA . PHE A 1 185 ? 32.039 -22.436 -9.595 1.00 25.97 204 PHE A CA 1
ATOM 1477 C C . PHE A 1 185 ? 32.131 -23.204 -8.289 1.00 25.80 204 PHE A C 1
ATOM 1478 O O . PHE A 1 185 ? 32.714 -24.281 -8.271 1.00 26.68 204 PHE A O 1
ATOM 1486 N N . PRO A 1 186 ? 31.518 -22.684 -7.212 1.00 25.78 205 PRO A N 1
ATOM 1487 C CA . PRO A 1 186 ? 30.912 -21.325 -7.129 1.00 25.52 205 PRO A CA 1
ATOM 1488 C C . PRO A 1 186 ? 31.989 -20.228 -7.056 1.00 26.76 205 PRO A C 1
ATOM 1489 O O . PRO A 1 186 ? 33.152 -20.514 -6.768 1.00 26.00 205 PRO A O 1
ATOM 1493 N N . ASP A 1 187 ? 31.598 -18.974 -7.289 1.00 27.57 206 ASP A N 1
ATOM 1494 C CA . ASP A 1 187 ? 32.494 -17.870 -7.054 1.00 28.24 206 ASP A CA 1
ATOM 1495 C C . ASP A 1 187 ? 31.898 -17.096 -5.898 1.00 29.25 206 ASP A C 1
ATOM 1496 O O . ASP A 1 187 ? 30.686 -16.909 -5.793 1.00 30.69 206 ASP A O 1
ATOM 1501 N N . CYS A 1 188 ? 32.746 -16.668 -5.005 1.00 31.54 207 CYS A N 1
ATOM 1502 C CA . CYS A 1 188 ? 32.321 -15.993 -3.790 1.00 32.00 207 CYS A CA 1
ATOM 1503 C C . CYS A 1 188 ? 32.344 -14.443 -4.057 1.00 32.25 207 CYS A C 1
ATOM 1504 O O . CYS A 1 188 ? 31.695 -13.663 -3.354 1.00 32.53 207 CYS A O 1
ATOM 1507 N N . TYR A 1 189 ? 33.025 -14.015 -5.128 1.00 31.67 208 TYR A N 1
ATOM 1508 C CA . TYR A 1 189 ? 33.114 -12.590 -5.516 1.00 32.11 208 TYR A CA 1
ATOM 1509 C C . TYR A 1 189 ? 33.592 -11.702 -4.357 1.00 33.16 208 TYR A C 1
ATOM 1510 O O . TYR A 1 189 ? 33.146 -10.558 -4.228 1.00 34.03 208 TYR A O 1
ATOM 1519 N N . ASN A 1 190 ? 34.512 -12.215 -3.533 1.00 32.42 209 ASN A N 1
ATOM 1520 C CA . ASN A 1 190 ? 35.045 -11.464 -2.395 1.00 31.59 209 ASN A CA 1
ATOM 1521 C C . ASN A 1 190 ? 36.357 -10.731 -2.775 1.00 32.27 209 ASN A C 1
ATOM 1522 O O . ASN A 1 190 ? 37.367 -10.840 -2.084 1.00 30.80 209 ASN A O 1
ATOM 1527 N N . TYR A 1 191 ? 36.326 -10.033 -3.914 1.00 33.72 210 TYR A N 1
ATOM 1528 C CA . TYR A 1 191 ? 37.471 -9.260 -4.457 1.00 34.34 210 TYR A CA 1
ATOM 1529 C C . TYR A 1 191 ? 37.537 -7.829 -3.892 1.00 34.30 210 TYR A C 1
ATOM 1530 O O . TYR A 1 191 ? 38.313 -7.023 -4.371 1.00 33.80 210 TYR A O 1
ATOM 1539 N N . ASP A 1 192 ? 36.701 -7.511 -2.910 1.00 34.51 211 ASP A N 1
ATOM 1540 C CA . ASP A 1 192 ? 36.702 -6.182 -2.279 1.00 35.56 211 ASP A CA 1
ATOM 1541 C C . ASP A 1 192 ? 37.902 -5.886 -1.354 1.00 35.90 211 ASP A C 1
ATOM 1542 O O . ASP A 1 192 ? 37.743 -5.380 -0.250 1.00 35.72 211 ASP A O 1
ATOM 1547 N N . PHE A 1 193 ? 39.104 -6.183 -1.843 1.00 37.39 212 PHE A N 1
ATOM 1548 C CA . PHE A 1 193 ? 40.339 -6.084 -1.075 1.00 39.14 212 PHE A CA 1
ATOM 1549 C C . PHE A 1 193 ? 40.601 -4.701 -0.542 1.00 41.91 212 PHE A C 1
ATOM 1550 O O . PHE A 1 193 ? 41.119 -4.564 0.563 1.00 42.80 212 PHE A O 1
ATOM 1558 N N . LEU A 1 194 ? 40.283 -3.670 -1.334 1.00 44.81 213 LEU A N 1
ATOM 1559 C CA . LEU A 1 194 ? 40.425 -2.275 -0.876 1.00 47.59 213 LEU A CA 1
ATOM 1560 C C . LEU A 1 194 ? 39.085 -1.780 -0.324 1.00 49.07 213 LEU A C 1
ATOM 1561 O O . LEU A 1 194 ? 38.183 -1.356 -1.049 1.00 49.68 213 LEU A O 1
ATOM 1566 N N . SER A 1 195 ? 38.991 -1.882 0.990 1.00 50.33 214 SER A N 1
ATOM 1567 C CA . SER A 1 195 ? 37.846 -1.544 1.774 1.00 51.50 214 SER A CA 1
ATOM 1568 C C . SER A 1 195 ? 38.503 -1.624 3.154 1.00 52.23 214 SER A C 1
ATOM 1569 O O . SER A 1 195 ? 39.342 -2.512 3.392 1.00 52.79 214 SER A O 1
ATOM 1572 N N . PRO A 1 196 ? 38.200 -0.672 4.051 1.00 52.63 215 PRO A N 1
ATOM 1573 C CA . PRO A 1 196 ? 38.702 -0.900 5.422 1.00 52.97 215 PRO A CA 1
ATOM 1574 C C . PRO A 1 196 ? 38.281 -2.276 6.028 1.00 53.02 215 PRO A C 1
ATOM 1575 O O . PRO A 1 196 ? 39.144 -3.040 6.486 1.00 53.98 215 PRO A O 1
ATOM 1579 N N . ASN A 1 197 ? 36.987 -2.609 5.978 1.00 52.02 216 ASN A N 1
ATOM 1580 C CA . ASN A 1 197 ? 36.426 -3.703 6.788 1.00 50.67 216 ASN A CA 1
ATOM 1581 C C . ASN A 1 197 ? 36.519 -5.137 6.157 1.00 48.43 216 ASN A C 1
ATOM 1582 O O . ASN A 1 197 ? 35.669 -6.008 6.427 1.00 48.16 216 ASN A O 1
ATOM 1587 N N . TYR A 1 198 ? 37.564 -5.375 5.357 1.00 45.63 217 TYR A N 1
ATOM 1588 C CA . TYR A 1 198 ? 37.706 -6.621 4.570 1.00 42.88 217 TYR A CA 1
ATOM 1589 C C . TYR A 1 198 ? 37.756 -7.876 5.452 1.00 41.60 217 TYR A C 1
ATOM 1590 O O . TYR A 1 198 ? 38.688 -8.040 6.224 1.00 41.87 217 TYR A O 1
ATOM 1599 N N . THR A 1 199 ? 36.713 -8.712 5.381 1.00 39.75 218 THR A N 1
ATOM 1600 C CA . THR A 1 199 ? 36.687 -10.007 6.062 1.00 37.33 218 THR A CA 1
ATOM 1601 C C . THR A 1 199 ? 36.897 -11.214 5.114 1.00 36.02 218 THR A C 1
ATOM 1602 O O . THR A 1 199 ? 37.067 -12.341 5.595 1.00 35.07 218 THR A O 1
ATOM 1606 N N . GLY A 1 200 ? 36.871 -10.985 3.794 1.00 33.91 219 GLY A N 1
ATOM 1607 C CA . GLY A 1 200 ? 36.839 -12.085 2.810 1.00 32.63 219 GLY A CA 1
ATOM 1608 C C . GLY A 1 200 ? 35.463 -12.706 2.606 1.00 32.32 219 GLY A C 1
ATOM 1609 O O . GLY A 1 200 ? 35.298 -13.563 1.737 1.00 30.57 219 GLY A O 1
ATOM 1610 N N . GLN A 1 201 ? 34.462 -12.281 3.392 1.00 32.89 220 GLN A N 1
ATOM 1611 C CA . GLN A 1 201 ? 33.094 -12.811 3.245 1.00 35.28 220 GLN A CA 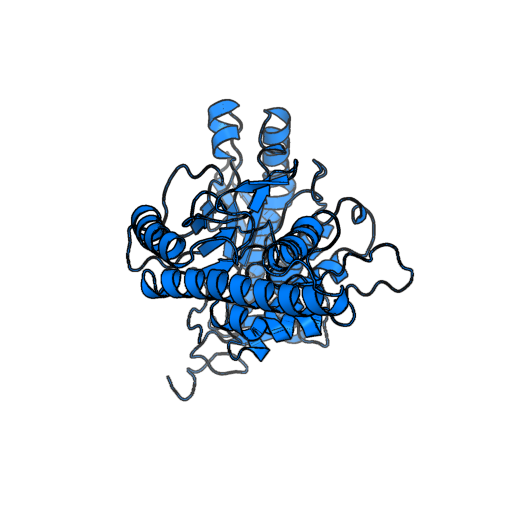1
ATOM 1612 C C . GLN A 1 201 ? 32.488 -12.546 1.851 1.00 34.57 220 GLN A C 1
ATOM 1613 O O . GLN A 1 201 ? 32.663 -11.472 1.259 1.00 33.21 220 GLN A O 1
ATOM 1619 N N . CYS A 1 202 ? 31.778 -13.536 1.331 1.00 36.13 221 CYS A N 1
ATOM 1620 C CA . CYS A 1 202 ? 31.087 -13.381 0.050 1.00 38.25 221 CYS A CA 1
ATOM 1621 C C . CYS A 1 202 ? 30.056 -12.298 0.280 1.00 39.54 221 CYS A C 1
ATOM 1622 O O . CYS A 1 202 ? 29.245 -12.412 1.210 1.00 40.43 221 CYS A O 1
ATOM 1625 N N . PRO A 1 203 ? 30.105 -11.216 -0.522 1.00 40.17 222 PRO A N 1
ATOM 1626 C CA . PRO A 1 203 ? 29.146 -10.150 -0.276 1.00 41.06 222 PRO A CA 1
ATOM 1627 C C . PRO A 1 203 ? 27.687 -10.597 -0.237 1.00 42.16 222 PRO A C 1
ATOM 1628 O O . PRO A 1 203 ? 27.341 -11.737 -0.586 1.00 42.40 222 PRO A O 1
ATOM 1632 N N . SER A 1 204 ? 26.875 -9.709 0.333 1.00 43.77 223 SER A N 1
ATOM 1633 C CA . SER A 1 204 ? 25.401 -9.607 0.210 1.00 44.02 223 SER A CA 1
ATOM 1634 C C . SER A 1 204 ? 24.549 -10.740 -0.461 1.00 43.97 223 SER A C 1
ATOM 1635 O O . SER A 1 204 ? 24.318 -11.883 0.070 1.00 44.90 223 SER A O 1
ATOM 1638 N N . GLY A 1 205 ? 24.042 -10.395 -1.632 1.00 42.56 224 GLY A N 1
ATOM 1639 C CA . GLY A 1 205 ? 23.185 -11.308 -2.344 1.00 41.38 224 GLY A CA 1
ATOM 1640 C C . GLY A 1 205 ? 23.986 -12.216 -3.233 1.00 39.66 224 GLY A C 1
ATOM 1641 O O . GLY A 1 205 ? 23.426 -12.737 -4.203 1.00 39.57 224 GLY A O 1
ATOM 1642 N N . ILE A 1 206 ? 25.292 -12.383 -2.923 1.00 38.70 225 ILE A N 1
ATOM 1643 C CA . ILE A 1 206 ? 26.140 -13.310 -3.694 1.00 37.21 225 ILE A CA 1
ATOM 1644 C C . ILE A 1 206 ? 25.740 -14.722 -3.279 1.00 36.41 225 ILE A C 1
ATOM 1645 O O . ILE A 1 206 ? 25.361 -15.504 -4.124 1.00 36.39 225 ILE A O 1
ATOM 1650 N N . ARG A 1 207 ? 25.801 -15.010 -1.980 1.00 35.65 226 ARG A N 1
ATOM 1651 C CA . ARG A 1 207 ? 25.381 -16.288 -1.454 1.00 36.21 226 ARG A CA 1
ATOM 1652 C C . ARG A 1 207 ? 23.967 -16.618 -1.875 1.00 35.67 226 ARG A C 1
ATOM 1653 O O . ARG A 1 207 ? 23.686 -17.755 -2.248 1.00 35.65 226 ARG A O 1
ATOM 1661 N N . ALA A 1 208 ? 23.109 -15.601 -1.908 1.00 35.43 227 ALA A N 1
ATOM 1662 C CA . ALA A 1 208 ? 21.722 -15.764 -2.288 1.00 35.18 227 ALA A CA 1
ATOM 1663 C C . ALA A 1 208 ? 21.590 -16.164 -3.758 1.00 34.52 227 ALA A C 1
ATOM 1664 O O . ALA A 1 208 ? 20.776 -17.009 -4.081 1.00 35.32 227 ALA A O 1
ATOM 1666 N N . GLN A 1 209 ? 22.383 -15.556 -4.637 1.00 33.86 228 GLN A N 1
ATOM 1667 C CA . GLN A 1 209 ? 22.452 -15.987 -6.044 1.00 34.14 228 GLN A CA 1
ATOM 1668 C C . GLN A 1 209 ? 22.997 -17.404 -6.200 1.00 32.85 228 GLN A C 1
ATOM 1669 O O . GLN A 1 209 ? 22.519 -18.140 -7.034 1.00 31.46 228 GLN A O 1
ATOM 1675 N N . ASN A 1 210 ? 24.016 -17.758 -5.420 1.00 32.63 229 ASN A N 1
ATOM 1676 C CA . ASN A 1 210 ? 24.553 -19.150 -5.395 1.00 32.71 229 ASN A CA 1
ATOM 1677 C C . ASN A 1 210 ? 23.542 -20.216 -4.950 1.00 32.97 229 ASN A C 1
ATOM 1678 O O . ASN A 1 210 ? 23.510 -21.319 -5.514 1.00 32.81 229 ASN A O 1
ATOM 1683 N N . ASP A 1 211 ? 22.709 -19.887 -3.958 1.00 34.24 230 ASP A N 1
ATOM 1684 C CA . ASP A 1 211 ? 21.539 -20.738 -3.597 1.00 35.11 230 ASP A CA 1
ATOM 1685 C C . ASP A 1 211 ? 20.597 -20.990 -4.794 1.00 34.39 230 ASP A C 1
ATOM 1686 O O . ASP A 1 211 ? 20.088 -22.091 -4.944 1.00 35.88 230 ASP A O 1
ATOM 1691 N N . GLN A 1 212 ? 20.401 -19.992 -5.641 1.00 34.29 231 GLN A N 1
ATOM 1692 C CA . GLN A 1 212 ? 19.636 -20.109 -6.885 1.00 34.69 231 GLN A CA 1
ATOM 1693 C C . GLN A 1 212 ? 20.322 -20.987 -7.943 1.00 33.78 231 GLN A C 1
ATOM 1694 O O . GLN A 1 212 ? 19.743 -21.287 -9.002 1.00 34.82 231 GLN A O 1
ATOM 1700 N N . LEU A 1 213 ? 21.544 -21.407 -7.662 1.00 32.56 232 LEU A N 1
ATOM 1701 C CA . LEU A 1 213 ? 22.244 -22.343 -8.506 1.00 30.96 232 LEU A CA 1
ATOM 1702 C C . LEU A 1 213 ? 22.249 -23.759 -7.922 1.00 31.48 232 LEU A C 1
ATOM 1703 O O . LEU A 1 213 ? 23.087 -24.596 -8.302 1.00 31.66 232 LEU A O 1
ATOM 1708 N N . GLY A 1 214 ? 21.315 -24.053 -7.026 1.00 31.30 233 GLY A N 1
ATOM 1709 C CA . GLY A 1 214 ? 21.206 -25.417 -6.450 1.00 30.80 233 GLY A CA 1
ATOM 1710 C C . GLY A 1 214 ? 21.109 -26.483 -7.535 1.00 30.53 233 GLY A C 1
ATOM 1711 O O . GLY A 1 214 ? 21.716 -27.561 -7.431 1.00 31.70 233 GLY A O 1
ATOM 1712 N N . TRP A 1 215 ? 20.394 -26.171 -8.602 1.00 28.77 234 TRP A N 1
ATOM 1713 C CA . TRP A 1 215 ? 20.297 -27.060 -9.762 1.00 28.60 234 TRP A CA 1
ATOM 1714 C C . TRP A 1 215 ? 21.691 -27.430 -10.304 1.00 28.60 234 TRP A C 1
ATOM 1715 O O . TRP A 1 215 ? 21.919 -28.578 -10.697 1.00 30.42 234 TRP A O 1
ATOM 1726 N N . LEU A 1 216 ? 22.599 -26.459 -10.317 1.00 28.30 235 LEU A N 1
ATOM 1727 C CA . LEU A 1 216 ? 23.997 -26.630 -10.770 1.00 27.44 235 LEU A CA 1
ATOM 1728 C C . LEU A 1 216 ? 24.755 -27.536 -9.838 1.00 28.11 235 LEU A C 1
ATOM 1729 O O . LEU A 1 216 ? 25.388 -28.477 -10.298 1.00 29.81 235 LEU A O 1
ATOM 1734 N N . TRP A 1 217 ? 24.693 -27.263 -8.532 1.00 27.76 236 TRP A N 1
ATOM 1735 C CA . TRP A 1 217 ? 25.370 -28.092 -7.538 1.00 28.39 236 TRP A CA 1
ATOM 1736 C C . TRP A 1 217 ? 24.851 -29.536 -7.557 1.00 28.45 236 TRP A C 1
ATOM 1737 O O . TRP A 1 217 ? 25.646 -30.466 -7.434 1.00 29.85 236 TRP A O 1
ATOM 1748 N N . GLY A 1 218 ? 23.545 -29.713 -7.761 1.00 28.91 237 GLY A N 1
ATOM 1749 C CA . GLY A 1 218 ? 22.920 -31.041 -7.854 1.00 27.77 237 GLY A CA 1
ATOM 1750 C C . GLY A 1 218 ? 23.461 -31.818 -9.050 1.00 28.03 237 GLY A C 1
ATOM 1751 O O . GLY A 1 218 ? 23.604 -33.040 -8.972 1.00 28.61 237 GLY A O 1
ATOM 1752 N N . GLN A 1 219 ? 23.752 -31.135 -10.160 1.00 27.22 238 GLN A N 1
ATOM 1753 C CA . GLN A 1 219 ? 24.204 -31.814 -11.378 1.00 27.13 238 GLN A CA 1
ATOM 1754 C C . GLN A 1 219 ? 25.735 -32.094 -11.366 1.00 27.71 238 GLN A C 1
ATOM 1755 O O . GLN A 1 219 ? 26.221 -32.931 -12.136 1.00 26.54 238 GLN A O 1
ATOM 1761 N N . SER A 1 220 ? 26.457 -31.450 -10.429 1.00 26.65 239 SER A N 1
ATOM 1762 C CA . SER A 1 220 ? 27.918 -31.565 -10.266 1.00 26.14 239 SER A CA 1
ATOM 1763 C C . SER A 1 220 ? 28.335 -32.811 -9.482 1.00 26.67 239 SER A C 1
ATOM 1764 O O . SER A 1 220 ? 27.663 -33.214 -8.521 1.00 26.51 239 SER A O 1
ATOM 1767 N N . ARG A 1 221 ? 29.457 -33.399 -9.888 1.00 25.89 240 ARG A N 1
ATOM 1768 C CA . ARG A 1 221 ? 30.072 -34.510 -9.141 1.00 26.92 240 ARG A CA 1
ATOM 1769 C C . ARG A 1 221 ? 31.475 -34.150 -8.554 1.00 26.37 240 ARG A C 1
ATOM 1770 O O . ARG A 1 221 ? 32.149 -34.981 -7.931 1.00 26.98 240 ARG A O 1
ATOM 1778 N N . ALA A 1 222 ? 31.917 -32.928 -8.814 1.00 25.26 241 ALA A N 1
ATOM 1779 C CA . ALA A 1 222 ? 32.968 -32.287 -8.028 1.00 23.97 241 ALA A CA 1
ATOM 1780 C C . ALA A 1 222 ? 32.783 -30.797 -8.190 1.00 23.40 241 ALA A C 1
ATOM 1781 O O . ALA A 1 222 ? 32.139 -30.390 -9.161 1.00 23.71 241 ALA A O 1
ATOM 1783 N N . LEU A 1 223 ? 33.370 -30.003 -7.285 1.00 23.31 242 LEU A N 1
ATOM 1784 C CA . LEU A 1 223 ? 33.372 -28.543 -7.421 1.00 24.42 242 LEU A CA 1
ATOM 1785 C C . LEU A 1 223 ? 34.809 -28.067 -7.578 1.00 24.43 242 LEU A C 1
ATOM 1786 O O . LEU A 1 223 ? 35.713 -28.582 -6.886 1.00 24.89 242 LEU A O 1
ATOM 1791 N N . TYR A 1 224 ? 34.998 -27.117 -8.512 1.00 24.28 243 TYR A N 1
ATOM 1792 C CA . TYR A 1 224 ? 36.272 -26.573 -8.884 1.00 23.69 243 TYR A CA 1
ATOM 1793 C C . TYR A 1 224 ? 36.290 -25.044 -8.723 1.00 25.34 243 TYR A C 1
ATOM 1794 O O . TYR A 1 224 ? 36.513 -24.341 -9.704 1.00 27.13 243 TYR A O 1
ATOM 1803 N N . PRO A 1 225 ? 36.136 -24.522 -7.474 1.00 25.42 244 PRO A N 1
ATOM 1804 C CA . PRO A 1 225 ? 36.222 -23.084 -7.320 1.00 24.13 244 PRO A CA 1
ATOM 1805 C C . PRO A 1 225 ? 37.634 -22.617 -7.611 1.00 24.81 244 PRO A C 1
ATOM 1806 O O . PRO A 1 225 ? 38.561 -23.355 -7.380 1.00 24.46 244 PRO A O 1
ATOM 1810 N N . SER A 1 226 ? 37.794 -21.361 -8.052 1.00 24.04 245 SER A N 1
ATOM 1811 C CA . SER A 1 226 ? 39.110 -20.820 -8.294 1.00 24.74 245 SER A CA 1
ATOM 1812 C C . SER A 1 226 ? 39.623 -20.021 -7.070 1.00 25.29 245 SER A C 1
ATOM 1813 O O . SER A 1 226 ? 38.895 -19.150 -6.552 1.00 24.99 245 SER A O 1
ATOM 1816 N N . ILE A 1 227 ? 40.874 -20.273 -6.643 1.00 24.82 246 ILE A N 1
ATOM 1817 C CA . ILE A 1 227 ? 41.474 -19.419 -5.596 1.00 25.53 246 ILE A CA 1
ATOM 1818 C C . ILE A 1 227 ? 42.771 -18.803 -6.098 1.00 27.05 246 ILE A C 1
ATOM 1819 O O . ILE A 1 227 ? 43.807 -18.749 -5.379 1.00 26.82 246 ILE A O 1
ATOM 1824 N N . TYR A 1 228 ? 42.720 -18.354 -7.357 1.00 27.74 247 TYR A N 1
ATOM 1825 C CA . TYR A 1 228 ? 43.790 -17.532 -7.920 1.00 28.29 247 TYR A CA 1
ATOM 1826 C C . TYR A 1 228 ? 43.836 -16.275 -7.085 1.00 29.18 247 TYR A C 1
ATOM 1827 O O . TYR A 1 228 ? 42.783 -15.733 -6.701 1.00 29.22 247 TYR A O 1
ATOM 1836 N N . MET A 1 229 ? 45.044 -15.814 -6.797 1.00 30.58 248 MET A N 1
ATOM 1837 C CA . MET A 1 229 ? 45.211 -14.693 -5.914 1.00 33.62 248 MET A CA 1
ATOM 1838 C C . MET A 1 229 ? 45.585 -13.458 -6.739 1.00 34.37 248 MET A C 1
ATOM 1839 O O . MET A 1 229 ? 46.670 -13.407 -7.332 1.00 34.40 248 MET A O 1
ATOM 1844 N N . PRO A 1 230 ? 44.669 -12.482 -6.830 1.00 35.66 249 PRO A N 1
ATOM 1845 C CA . PRO A 1 230 ? 45.035 -11.313 -7.621 1.00 37.18 249 PRO A CA 1
ATOM 1846 C C . PRO A 1 230 ? 46.350 -10.669 -7.216 1.00 38.60 249 PRO A C 1
ATOM 1847 O O . PRO A 1 230 ? 46.768 -10.723 -6.048 1.00 37.61 249 PRO A O 1
ATOM 1851 N N . ALA A 1 231 ? 46.984 -10.053 -8.216 1.00 40.42 250 ALA A N 1
ATOM 1852 C CA . ALA A 1 231 ? 48.221 -9.319 -8.023 1.00 41.64 250 ALA A CA 1
ATOM 1853 C C . ALA A 1 231 ? 48.212 -8.391 -6.801 1.00 42.05 250 ALA A C 1
ATOM 1854 O O . ALA A 1 231 ? 49.191 -8.353 -6.057 1.00 42.70 250 ALA A O 1
ATOM 1856 N N . VAL A 1 232 ? 47.100 -7.664 -6.581 1.00 42.50 251 VAL A N 1
ATOM 1857 C CA . VAL A 1 232 ? 46.963 -6.731 -5.434 1.00 41.87 251 VAL A CA 1
ATOM 1858 C C . VAL A 1 232 ? 47.091 -7.355 -4.073 1.00 42.10 251 VAL A C 1
ATOM 1859 O O . VAL A 1 232 ? 47.184 -6.627 -3.076 1.00 42.51 251 VAL A O 1
ATOM 1863 N N . LEU A 1 233 ? 46.988 -8.682 -3.988 1.00 42.43 252 LEU A N 1
ATOM 1864 C CA . LEU A 1 233 ? 47.062 -9.338 -2.690 1.00 42.01 252 LEU A CA 1
ATOM 1865 C C . LEU A 1 233 ? 48.517 -9.386 -2.251 1.00 42.39 252 LEU A C 1
ATOM 1866 O O . LEU A 1 233 ? 48.789 -9.423 -1.055 1.00 41.13 252 LEU A O 1
ATOM 1871 N N . GLU A 1 234 ? 49.430 -9.393 -3.238 1.00 43.55 253 GLU A N 1
ATOM 1872 C CA . GLU A 1 234 ? 50.873 -9.544 -2.983 1.00 45.01 253 GLU A CA 1
ATOM 1873 C C . GLU A 1 234 ? 51.292 -8.562 -1.939 1.00 45.06 253 GLU A C 1
ATOM 1874 O O . GLU A 1 234 ? 51.106 -7.368 -2.124 1.00 45.89 253 GLU A O 1
ATOM 1880 N N . GLY A 1 235 ? 51.849 -9.075 -0.854 1.00 45.58 254 GLY A N 1
ATOM 1881 C CA . GLY A 1 235 ? 52.362 -8.235 0.218 1.00 46.47 254 GLY A CA 1
ATOM 1882 C C . GLY A 1 235 ? 51.322 -7.598 1.110 1.00 46.53 254 GLY A C 1
ATOM 1883 O O . GLY A 1 235 ? 51.616 -6.612 1.785 1.00 47.04 254 GLY A O 1
ATOM 1884 N N . THR A 1 236 ? 50.106 -8.127 1.119 1.00 46.24 255 THR A N 1
ATOM 1885 C CA . THR A 1 236 ? 49.159 -7.775 2.205 1.00 46.29 255 THR A CA 1
ATOM 1886 C C . THR A 1 236 ? 48.877 -8.948 3.160 1.00 45.11 255 THR A C 1
ATOM 1887 O O . THR A 1 236 ? 49.410 -10.045 2.975 1.00 46.18 255 THR A O 1
ATOM 1891 N N . GLY A 1 237 ? 48.044 -8.717 4.176 1.00 43.00 256 GLY A N 1
ATOM 1892 C CA . GLY A 1 237 ? 47.595 -9.814 5.037 1.00 40.85 256 GLY A CA 1
ATOM 1893 C C . GLY A 1 237 ? 46.159 -10.302 4.783 1.00 38.68 256 GLY A C 1
ATOM 1894 O O . GLY A 1 237 ? 45.456 -10.679 5.731 1.00 37.87 256 GLY A O 1
ATOM 1895 N N . LYS A 1 238 ? 45.718 -10.286 3.518 1.00 36.17 257 LYS A N 1
ATOM 1896 C CA . LYS A 1 238 ? 44.298 -10.583 3.202 1.00 34.17 257 LYS A CA 1
ATOM 1897 C C . LYS A 1 238 ? 44.102 -11.867 2.406 1.00 32.48 257 LYS A C 1
ATOM 1898 O O . LYS A 1 238 ? 42.965 -12.266 2.178 1.00 32.00 257 LYS A O 1
ATOM 1904 N N . SER A 1 239 ? 45.190 -12.479 1.948 1.00 31.23 258 SER A N 1
ATOM 1905 C CA . SER A 1 239 ? 45.122 -13.720 1.189 1.00 32.34 258 SER A CA 1
ATOM 1906 C C . SER A 1 239 ? 44.355 -14.870 1.883 1.00 31.79 258 SER A C 1
ATOM 1907 O O . SER A 1 239 ? 43.552 -15.568 1.247 1.00 31.79 258 SER A O 1
ATOM 1910 N N . GLN A 1 240 ? 44.596 -15.067 3.176 1.00 31.27 259 GLN A N 1
ATOM 1911 C CA . GLN A 1 240 ? 44.024 -16.226 3.813 1.00 31.86 259 GLN A CA 1
ATOM 1912 C C . GLN A 1 240 ? 42.486 -16.129 3.966 1.00 30.89 259 GLN A C 1
ATOM 1913 O O . GLN A 1 240 ? 41.801 -17.113 3.717 1.00 28.85 259 GLN A O 1
ATOM 1919 N N . MET A 1 241 ? 41.980 -14.940 4.320 1.00 29.76 260 MET A N 1
ATOM 1920 C CA . MET A 1 241 ? 40.535 -14.666 4.429 1.00 31.84 260 MET A CA 1
ATOM 1921 C C . MET A 1 241 ? 39.822 -14.771 3.078 1.00 29.28 260 MET A C 1
ATOM 1922 O O . MET A 1 241 ? 38.710 -15.239 3.008 1.00 29.57 260 MET A O 1
ATOM 1927 N N . TYR A 1 242 ? 40.469 -14.273 2.039 1.00 28.98 261 TYR A N 1
ATOM 1928 C CA . TYR A 1 242 ? 40.022 -14.397 0.641 1.00 28.19 261 TYR A CA 1
ATOM 1929 C C . TYR A 1 242 ? 39.844 -15.871 0.268 1.00 26.26 261 TYR A C 1
ATOM 1930 O O . TYR A 1 242 ? 38.778 -16.258 -0.126 1.00 26.44 261 TYR A O 1
ATOM 1939 N N . VAL A 1 243 ? 40.893 -16.680 0.431 1.00 25.95 262 VAL A N 1
ATOM 1940 C CA . VAL A 1 243 ? 40.838 -18.138 0.145 1.00 24.25 262 VAL A CA 1
ATOM 1941 C C . VAL A 1 243 ? 39.860 -18.870 1.050 1.00 24.97 262 VAL A C 1
ATOM 1942 O O . VAL A 1 243 ? 39.031 -19.661 0.556 1.00 24.26 262 VAL A O 1
ATOM 1946 N N . GLN A 1 244 ? 39.911 -18.563 2.364 1.00 24.64 263 GLN A N 1
ATOM 1947 C CA . GLN A 1 244 ? 39.114 -19.316 3.313 1.00 24.42 263 GLN A CA 1
ATOM 1948 C C . GLN A 1 244 ? 37.671 -19.319 2.916 1.00 24.01 263 GLN A C 1
ATOM 1949 O O . GLN A 1 244 ? 37.009 -20.348 2.978 1.00 24.48 263 GLN A O 1
ATOM 1955 N N . HIS A 1 245 ? 37.153 -18.147 2.542 1.00 24.18 264 HIS A N 1
ATOM 1956 C CA . HIS A 1 245 ? 35.728 -18.000 2.293 1.00 23.29 264 HIS A CA 1
ATOM 1957 C C . HIS A 1 245 ? 35.353 -18.564 0.929 1.00 23.66 264 HIS A C 1
ATOM 1958 O O . HIS A 1 245 ? 34.195 -18.930 0.717 1.00 23.45 264 HIS A O 1
ATOM 1965 N N . ARG A 1 246 ? 36.326 -18.663 0.021 1.00 22.95 265 ARG A N 1
ATOM 1966 C CA . ARG A 1 246 ? 36.034 -19.179 -1.342 1.00 23.51 265 ARG A CA 1
ATOM 1967 C C . ARG A 1 246 ? 35.895 -20.684 -1.254 1.00 24.93 265 ARG A C 1
ATOM 1968 O O . ARG A 1 246 ? 34.985 -21.273 -1.865 1.00 26.15 265 ARG A O 1
ATOM 1976 N N . VAL A 1 247 ? 36.772 -21.304 -0.467 1.00 25.17 266 VAL A N 1
ATOM 1977 C CA . VAL A 1 247 ? 36.689 -22.757 -0.231 1.00 24.55 266 VAL A CA 1
ATOM 1978 C C . VAL A 1 247 ? 35.424 -23.103 0.558 1.00 25.02 266 VAL A C 1
ATOM 1979 O O . VAL A 1 247 ? 34.716 -24.011 0.175 1.00 25.95 266 VAL A O 1
ATOM 1983 N N . ALA A 1 248 ? 35.165 -22.378 1.664 1.00 24.55 267 ALA A N 1
ATOM 1984 C CA . ALA A 1 248 ? 33.973 -22.517 2.476 1.00 23.66 267 ALA A CA 1
ATOM 1985 C C . ALA A 1 248 ? 32.681 -22.400 1.667 1.00 24.07 267 ALA A C 1
ATOM 1986 O O . ALA A 1 248 ? 31.702 -23.126 1.924 1.00 26.34 267 ALA A O 1
ATOM 1988 N N . GLU A 1 249 ? 32.643 -21.517 0.693 1.00 23.81 268 GLU A N 1
ATOM 1989 C CA . GLU A 1 249 ? 31.429 -21.378 -0.127 1.00 24.57 268 GLU A CA 1
ATOM 1990 C C . GLU A 1 249 ? 31.170 -22.619 -0.973 1.00 24.57 268 GLU A C 1
ATOM 1991 O O . GLU A 1 249 ? 30.011 -22.957 -1.245 1.00 24.52 268 GLU A O 1
ATOM 1997 N N . ALA A 1 250 ? 32.244 -23.275 -1.435 1.00 23.49 269 ALA A N 1
ATOM 1998 C CA . ALA A 1 250 ? 32.074 -24.513 -2.178 1.00 23.88 269 ALA A CA 1
ATOM 1999 C C . ALA A 1 250 ? 31.487 -25.584 -1.255 1.00 24.14 269 ALA A C 1
ATOM 2000 O O . ALA A 1 250 ? 30.545 -26.263 -1.605 1.00 25.45 269 ALA A O 1
ATOM 2002 N N . PHE A 1 251 ? 32.018 -25.754 -0.056 1.00 24.31 270 PHE A N 1
ATOM 2003 C CA . PHE A 1 251 ? 31.329 -26.644 0.877 1.00 25.79 270 PHE A CA 1
ATOM 2004 C C . PHE A 1 251 ? 29.941 -26.217 1.239 1.00 26.86 270 PHE A C 1
ATOM 2005 O O . PHE A 1 251 ? 29.099 -27.079 1.384 1.00 28.49 270 PHE A O 1
ATOM 2013 N N . ARG A 1 252 ? 29.696 -24.917 1.397 1.00 27.12 271 ARG A N 1
ATOM 2014 C CA . ARG A 1 252 ? 28.363 -24.464 1.762 1.00 27.80 271 ARG A CA 1
ATOM 2015 C C . ARG A 1 252 ? 27.307 -24.868 0.752 1.00 27.71 271 ARG A C 1
ATOM 2016 O O . ARG A 1 252 ? 26.278 -25.392 1.129 1.00 27.73 271 ARG A O 1
ATOM 2024 N N . VAL A 1 253 ? 27.554 -24.629 -0.538 1.00 28.51 272 VAL A N 1
ATOM 2025 C CA . VAL A 1 253 ? 26.539 -24.981 -1.557 1.00 28.15 272 VAL A CA 1
ATOM 2026 C C . VAL A 1 253 ? 26.406 -26.505 -1.707 1.00 28.93 272 VAL A C 1
ATOM 2027 O O . VAL A 1 253 ? 25.332 -26.998 -2.011 1.00 29.58 272 VAL A O 1
ATOM 2031 N N . ALA A 1 254 ? 27.494 -27.253 -1.501 1.00 29.91 273 ALA A N 1
ATOM 2032 C CA . ALA A 1 254 ? 27.435 -28.720 -1.542 1.00 29.37 273 ALA A CA 1
ATOM 2033 C C . ALA A 1 254 ? 26.493 -29.215 -0.442 1.00 30.30 273 ALA A C 1
ATOM 2034 O O . ALA A 1 254 ? 25.610 -30.016 -0.691 1.00 30.29 273 ALA A O 1
ATOM 2036 N N . VAL A 1 255 ? 26.660 -28.724 0.775 1.00 30.62 274 VAL A N 1
ATOM 2037 C CA . VAL A 1 255 ? 25.833 -29.193 1.858 1.00 30.58 274 VAL A CA 1
ATOM 2038 C C . VAL A 1 255 ? 24.337 -28.830 1.623 1.00 31.80 274 VAL A C 1
ATOM 2039 O O . VAL A 1 255 ? 23.446 -29.671 1.830 1.00 33.32 274 VAL A O 1
ATOM 2043 N N . ALA A 1 256 ? 24.061 -27.605 1.181 1.00 31.17 275 ALA A N 1
ATOM 2044 C CA . ALA A 1 256 ? 22.686 -27.164 0.951 1.00 32.56 275 ALA A CA 1
ATOM 2045 C C . ALA A 1 256 ? 21.999 -27.920 -0.203 1.00 34.27 275 ALA A C 1
ATOM 2046 O O . ALA A 1 256 ? 20.761 -27.928 -0.285 1.00 34.67 275 ALA A O 1
ATOM 2048 N N . ALA A 1 257 ? 22.793 -28.526 -1.106 1.00 34.63 276 ALA A N 1
ATOM 2049 C CA . ALA A 1 257 ? 22.239 -29.192 -2.280 1.00 35.14 276 ALA A CA 1
ATOM 2050 C C . ALA A 1 257 ? 22.036 -30.648 -1.949 1.00 36.00 276 ALA A C 1
ATOM 2051 O O . ALA A 1 257 ? 21.736 -31.435 -2.820 1.00 36.70 276 ALA A O 1
ATOM 2053 N N . GLY A 1 258 ? 22.275 -31.014 -0.698 1.00 36.56 277 GLY A N 1
ATOM 2054 C CA . GLY A 1 258 ? 22.074 -32.367 -0.298 1.00 37.01 277 GLY A CA 1
ATOM 2055 C C . GLY A 1 258 ? 23.217 -33.252 -0.742 1.00 36.63 277 GLY A C 1
ATOM 2056 O O . GLY A 1 258 ? 23.003 -34.449 -0.924 1.00 37.52 277 GLY A O 1
ATOM 2057 N N . ASP A 1 259 ? 24.432 -32.702 -0.884 1.00 35.11 278 ASP A N 1
ATOM 2058 C CA . ASP A 1 259 ? 25.632 -33.567 -1.143 1.00 33.11 278 ASP A CA 1
ATOM 2059 C C . ASP A 1 259 ? 26.861 -33.118 -0.337 1.00 32.50 278 ASP A C 1
ATOM 2060 O O . ASP A 1 259 ? 27.783 -32.539 -0.897 1.00 33.71 278 ASP A O 1
ATOM 2065 N N . PRO A 1 260 ? 26.891 -33.420 0.984 1.00 32.24 279 PRO A N 1
ATOM 2066 C CA . PRO A 1 260 ? 27.939 -32.982 1.889 1.00 31.75 279 PRO A CA 1
ATOM 2067 C C . PRO A 1 260 ? 29.267 -33.594 1.521 1.00 31.62 279 PRO A C 1
ATOM 2068 O O . PRO A 1 260 ? 30.326 -33.099 1.940 1.00 32.38 279 PRO A O 1
ATOM 2072 N N . ASN A 1 261 ? 29.214 -34.619 0.704 1.00 30.76 280 ASN A N 1
ATOM 2073 C CA . ASN A 1 261 ? 30.402 -35.350 0.300 1.00 31.24 280 ASN A CA 1
ATOM 2074 C C . ASN A 1 261 ? 31.001 -35.002 -1.052 1.00 29.93 280 ASN A C 1
ATOM 2075 O O . ASN A 1 261 ? 31.981 -35.634 -1.460 1.00 31.46 280 ASN A O 1
ATOM 2080 N N . LEU A 1 262 ? 30.389 -34.059 -1.752 1.00 28.74 281 LEU A N 1
ATOM 2081 C CA . LEU A 1 262 ? 30.855 -33.567 -3.065 1.00 27.75 281 LEU A CA 1
ATOM 2082 C C . LEU A 1 262 ? 32.352 -33.185 -2.971 1.00 27.65 281 LEU A C 1
ATOM 2083 O O . LEU A 1 262 ? 32.726 -32.313 -2.180 1.00 26.86 281 LEU A O 1
ATOM 2088 N N . PRO A 1 263 ? 33.215 -33.901 -3.703 1.00 26.29 282 PRO A N 1
ATOM 2089 C CA . PRO A 1 263 ? 34.631 -33.507 -3.658 1.00 25.17 282 PRO A CA 1
ATOM 2090 C C . PRO A 1 263 ? 34.813 -32.046 -4.089 1.00 25.89 282 PRO A C 1
ATOM 2091 O O . PRO A 1 263 ? 34.265 -31.611 -5.103 1.00 25.88 282 PRO A O 1
ATOM 2095 N N . VAL A 1 264 ? 35.594 -31.301 -3.310 1.00 25.59 283 VAL A N 1
ATOM 2096 C CA . VAL A 1 264 ? 35.917 -29.915 -3.629 1.00 24.35 283 VAL A CA 1
ATOM 2097 C C . VAL A 1 264 ? 37.401 -29.875 -3.977 1.00 23.76 283 VAL A C 1
ATOM 2098 O O . VAL A 1 264 ? 38.243 -30.304 -3.196 1.00 23.64 283 VAL A O 1
ATOM 2102 N N . LEU A 1 265 ? 37.717 -29.396 -5.176 1.00 24.39 284 LEU A N 1
ATOM 2103 C CA . LEU A 1 265 ? 39.128 -29.343 -5.611 1.00 23.98 284 LEU A CA 1
ATOM 2104 C C . LEU A 1 265 ? 39.420 -27.970 -6.168 1.00 22.50 284 LEU A C 1
ATOM 2105 O O . LEU A 1 265 ? 39.264 -27.751 -7.375 1.00 22.36 284 LEU A O 1
ATOM 2110 N N . PRO A 1 266 ? 39.838 -27.036 -5.306 1.00 23.12 285 PRO A N 1
ATOM 2111 C CA . PRO A 1 266 ? 40.098 -25.682 -5.819 1.00 21.64 285 PRO A CA 1
ATOM 2112 C C . PRO A 1 266 ? 41.224 -25.591 -6.841 1.00 23.02 285 PRO A C 1
ATOM 2113 O O . PRO A 1 266 ? 42.173 -26.356 -6.765 1.00 22.38 285 PRO A O 1
ATOM 2117 N N . TYR A 1 267 ? 41.134 -24.627 -7.775 1.00 22.56 286 TYR A N 1
ATOM 2118 C CA . TYR A 1 267 ? 42.204 -24.340 -8.724 1.00 22.26 286 TYR A CA 1
ATOM 2119 C C . TYR A 1 267 ? 43.108 -23.292 -8.105 1.00 22.97 286 TYR A C 1
ATOM 2120 O O . TYR A 1 267 ? 42.627 -22.245 -7.643 1.00 21.37 286 TYR A O 1
ATOM 2129 N N . VAL A 1 268 ? 44.427 -23.534 -8.151 1.00 22.76 287 VAL A N 1
ATOM 2130 C CA . VAL A 1 268 ? 45.366 -22.604 -7.585 1.00 22.03 287 VAL A CA 1
ATOM 2131 C C . VAL A 1 268 ? 46.473 -22.345 -8.602 1.00 23.37 287 VAL A C 1
ATOM 2132 O O . VAL A 1 268 ? 46.735 -23.194 -9.488 1.00 22.40 287 VAL A O 1
ATOM 2136 N N . GLN A 1 269 ? 47.179 -21.231 -8.419 1.00 23.06 288 GLN A N 1
ATOM 2137 C CA . GLN A 1 269 ? 48.435 -20.952 -9.112 1.00 21.98 288 GLN A CA 1
ATOM 2138 C C . GLN A 1 269 ? 49.596 -20.842 -8.122 1.00 24.05 288 GLN A C 1
ATOM 2139 O O . GLN A 1 269 ? 49.386 -20.683 -6.876 1.00 23.46 288 GLN A O 1
ATOM 2145 N N . ILE A 1 270 ? 50.831 -20.980 -8.632 1.00 25.22 289 ILE A N 1
ATOM 2146 C CA . ILE A 1 270 ? 52.031 -20.757 -7.792 1.00 26.10 289 ILE A CA 1
ATOM 2147 C C . ILE A 1 270 ? 52.651 -19.362 -8.020 1.00 26.20 289 ILE A C 1
ATOM 2148 O O . ILE A 1 270 ? 53.754 -19.079 -7.528 1.00 26.16 289 ILE A O 1
ATOM 2153 N N . PHE A 1 271 ? 51.933 -18.523 -8.758 1.00 25.30 290 PHE A N 1
ATOM 2154 C CA . PHE A 1 271 ? 52.236 -17.106 -8.962 1.00 26.79 290 PHE A CA 1
ATOM 2155 C C . PHE A 1 271 ? 51.020 -16.258 -8.537 1.00 27.94 290 PHE A C 1
ATOM 2156 O O . PHE A 1 271 ? 49.868 -16.738 -8.639 1.00 28.15 290 PHE A O 1
ATOM 2164 N N . TYR A 1 272 ? 51.211 -14.989 -8.155 1.00 27.88 291 TYR A N 1
ATOM 2165 C CA . TYR A 1 272 ? 50.026 -14.094 -8.206 1.00 29.23 291 TYR A CA 1
ATOM 2166 C C . TYR A 1 272 ? 49.395 -14.105 -9.620 1.00 29.68 291 TYR A C 1
ATOM 2167 O O . TYR A 1 272 ? 50.095 -14.262 -10.601 1.00 29.60 291 TYR A O 1
ATOM 2176 N N . ASP A 1 273 ? 48.080 -13.954 -9.701 1.00 29.79 292 ASP A N 1
ATOM 2177 C CA . ASP A 1 273 ? 47.363 -14.138 -10.946 1.00 30.28 292 ASP A CA 1
ATOM 2178 C C . ASP A 1 273 ? 47.823 -13.049 -11.935 1.00 31.10 292 ASP A C 1
ATOM 2179 O O . ASP A 1 273 ? 47.982 -11.864 -11.561 1.00 31.31 292 ASP A O 1
ATOM 2184 N N . THR A 1 274 ? 48.077 -13.459 -13.180 1.00 30.61 293 THR A N 1
ATOM 2185 C CA . THR A 1 274 ? 48.563 -12.575 -14.264 1.00 30.51 293 THR A CA 1
ATOM 2186 C C . THR A 1 274 ? 50.017 -12.128 -14.169 1.00 30.82 293 THR A C 1
ATOM 2187 O O . THR A 1 274 ? 50.402 -11.293 -14.959 1.00 32.04 293 THR A O 1
ATOM 2191 N N . THR A 1 275 ? 50.803 -12.645 -13.215 1.00 30.64 294 THR A N 1
ATOM 2192 C CA . THR A 1 275 ? 52.169 -12.186 -12.965 1.00 30.36 294 THR A CA 1
ATOM 2193 C C . THR A 1 275 ? 53.173 -13.322 -13.119 1.00 30.87 294 THR A C 1
ATOM 2194 O O . THR A 1 275 ? 52.776 -14.478 -13.259 1.00 30.76 294 THR A O 1
ATOM 2198 N N . ASN A 1 276 ? 54.462 -12.992 -13.080 1.00 31.86 295 ASN A N 1
ATOM 2199 C CA . ASN A 1 276 ? 55.519 -13.992 -12.832 1.00 33.66 295 ASN A CA 1
ATOM 2200 C C . ASN A 1 276 ? 56.074 -13.884 -11.406 1.00 32.77 295 ASN A C 1
ATOM 2201 O O . ASN A 1 276 ? 57.235 -14.220 -11.115 1.00 33.78 295 ASN A O 1
ATOM 2206 N N . HIS A 1 277 ? 55.251 -13.408 -10.491 1.00 32.67 296 HIS A N 1
ATOM 2207 C CA . HIS A 1 277 ? 55.745 -13.269 -9.128 1.00 32.65 296 HIS A CA 1
ATOM 2208 C C . HIS A 1 277 ? 55.333 -14.527 -8.389 1.00 31.13 296 HIS A C 1
ATOM 2209 O O . HIS A 1 277 ? 54.168 -14.691 -8.113 1.00 30.56 296 HIS A O 1
ATOM 2216 N N . PHE A 1 278 ? 56.295 -15.398 -8.091 1.00 29.89 297 PHE A N 1
ATOM 2217 C CA . PHE A 1 278 ? 56.077 -16.612 -7.274 1.00 29.37 297 PHE A CA 1
ATOM 2218 C C . PHE A 1 278 ? 55.431 -16.327 -5.934 1.00 29.39 297 PHE A C 1
ATOM 2219 O O . PHE A 1 278 ? 55.755 -15.328 -5.273 1.00 29.57 297 PHE A O 1
ATOM 2227 N N . LEU A 1 279 ? 54.546 -17.224 -5.520 1.00 29.39 298 LEU A N 1
ATOM 2228 C CA . LEU A 1 279 ? 53.937 -17.119 -4.204 1.00 29.92 298 LEU A CA 1
ATOM 2229 C C . LEU A 1 279 ? 54.962 -17.481 -3.149 1.00 30.00 298 LEU A C 1
ATOM 2230 O O . LEU A 1 279 ? 55.564 -18.564 -3.201 1.00 30.86 298 LEU A O 1
ATOM 2235 N N . PRO A 1 280 ? 55.168 -16.564 -2.197 1.00 29.42 299 PRO A N 1
ATOM 2236 C CA . PRO A 1 280 ? 55.941 -16.875 -0.992 1.00 29.91 299 PRO A CA 1
ATOM 2237 C C . PRO A 1 280 ? 55.398 -18.143 -0.292 1.00 30.04 299 PRO A C 1
ATOM 2238 O O . PRO A 1 280 ? 54.230 -18.509 -0.472 1.00 30.05 299 PRO A O 1
ATOM 2242 N N . LEU A 1 281 ? 56.238 -18.803 0.491 1.00 29.68 300 LEU A N 1
ATOM 2243 C CA . LEU A 1 281 ? 55.843 -20.003 1.199 1.00 30.02 300 LEU A CA 1
ATOM 2244 C C . LEU A 1 281 ? 54.541 -19.810 1.991 1.00 30.58 300 LEU A C 1
ATOM 2245 O O . LEU A 1 281 ? 53.629 -20.636 1.967 1.00 30.51 300 LEU A O 1
ATOM 2250 N N . ASP A 1 282 ? 54.555 -18.732 2.741 1.00 31.38 301 ASP A N 1
ATOM 2251 C CA . ASP A 1 282 ? 53.457 -18.026 3.358 1.00 32.80 301 ASP A CA 1
ATOM 2252 C C . ASP A 1 282 ? 52.097 -18.189 2.664 1.00 31.34 301 ASP A C 1
ATOM 2253 O O . ASP A 1 282 ? 51.103 -18.655 3.244 1.00 31.40 301 ASP A O 1
ATOM 2258 N N . GLU A 1 283 ? 52.076 -17.689 1.437 1.00 28.85 302 GLU A N 1
ATOM 2259 C CA . GLU A 1 283 ? 50.918 -17.652 0.573 1.00 29.08 302 GLU A CA 1
ATOM 2260 C C . GLU A 1 283 ? 50.477 -19.043 0.056 1.00 28.28 302 GLU A C 1
ATOM 2261 O O . GLU A 1 283 ? 49.302 -19.248 -0.165 1.00 29.53 302 GLU A O 1
ATOM 2267 N N . LEU A 1 284 ? 51.420 -19.966 -0.119 1.00 26.83 303 LEU A N 1
ATOM 2268 C CA . LEU A 1 284 ? 51.152 -21.396 -0.293 1.00 26.81 303 LEU A CA 1
ATOM 2269 C C . LEU A 1 284 ? 50.337 -21.984 0.884 1.00 27.32 303 LEU A C 1
ATOM 2270 O O . LEU A 1 284 ? 49.316 -22.680 0.691 1.00 28.34 303 LEU A O 1
ATOM 2275 N N . GLU A 1 285 ? 50.747 -21.670 2.104 1.00 26.49 304 GLU A N 1
ATOM 2276 C CA . GLU A 1 285 ? 50.028 -22.116 3.296 1.00 27.02 304 GLU A CA 1
ATOM 2277 C C . GLU A 1 285 ? 48.604 -21.562 3.313 1.00 25.68 304 GLU A C 1
ATOM 2278 O O . GLU A 1 285 ? 47.666 -22.253 3.701 1.00 26.21 304 GLU A O 1
ATOM 2284 N N . HIS A 1 286 ? 48.484 -20.300 2.928 1.00 25.77 305 HIS A N 1
ATOM 2285 C CA . HIS A 1 286 ? 47.236 -19.552 2.919 1.00 25.70 305 HIS A CA 1
ATOM 2286 C C . HIS A 1 286 ? 46.351 -19.984 1.792 1.00 25.29 305 HIS A C 1
ATOM 2287 O O . HIS A 1 286 ? 45.196 -19.512 1.730 1.00 25.33 305 HIS A O 1
ATOM 2294 N N . SER A 1 287 ? 46.866 -20.828 0.888 1.00 23.72 306 SER A N 1
ATOM 2295 C CA . SER A 1 287 ? 46.056 -21.248 -0.266 1.00 25.26 306 SER A CA 1
ATOM 2296 C C . SER A 1 287 ? 45.890 -22.764 -0.387 1.00 25.25 306 SER A C 1
ATOM 2297 O O . SER A 1 287 ? 44.806 -23.290 -0.187 1.00 26.07 306 SER A O 1
ATOM 2300 N N . LEU A 1 288 ? 46.952 -23.470 -0.732 1.00 25.79 307 LEU A N 1
ATOM 2301 C CA . LEU A 1 288 ? 46.917 -24.932 -0.720 1.00 26.37 307 LEU A CA 1
ATOM 2302 C C . LEU A 1 288 ? 46.769 -25.493 0.705 1.00 25.70 307 LEU A C 1
ATOM 2303 O O . LEU A 1 288 ? 46.032 -26.429 0.926 1.00 27.09 307 LEU A O 1
ATOM 2308 N N . GLY A 1 289 ? 47.462 -24.925 1.678 1.00 25.33 308 GLY A N 1
ATOM 2309 C CA . GLY A 1 289 ? 47.308 -25.366 3.050 1.00 24.76 308 GLY A CA 1
ATOM 2310 C C . GLY A 1 289 ? 45.911 -25.122 3.568 1.00 24.24 308 GLY A C 1
ATOM 2311 O O . GLY A 1 289 ? 45.265 -26.018 4.145 1.00 23.70 308 GLY A O 1
ATOM 2312 N N . GLU A 1 290 ? 45.433 -23.906 3.351 1.00 23.16 309 GLU A N 1
ATOM 2313 C CA . GLU A 1 290 ? 44.070 -23.565 3.703 1.00 22.79 309 GLU A CA 1
ATOM 2314 C C . GLU A 1 290 ? 43.014 -24.550 3.129 1.00 23.06 309 GLU A C 1
ATOM 2315 O O . GLU A 1 290 ? 42.092 -24.935 3.825 1.00 22.79 309 GLU A O 1
ATOM 2321 N N . SER A 1 291 ? 43.128 -24.907 1.845 1.00 22.73 310 SER A N 1
ATOM 2322 C CA . SER A 1 291 ? 42.205 -25.813 1.214 1.00 22.52 310 SER A CA 1
ATOM 2323 C C . SER A 1 291 ? 42.224 -27.167 1.884 1.00 22.77 310 SER A C 1
ATOM 2324 O O . SER A 1 291 ? 41.178 -27.755 2.105 1.00 23.39 310 SER A O 1
ATOM 2327 N N . ALA A 1 292 ? 43.413 -27.713 2.105 1.00 22.48 311 ALA A N 1
ATOM 2328 C CA . ALA A 1 292 ? 43.526 -29.017 2.764 1.00 23.57 311 ALA A CA 1
ATOM 2329 C C . ALA A 1 292 ? 42.880 -29.007 4.153 1.00 24.02 311 ALA A C 1
ATOM 2330 O O . ALA A 1 292 ? 42.210 -29.969 4.536 1.00 25.72 311 ALA A O 1
ATOM 2332 N N . ALA A 1 293 ? 43.066 -27.918 4.895 1.00 24.10 312 ALA A N 1
ATOM 2333 C CA . ALA A 1 293 ? 42.646 -27.867 6.324 1.00 24.33 312 ALA A CA 1
ATOM 2334 C C . ALA A 1 293 ? 41.121 -27.800 6.409 1.00 25.56 312 ALA A C 1
ATOM 2335 O O . ALA A 1 293 ? 40.535 -28.167 7.432 1.00 25.36 312 ALA A O 1
ATOM 2337 N N . GLN A 1 294 ? 40.470 -27.359 5.306 1.00 24.81 313 GLN A N 1
ATOM 2338 C CA . GLN A 1 294 ? 39.013 -27.419 5.238 1.00 24.55 313 GLN A CA 1
ATOM 2339 C C . GLN A 1 294 ? 38.516 -28.780 4.696 1.00 23.46 313 GLN A C 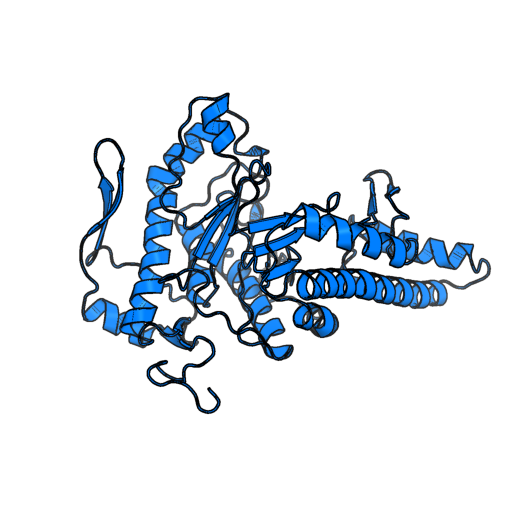1
ATOM 2340 O O . GLN A 1 294 ? 37.302 -28.993 4.489 1.00 23.01 313 GLN A O 1
ATOM 2346 N N . GLY A 1 295 ? 39.428 -29.693 4.426 1.00 22.80 314 GLY A N 1
ATOM 2347 C CA . GLY A 1 295 ? 38.979 -30.997 3.892 1.00 22.90 314 GLY A CA 1
ATOM 2348 C C . GLY A 1 295 ? 38.779 -30.992 2.379 1.00 23.46 314 GLY A C 1
ATOM 2349 O O . GLY A 1 295 ? 38.066 -31.843 1.881 1.00 23.86 314 GLY A O 1
ATOM 2350 N N . ALA A 1 296 ? 39.428 -30.062 1.634 1.00 23.92 315 ALA A N 1
ATOM 2351 C CA . ALA A 1 296 ? 39.425 -30.185 0.170 1.00 23.70 315 ALA A CA 1
ATOM 2352 C C . ALA A 1 296 ? 39.942 -31.562 -0.227 1.00 22.80 315 ALA A C 1
ATOM 2353 O O . ALA A 1 296 ? 40.812 -32.113 0.434 1.00 22.17 315 ALA A O 1
ATOM 2355 N N . ALA A 1 297 ? 39.399 -32.120 -1.321 1.00 22.63 316 ALA A N 1
ATOM 2356 C CA . ALA A 1 297 ? 39.799 -33.462 -1.827 1.00 20.58 316 ALA A CA 1
ATOM 2357 C C . ALA A 1 297 ? 41.132 -33.410 -2.539 1.00 20.69 316 ALA A C 1
ATOM 2358 O O . ALA A 1 297 ? 41.786 -34.430 -2.712 1.00 20.47 316 ALA A O 1
ATOM 2360 N N . GLY A 1 298 ? 41.582 -32.199 -2.874 1.00 20.15 317 GLY A N 1
ATOM 2361 C CA . GLY A 1 298 ? 42.907 -32.004 -3.458 1.00 19.76 317 GLY A CA 1
ATOM 2362 C C . GLY A 1 298 ? 42.902 -30.613 -4.067 1.00 20.78 317 GLY A C 1
ATOM 2363 O O . GLY A 1 298 ? 41.980 -29.827 -3.854 1.00 19.53 317 GLY A O 1
ATOM 2364 N N . VAL A 1 299 ? 43.897 -30.311 -4.878 1.00 21.10 318 VAL A N 1
ATOM 2365 C CA . VAL A 1 299 ? 43.922 -28.989 -5.503 1.00 22.14 318 VAL A CA 1
ATOM 2366 C C . VAL A 1 299 ? 44.421 -29.249 -6.951 1.00 23.23 318 VAL A C 1
ATOM 2367 O O . VAL A 1 299 ? 45.166 -30.224 -7.210 1.00 21.39 318 VAL A O 1
ATOM 2371 N N . VAL A 1 300 ? 43.958 -28.428 -7.895 1.00 22.49 319 VAL A N 1
ATOM 2372 C CA . VAL A 1 300 ? 44.542 -28.442 -9.208 1.00 21.96 319 VAL A CA 1
ATOM 2373 C C . VAL A 1 300 ? 45.517 -27.268 -9.335 1.00 22.95 319 VAL A C 1
ATOM 2374 O O . VAL A 1 300 ? 45.112 -26.120 -9.265 1.00 22.76 319 VAL A O 1
ATOM 2378 N N . LEU A 1 301 ? 46.813 -27.545 -9.507 1.00 23.13 320 LEU A N 1
ATOM 2379 C CA . LEU A 1 301 ? 47.756 -26.434 -9.692 1.00 23.59 320 LEU A CA 1
ATOM 2380 C C . LEU A 1 301 ? 47.919 -26.118 -11.184 1.00 23.93 320 LEU A C 1
ATOM 2381 O O . LEU A 1 301 ? 48.632 -26.834 -11.914 1.00 24.75 320 LEU A O 1
ATOM 2386 N N . TRP A 1 302 ? 47.254 -25.048 -11.631 1.00 25.29 321 TRP A N 1
ATOM 2387 C CA . TRP A 1 302 ? 47.235 -24.656 -13.014 1.00 24.90 321 TRP A CA 1
ATOM 2388 C C . TRP A 1 302 ? 48.395 -23.696 -13.140 1.00 25.71 321 TRP A C 1
ATOM 2389 O O . TRP A 1 302 ? 48.545 -22.800 -12.295 1.00 24.96 321 TRP A O 1
ATOM 2400 N N . VAL A 1 303 ? 49.266 -23.962 -14.129 1.00 25.11 322 VAL A N 1
ATOM 2401 C CA . VAL A 1 303 ? 50.332 -23.056 -14.520 1.00 24.67 322 VAL A CA 1
ATOM 2402 C C . VAL A 1 303 ? 50.083 -22.563 -15.959 1.00 26.12 322 VAL A C 1
ATOM 2403 O O . VAL A 1 303 ? 50.157 -23.337 -16.900 1.00 25.35 322 VAL A O 1
ATOM 2407 N N . SER A 1 304 ? 49.846 -21.256 -16.106 1.00 26.22 323 SER A N 1
ATOM 2408 C CA . SER A 1 304 ? 49.685 -20.635 -17.411 1.00 27.10 323 SER A CA 1
ATOM 2409 C C . SER A 1 304 ? 50.848 -20.928 -18.353 1.00 27.62 323 SER A C 1
ATOM 2410 O O . SER A 1 304 ? 52.018 -21.072 -17.917 1.00 27.68 323 SER A O 1
ATOM 2413 N N . TRP A 1 305 ? 50.516 -20.994 -19.635 1.00 27.19 324 TRP A N 1
ATOM 2414 C CA . TRP A 1 305 ? 51.506 -21.112 -20.716 1.00 27.70 324 TRP A CA 1
ATOM 2415 C C . TRP A 1 305 ? 52.492 -19.950 -20.637 1.00 27.94 324 TRP A C 1
ATOM 2416 O O . TRP A 1 305 ? 53.681 -20.099 -20.951 1.00 27.89 324 TRP A O 1
ATOM 2427 N N . GLU A 1 306 ? 52.013 -18.796 -20.153 1.00 29.19 325 GLU A N 1
ATOM 2428 C CA . GLU A 1 306 ? 52.864 -17.590 -20.005 1.00 30.61 325 GLU A CA 1
ATOM 2429 C C . GLU A 1 306 ? 54.038 -17.843 -19.097 1.00 30.58 325 GLU A C 1
ATOM 2430 O O . GLU A 1 306 ? 55.107 -17.221 -19.250 1.00 31.32 325 GLU A O 1
ATOM 2436 N N . ASN A 1 307 ? 53.871 -18.776 -18.163 1.00 29.23 326 ASN A N 1
ATOM 2437 C CA . ASN A 1 307 ? 54.915 -18.999 -17.176 1.00 29.13 326 ASN A CA 1
ATOM 2438 C C . ASN A 1 307 ? 55.870 -20.137 -17.503 1.00 28.59 326 ASN A C 1
ATOM 2439 O O . ASN A 1 307 ? 56.905 -20.283 -16.848 1.00 29.53 326 ASN A O 1
ATOM 2444 N N . THR A 1 308 ? 55.523 -20.972 -18.472 1.00 28.15 327 THR A N 1
ATOM 2445 C CA . THR A 1 308 ? 56.423 -22.056 -18.907 1.00 28.67 327 THR A CA 1
ATOM 2446 C C . THR A 1 308 ? 56.957 -21.825 -20.354 1.00 30.64 327 THR A C 1
ATOM 2447 O O . THR A 1 308 ? 57.450 -22.746 -21.018 1.00 31.36 327 THR A O 1
ATOM 2451 N N . ARG A 1 309 ? 56.839 -20.597 -20.854 1.00 31.92 328 ARG A N 1
ATOM 2452 C CA . ARG A 1 309 ? 57.189 -20.325 -22.234 1.00 33.16 328 ARG A CA 1
ATOM 2453 C C . ARG A 1 309 ? 58.690 -20.334 -22.502 1.00 33.79 328 ARG A C 1
ATOM 2454 O O . ARG A 1 309 ? 59.158 -20.952 -23.463 1.00 34.68 328 ARG A O 1
ATOM 2462 N N . THR A 1 310 ? 59.447 -19.660 -21.642 1.00 34.34 329 THR A N 1
ATOM 2463 C CA . THR A 1 310 ? 60.870 -19.455 -21.866 1.00 33.94 329 THR A CA 1
ATOM 2464 C C . THR A 1 310 ? 61.742 -20.381 -21.016 1.00 34.28 329 THR A C 1
ATOM 2465 O O . THR A 1 310 ? 61.270 -20.998 -20.018 1.00 34.77 329 THR A O 1
ATOM 2469 N N . LYS A 1 311 ? 62.998 -20.494 -21.426 1.00 33.13 330 LYS A N 1
ATOM 2470 C CA . LYS A 1 311 ? 64.028 -21.186 -20.667 1.00 34.37 330 LYS A CA 1
ATOM 2471 C C . LYS A 1 311 ? 64.201 -20.556 -19.259 1.00 34.78 330 LYS A C 1
ATOM 2472 O O . LYS A 1 311 ? 64.280 -21.262 -18.259 1.00 34.11 330 LYS A O 1
ATOM 2478 N N . GLU A 1 312 ? 64.278 -19.228 -19.195 1.00 35.39 331 GLU A N 1
ATOM 2479 C CA . GLU A 1 312 ? 64.418 -18.500 -17.926 1.00 36.67 331 GLU A CA 1
ATOM 2480 C C . GLU A 1 312 ? 63.281 -18.811 -16.941 1.00 35.67 331 GLU A C 1
ATOM 2481 O O . GLU A 1 312 ? 63.542 -19.162 -15.789 1.00 36.14 331 GLU A O 1
ATOM 2487 N N . SER A 1 313 ? 62.038 -18.673 -17.414 1.00 35.05 332 SER A N 1
ATOM 2488 C CA . SER A 1 313 ? 60.816 -18.990 -16.666 1.00 34.49 332 SER A CA 1
ATOM 2489 C C . SER A 1 313 ? 60.796 -20.413 -16.185 1.00 33.66 332 SER A C 1
ATOM 2490 O O . SER A 1 313 ? 60.392 -20.670 -15.072 1.00 33.58 332 SER A O 1
ATOM 2493 N N . CYS A 1 314 ? 61.157 -21.336 -17.078 1.00 33.60 333 CYS A N 1
ATOM 2494 C CA . CYS A 1 314 ? 61.136 -22.762 -16.808 1.00 34.07 333 CYS A CA 1
ATOM 2495 C C . CYS A 1 314 ? 62.178 -23.127 -15.750 1.00 33.82 333 CYS A C 1
ATOM 2496 O O . CYS A 1 314 ? 61.946 -23.972 -14.878 1.00 34.09 333 CYS A O 1
ATOM 2499 N N . GLN A 1 315 ? 63.333 -22.496 -15.859 1.00 33.03 334 GLN A N 1
ATOM 2500 C CA . GLN A 1 315 ? 64.402 -22.689 -14.921 1.00 33.03 334 GLN A CA 1
ATOM 2501 C C . GLN A 1 315 ? 64.035 -22.091 -13.551 1.00 31.52 334 GLN A C 1
ATOM 2502 O O . GLN A 1 315 ? 64.372 -22.668 -12.544 1.00 30.58 334 GLN A O 1
ATOM 2508 N N . ALA A 1 316 ? 63.327 -20.961 -13.512 1.00 30.90 335 ALA A N 1
ATOM 2509 C CA . ALA A 1 316 ? 62.890 -20.400 -12.221 1.00 31.12 335 ALA A CA 1
ATOM 2510 C C . ALA A 1 316 ? 61.825 -21.281 -11.543 1.00 30.95 335 ALA A C 1
ATOM 2511 O O . ALA A 1 316 ? 61.766 -21.338 -10.327 1.00 31.07 335 ALA A O 1
ATOM 2513 N N . ILE A 1 317 ? 61.001 -21.967 -12.346 1.00 31.23 336 ILE A N 1
ATOM 2514 C CA . ILE A 1 317 ? 60.043 -22.950 -11.832 1.00 30.23 336 ILE A CA 1
ATOM 2515 C C . ILE A 1 317 ? 60.762 -24.186 -11.276 1.00 31.43 336 ILE A C 1
ATOM 2516 O O . ILE A 1 317 ? 60.425 -24.670 -10.166 1.00 31.56 336 ILE A O 1
ATOM 2521 N N . LYS A 1 318 ? 61.751 -24.683 -12.018 1.00 30.91 337 LYS A N 1
ATOM 2522 C CA . LYS A 1 318 ? 62.547 -25.813 -11.563 1.00 31.98 337 LYS A CA 1
ATOM 2523 C C . LYS A 1 318 ? 63.116 -25.599 -10.133 1.00 32.69 337 LYS A C 1
ATOM 2524 O O . LYS A 1 318 ? 63.069 -26.507 -9.289 1.00 32.36 337 LYS A O 1
ATOM 2530 N N . GLU A 1 319 ? 63.669 -24.401 -9.909 1.00 33.12 338 GLU A N 1
ATOM 2531 C CA . GLU A 1 319 ? 64.336 -23.998 -8.683 1.00 33.38 338 GLU A CA 1
ATOM 2532 C C . GLU A 1 319 ? 63.316 -23.682 -7.590 1.00 32.08 338 GLU A C 1
ATOM 2533 O O . GLU A 1 319 ? 63.574 -23.925 -6.427 1.00 31.19 338 GLU A O 1
ATOM 2539 N N . TYR A 1 320 ? 62.164 -23.121 -7.972 1.00 30.98 339 TYR A N 1
ATOM 2540 C CA . TYR A 1 320 ? 61.069 -22.944 -7.018 1.00 30.53 339 TYR A CA 1
ATOM 2541 C C . TYR A 1 320 ? 60.522 -24.284 -6.521 1.00 30.09 339 TYR A C 1
ATOM 2542 O O . TYR A 1 320 ? 60.165 -24.425 -5.349 1.00 29.44 339 TYR A O 1
ATOM 2551 N N . MET A 1 321 ? 60.460 -25.254 -7.430 1.00 30.76 340 MET A N 1
ATOM 2552 C CA . MET A 1 321 ? 60.035 -26.603 -7.105 1.00 31.34 340 MET A CA 1
ATOM 2553 C C . MET A 1 321 ? 60.968 -27.191 -6.052 1.00 32.44 340 MET A C 1
ATOM 2554 O O . MET A 1 321 ? 60.494 -27.738 -5.056 1.00 32.99 340 MET A O 1
ATOM 2559 N N . ASP A 1 322 ? 62.286 -27.041 -6.248 1.00 32.47 341 ASP A N 1
ATOM 2560 C CA . ASP A 1 322 ? 63.255 -27.667 -5.374 1.00 33.45 341 ASP A CA 1
ATOM 2561 C C . ASP A 1 322 ? 63.339 -26.994 -3.990 1.00 33.06 341 ASP A C 1
ATOM 2562 O O . ASP A 1 322 ? 63.431 -27.692 -2.987 1.00 33.70 341 ASP A O 1
ATOM 2567 N N . THR A 1 323 ? 63.291 -25.657 -3.954 1.00 32.01 342 THR A N 1
ATOM 2568 C CA . THR A 1 323 ? 63.491 -24.891 -2.720 1.00 32.26 342 THR A CA 1
ATOM 2569 C C . THR A 1 323 ? 62.196 -24.735 -1.924 1.00 30.72 342 THR A C 1
ATOM 2570 O O . THR A 1 323 ? 62.242 -24.702 -0.728 1.00 29.76 342 THR A O 1
ATOM 2574 N N . THR A 1 324 ? 61.056 -24.617 -2.607 1.00 29.93 343 THR A N 1
ATOM 2575 C CA . THR A 1 324 ? 59.821 -24.135 -1.981 1.00 28.87 343 THR A C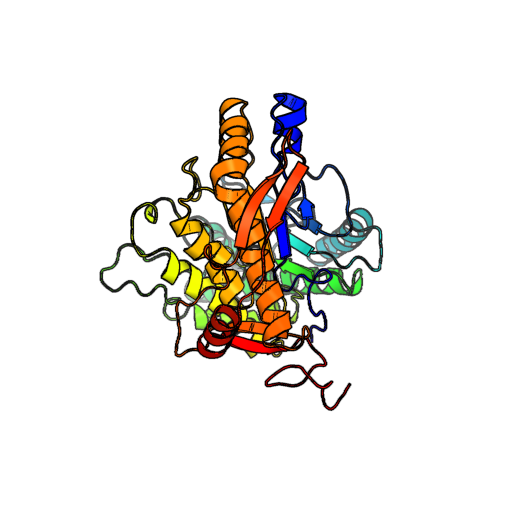A 1
ATOM 2576 C C . THR A 1 324 ? 58.615 -25.028 -2.202 1.00 29.19 343 THR A C 1
ATOM 2577 O O . THR A 1 324 ? 58.015 -25.500 -1.234 1.00 28.86 343 THR A O 1
ATOM 2581 N N . LEU A 1 325 ? 58.248 -25.232 -3.477 1.00 28.12 344 LEU A N 1
ATOM 2582 C CA . LEU A 1 325 ? 57.002 -25.887 -3.791 1.00 26.33 344 LEU A CA 1
ATOM 2583 C C . LEU A 1 325 ? 56.973 -27.376 -3.504 1.00 26.45 344 LEU A C 1
ATOM 2584 O O . LEU A 1 325 ? 55.998 -27.868 -2.916 1.00 26.47 344 LEU A O 1
ATOM 2589 N N . GLY A 1 326 ? 58.003 -28.106 -3.906 1.00 24.67 345 GLY A N 1
ATOM 2590 C CA . GLY A 1 326 ? 57.935 -29.550 -3.794 1.00 23.88 345 GLY A CA 1
ATOM 2591 C C . GLY A 1 326 ? 57.917 -29.995 -2.345 1.00 24.77 345 GLY A C 1
ATOM 2592 O O . GLY A 1 326 ? 57.087 -30.818 -1.989 1.00 25.35 345 GLY A O 1
ATOM 2593 N N . PRO A 1 327 ? 58.843 -29.481 -1.486 1.00 24.59 346 PRO A N 1
ATOM 2594 C CA . PRO A 1 327 ? 58.761 -29.853 -0.087 1.00 25.01 346 PRO A CA 1
ATOM 2595 C C . PRO A 1 327 ? 57.447 -29.503 0.546 1.00 25.65 346 PRO A C 1
ATOM 2596 O O . PRO A 1 327 ? 56.956 -30.270 1.372 1.00 26.93 346 PRO A O 1
ATOM 2600 N N . PHE A 1 328 ? 56.880 -28.364 0.168 1.00 26.92 347 PHE A N 1
ATOM 2601 C CA . PHE A 1 328 ? 55.552 -27.970 0.629 1.00 27.80 347 PHE A CA 1
ATOM 2602 C C . PHE A 1 328 ? 54.459 -28.951 0.241 1.00 28.05 347 PHE A C 1
ATOM 2603 O O . PHE A 1 328 ? 53.572 -29.239 1.066 1.00 29.14 347 PHE A O 1
ATOM 2611 N N . ILE A 1 329 ? 54.471 -29.416 -1.017 1.00 27.48 348 ILE A N 1
ATOM 2612 C CA . ILE A 1 329 ? 53.483 -30.391 -1.462 1.00 26.87 348 ILE A CA 1
ATOM 2613 C C . ILE A 1 329 ? 53.533 -31.698 -0.645 1.00 26.43 348 ILE A C 1
ATOM 2614 O O . ILE A 1 329 ? 52.535 -32.174 -0.144 1.00 27.20 348 ILE A O 1
ATOM 2619 N N . LEU A 1 330 ? 54.702 -32.291 -0.542 1.00 27.02 349 LEU A N 1
ATOM 2620 C CA . LEU A 1 330 ? 54.902 -33.454 0.286 1.00 27.85 349 LEU A CA 1
ATOM 2621 C C . LEU A 1 330 ? 54.467 -33.180 1.766 1.00 26.91 349 LEU A C 1
ATOM 2622 O O . LEU A 1 330 ? 53.909 -34.031 2.432 1.00 26.03 349 LEU A O 1
ATOM 2627 N N . ASN A 1 331 ? 54.749 -31.984 2.246 1.00 25.94 350 ASN A N 1
ATOM 2628 C CA . ASN A 1 331 ? 54.458 -31.604 3.617 1.00 27.11 350 ASN A CA 1
ATOM 2629 C C . ASN A 1 331 ? 52.947 -31.645 3.844 1.00 27.22 350 ASN A C 1
ATOM 2630 O O . ASN A 1 331 ? 52.463 -32.401 4.689 1.00 27.81 350 ASN A O 1
ATOM 2635 N N . VAL A 1 332 ? 52.207 -30.877 3.044 1.00 27.61 351 VAL A N 1
ATOM 2636 C CA . VAL A 1 332 ? 50.739 -30.813 3.181 1.00 27.99 351 VAL A CA 1
ATOM 2637 C C . VAL A 1 332 ? 50.033 -32.141 2.873 1.00 27.91 351 VAL A C 1
ATOM 2638 O O . VAL A 1 332 ? 49.044 -32.482 3.512 1.00 29.16 351 VAL A O 1
ATOM 2642 N N . THR A 1 333 ? 50.550 -32.905 1.919 1.00 27.19 352 THR A N 1
ATOM 2643 C CA . THR A 1 333 ? 49.943 -34.174 1.538 1.00 26.25 352 THR A CA 1
ATOM 2644 C C . THR A 1 333 ? 50.091 -35.207 2.652 1.00 26.08 352 THR A C 1
ATOM 2645 O O . THR A 1 333 ? 49.168 -35.949 2.947 1.00 26.73 352 THR A O 1
ATOM 2649 N N . SER A 1 334 ? 51.285 -35.290 3.205 1.00 26.06 353 SER A N 1
ATOM 2650 C CA . SER A 1 334 ? 51.597 -36.157 4.323 1.00 27.41 353 SER A CA 1
ATOM 2651 C C . SER A 1 334 ? 50.902 -35.731 5.599 1.00 27.32 353 SER A C 1
ATOM 2652 O O . SER A 1 334 ? 50.479 -36.599 6.376 1.00 28.20 353 SER A O 1
ATOM 2655 N N . GLY A 1 335 ? 50.804 -34.419 5.860 1.00 27.13 354 GLY A N 1
ATOM 2656 C CA . GLY A 1 335 ? 50.124 -33.946 7.109 1.00 26.36 354 GLY A CA 1
ATOM 2657 C C . GLY A 1 335 ? 48.670 -34.403 7.073 1.00 26.90 354 GLY A C 1
ATOM 2658 O O . GLY A 1 335 ? 48.135 -34.926 8.059 1.00 27.44 354 GLY A O 1
ATOM 2659 N N . ALA A 1 336 ? 48.037 -34.239 5.908 1.00 25.95 355 ALA A N 1
ATOM 2660 C CA . ALA A 1 336 ? 46.641 -34.615 5.707 1.00 25.61 355 ALA A CA 1
ATOM 2661 C C . ALA A 1 336 ? 46.460 -36.113 5.866 1.00 25.66 355 ALA A C 1
ATOM 2662 O O . ALA A 1 336 ? 45.512 -36.552 6.514 1.00 25.89 355 ALA A O 1
ATOM 2664 N N . LEU A 1 337 ? 47.354 -36.891 5.253 1.00 25.41 356 LEU A N 1
ATOM 2665 C CA . LEU A 1 337 ? 47.306 -38.344 5.331 1.00 26.13 356 LEU A CA 1
ATOM 2666 C C . LEU A 1 337 ? 47.533 -38.826 6.765 1.00 26.51 356 LEU A C 1
ATOM 2667 O O . LEU A 1 337 ? 46.797 -39.726 7.279 1.00 27.01 356 LEU A O 1
ATOM 2672 N N . LEU A 1 338 ? 48.572 -38.287 7.414 1.00 27.10 357 LEU A N 1
ATOM 2673 C CA . LEU A 1 338 ? 48.906 -38.747 8.763 1.00 27.41 357 LEU A CA 1
ATOM 2674 C C . LEU A 1 338 ? 47.769 -38.428 9.725 1.00 27.32 357 LEU A C 1
ATOM 2675 O O . LEU A 1 338 ? 47.447 -39.215 10.628 1.00 28.79 357 LEU A O 1
ATOM 2680 N N . CYS A 1 339 ? 47.155 -37.268 9.545 1.00 28.14 358 CYS A N 1
ATOM 2681 C CA . CYS A 1 339 ? 46.071 -36.879 10.437 1.00 28.43 358 CYS A CA 1
ATOM 2682 C C . CYS A 1 339 ? 44.872 -37.843 10.252 1.00 28.11 358 CYS A C 1
ATOM 2683 O O . CYS A 1 339 ? 44.308 -38.330 11.234 1.00 28.24 358 CYS A O 1
ATOM 2686 N N . SER A 1 340 ? 44.510 -38.097 8.991 1.00 27.26 359 SER A N 1
ATOM 2687 C CA . SER A 1 340 ? 43.474 -39.048 8.619 1.00 26.99 359 SER A CA 1
ATOM 2688 C C . SER A 1 340 ? 43.707 -40.390 9.305 1.00 26.85 359 SER A C 1
ATOM 2689 O O . SER A 1 340 ? 42.767 -41.029 9.781 1.00 27.59 359 SER A O 1
ATOM 2692 N N . GLN A 1 341 ? 44.952 -40.843 9.316 1.00 26.51 360 GLN A N 1
ATOM 2693 C CA . GLN A 1 341 ? 45.283 -42.134 9.900 1.00 26.35 360 GLN A CA 1
ATOM 2694 C C . GLN A 1 341 ? 45.199 -42.089 11.431 1.00 26.63 360 GLN A C 1
ATOM 2695 O O . GLN A 1 341 ? 44.681 -43.014 12.037 1.00 26.23 360 GLN A O 1
ATOM 2701 N N . ALA A 1 342 ? 45.672 -41.003 12.029 1.00 27.45 361 ALA A N 1
ATOM 2702 C CA . ALA A 1 342 ? 45.864 -40.933 13.503 1.00 28.62 361 ALA A CA 1
ATOM 2703 C C . ALA A 1 342 ? 44.561 -40.545 14.173 1.00 28.86 361 ALA A C 1
ATOM 2704 O O . ALA A 1 342 ? 44.273 -41.019 15.261 1.00 29.73 361 ALA A O 1
ATOM 2706 N N . LEU A 1 343 ? 43.808 -39.671 13.520 1.00 26.97 362 LEU A N 1
ATOM 2707 C CA . LEU A 1 343 ? 42.597 -39.136 14.105 1.00 27.84 362 LEU A CA 1
ATOM 2708 C C . LEU A 1 343 ? 41.307 -39.783 13.590 1.00 27.50 362 LEU A C 1
ATOM 2709 O O . LEU A 1 343 ? 40.337 -39.884 14.333 1.00 28.48 362 LEU A O 1
ATOM 2714 N N . CYS A 1 344 ? 41.283 -40.208 12.324 1.00 27.27 363 CYS A N 1
ATOM 2715 C CA . CYS A 1 344 ? 40.019 -40.555 11.649 1.00 26.87 363 CYS A CA 1
ATOM 2716 C C . CYS A 1 344 ? 40.033 -41.986 11.156 1.00 26.99 363 CYS A C 1
ATOM 2717 O O . CYS A 1 344 ? 39.397 -42.301 10.145 1.00 26.86 363 CYS A O 1
ATOM 2720 N N . SER A 1 345 ? 40.829 -42.816 11.834 1.00 25.66 364 SER A N 1
ATOM 2721 C CA . SER A 1 345 ? 40.966 -44.252 11.564 1.00 26.35 364 SER A CA 1
ATOM 2722 C C . SER A 1 345 ? 41.334 -44.557 10.125 1.00 26.12 364 SER A C 1
ATOM 2723 O O . SER A 1 345 ? 41.091 -45.660 9.699 1.00 27.22 364 SER A O 1
ATOM 2726 N N . GLY A 1 346 ? 41.906 -43.592 9.384 1.00 24.66 365 GLY A N 1
ATOM 2727 C CA . GLY A 1 346 ? 42.171 -43.819 7.951 1.00 23.44 365 GLY A CA 1
ATOM 2728 C C . GLY A 1 346 ? 40.921 -43.791 7.086 1.00 22.39 365 GLY A C 1
ATOM 2729 O O . GLY A 1 346 ? 40.996 -44.083 5.914 1.00 21.98 365 GLY A O 1
ATOM 2730 N N . HIS A 1 347 ? 39.773 -43.399 7.652 1.00 23.69 366 HIS A N 1
ATOM 2731 C CA . HIS A 1 347 ? 38.470 -43.446 6.939 1.00 22.98 366 HIS A CA 1
ATOM 2732 C C . HIS A 1 347 ? 37.698 -42.129 6.944 1.00 23.32 366 HIS A C 1
ATOM 2733 O O . HIS A 1 347 ? 36.435 -42.135 6.806 1.00 23.17 366 HIS A O 1
ATOM 2740 N N . GLY A 1 348 ? 38.426 -41.017 7.112 1.00 21.53 367 GLY A N 1
ATOM 2741 C CA . GLY A 1 348 ? 37.868 -39.708 6.917 1.00 22.18 367 GLY A CA 1
ATOM 2742 C C . GLY A 1 348 ? 38.975 -38.709 6.756 1.00 23.52 367 GLY A C 1
ATOM 2743 O O . GLY A 1 348 ? 40.157 -39.040 6.919 1.00 23.73 367 GLY A O 1
ATOM 2744 N N . ARG A 1 349 ? 38.588 -37.486 6.436 1.00 24.29 368 ARG A N 1
ATOM 2745 C CA . ARG A 1 349 ? 39.484 -36.335 6.348 1.00 25.77 368 ARG A CA 1
ATOM 2746 C C . ARG A 1 349 ? 39.457 -35.546 7.636 1.00 27.20 368 ARG A C 1
ATOM 2747 O O . ARG A 1 349 ? 38.376 -35.404 8.238 1.00 26.86 368 ARG A O 1
ATOM 2755 N N . CYS A 1 350 ? 40.641 -35.074 8.089 1.00 28.55 369 CYS A N 1
ATOM 2756 C CA . CYS A 1 350 ? 40.711 -34.074 9.147 1.00 29.77 369 CYS A CA 1
ATOM 2757 C C . CYS A 1 350 ? 40.308 -32.737 8.561 1.00 30.27 369 CYS A C 1
ATOM 2758 O O . CYS A 1 350 ? 40.708 -32.356 7.439 1.00 30.04 369 CYS A O 1
ATOM 2761 N N . VAL A 1 351 ? 39.536 -32.029 9.373 1.00 31.40 370 VAL A N 1
ATOM 2762 C CA . VAL A 1 351 ? 38.875 -30.781 9.041 1.00 32.70 370 VAL A CA 1
ATOM 2763 C C . VAL A 1 351 ? 38.966 -29.917 10.322 1.00 32.86 370 VAL A C 1
ATOM 2764 O O . VAL A 1 351 ? 38.755 -30.417 11.437 1.00 30.79 370 VAL A O 1
ATOM 2768 N N . ARG A 1 352 ? 39.328 -28.645 10.158 1.00 32.57 371 ARG A N 1
ATOM 2769 C CA . ARG A 1 352 ? 39.497 -27.713 11.286 1.00 32.84 371 ARG A CA 1
ATOM 2770 C C . ARG A 1 352 ? 38.375 -27.748 12.233 1.00 31.54 371 ARG A C 1
ATOM 2771 O O . ARG A 1 352 ? 37.257 -27.693 11.793 1.00 32.46 371 ARG A O 1
ATOM 2779 N N . ARG A 1 353 ? 38.634 -27.734 13.534 1.00 31.37 372 ARG A N 1
ATOM 2780 C CA . ARG A 1 353 ? 37.551 -27.372 14.469 1.00 31.39 372 ARG A CA 1
ATOM 2781 C C . ARG A 1 353 ? 37.383 -25.864 14.381 1.00 31.59 372 ARG A C 1
ATOM 2782 O O . ARG A 1 353 ? 38.316 -25.106 14.081 1.00 29.86 372 ARG A O 1
ATOM 2790 N N . THR A 1 354 ? 36.169 -25.443 14.657 1.00 33.61 373 THR A N 1
ATOM 2791 C CA . THR A 1 354 ? 35.773 -24.065 14.494 1.00 35.73 373 THR A CA 1
ATOM 2792 C C . THR A 1 354 ? 36.438 -23.153 15.578 1.00 35.29 373 THR A C 1
ATOM 2793 O O . THR A 1 354 ? 36.712 -21.983 15.345 1.00 36.08 373 THR A O 1
ATOM 2797 N N . SER A 1 355 ? 36.753 -23.747 16.722 1.00 34.26 374 SER A N 1
ATOM 2798 C CA . SER A 1 355 ? 37.588 -23.154 17.769 1.00 33.86 374 SER A CA 1
ATOM 2799 C C . SER A 1 355 ? 39.024 -22.895 17.308 1.00 32.91 374 SER A C 1
ATOM 2800 O O . SER A 1 355 ? 39.733 -22.190 17.992 1.00 31.92 374 SER A O 1
ATOM 2803 N N . HIS A 1 356 ? 39.453 -23.486 16.175 1.00 32.06 375 HIS A N 1
ATOM 2804 C CA . HIS A 1 356 ? 40.821 -23.276 15.665 1.00 31.71 375 HIS A CA 1
ATOM 2805 C C . HIS A 1 356 ? 40.829 -22.841 14.187 1.00 31.78 375 HIS A C 1
ATOM 2806 O O . HIS A 1 356 ? 41.320 -23.587 13.330 1.00 31.70 375 HIS A O 1
ATOM 2813 N N . PRO A 1 357 ? 40.272 -21.623 13.889 1.00 32.02 376 PRO A N 1
ATOM 2814 C CA . PRO A 1 357 ? 39.929 -21.206 12.507 1.00 30.91 376 PRO A CA 1
ATOM 2815 C C . PRO A 1 357 ? 41.088 -21.111 11.532 1.00 31.55 376 PRO A C 1
ATOM 2816 O O . PRO A 1 357 ? 40.864 -20.929 10.325 1.00 31.48 376 PRO A O 1
ATOM 2820 N N . LYS A 1 358 ? 42.311 -21.236 12.029 1.00 31.74 377 LYS A N 1
ATOM 2821 C CA . LYS A 1 358 ? 43.483 -21.065 11.168 1.00 33.17 377 LYS A CA 1
ATOM 2822 C C . LYS A 1 358 ? 44.440 -22.237 11.223 1.00 32.93 377 LYS A C 1
ATOM 2823 O O . LYS A 1 358 ? 45.500 -22.191 10.623 1.00 35.10 377 LYS A O 1
ATOM 2829 N N . ALA A 1 359 ? 44.083 -23.281 11.966 1.00 31.56 378 ALA A N 1
ATOM 2830 C CA . ALA A 1 359 ? 44.895 -24.467 12.026 1.00 30.52 378 ALA A CA 1
ATOM 2831 C C . ALA A 1 359 ? 45.172 -25.048 10.601 1.00 30.17 378 ALA A C 1
ATOM 2832 O O . ALA A 1 359 ? 44.299 -25.040 9.732 1.00 29.78 378 ALA A O 1
ATOM 2834 N N . LEU A 1 360 ? 46.363 -25.599 10.412 1.00 29.47 379 LEU A N 1
ATOM 2835 C CA . LEU A 1 360 ? 46.761 -26.229 9.160 1.00 30.03 379 LEU A CA 1
ATOM 2836 C C . LEU A 1 360 ? 47.286 -27.644 9.426 1.00 30.26 379 LEU A C 1
ATOM 2837 O O . LEU A 1 360 ? 47.647 -27.979 10.565 1.00 31.20 379 LEU A O 1
ATOM 2842 N N . LEU A 1 361 ? 47.332 -28.457 8.384 1.00 30.20 380 LEU A N 1
ATOM 2843 C CA . LEU A 1 361 ? 47.776 -29.844 8.451 1.00 31.08 380 LEU A CA 1
ATOM 2844 C C . LEU A 1 361 ? 49.189 -29.966 7.880 1.00 31.25 380 LEU A C 1
ATOM 2845 O O . LEU A 1 361 ? 49.370 -30.183 6.732 1.00 33.69 380 LEU A O 1
ATOM 2850 N N . LEU A 1 362 ? 50.200 -29.819 8.689 1.00 32.37 381 LEU A N 1
ATOM 2851 C CA . LEU A 1 362 ? 51.568 -29.721 8.220 1.00 32.54 381 LEU A CA 1
ATOM 2852 C C . LEU A 1 362 ? 52.405 -30.607 9.096 1.00 33.37 381 LEU A C 1
ATOM 2853 O O . LEU A 1 362 ? 51.905 -31.103 10.135 1.00 35.05 381 LEU A O 1
ATOM 2858 N N . LEU A 1 363 ? 53.658 -30.840 8.709 1.00 31.79 382 LEU A N 1
ATOM 2859 C CA . LEU A 1 363 ? 54.508 -31.714 9.508 1.00 29.99 382 LEU A CA 1
ATOM 2860 C C . LEU A 1 363 ? 55.390 -30.868 10.392 1.00 30.10 382 LEU A C 1
ATOM 2861 O O . LEU A 1 363 ? 55.893 -29.785 9.971 1.00 30.26 382 LEU A O 1
ATOM 2866 N N . ASN A 1 364 ? 55.600 -31.353 11.614 1.00 28.30 383 ASN A N 1
ATOM 2867 C CA . ASN A 1 364 ? 56.464 -30.669 12.565 1.00 28.17 383 ASN A CA 1
ATOM 2868 C C . ASN A 1 364 ? 57.923 -30.865 12.145 1.00 28.32 383 ASN A C 1
ATOM 2869 O O . ASN A 1 364 ? 58.352 -32.003 12.007 1.00 28.23 383 ASN A O 1
ATOM 2874 N N . PRO A 1 365 ? 58.697 -29.760 11.935 1.00 28.82 384 PRO A N 1
ATOM 2875 C CA . PRO A 1 365 ? 60.098 -29.971 11.550 1.00 29.06 384 PRO A CA 1
ATOM 2876 C C . PRO A 1 365 ? 60.938 -30.625 12.634 1.00 29.86 384 PRO A C 1
ATOM 2877 O O . PRO A 1 365 ? 62.043 -31.065 12.341 1.00 31.43 384 PRO A O 1
ATOM 2881 N N . ALA A 1 366 ? 60.436 -30.700 13.867 1.00 29.75 385 ALA A N 1
ATOM 2882 C CA . ALA A 1 366 ? 61.131 -31.413 14.923 1.00 30.53 385 ALA A CA 1
ATOM 2883 C C . ALA A 1 366 ? 60.914 -32.920 14.849 1.00 30.70 385 ALA A C 1
ATOM 2884 O O . ALA A 1 366 ? 61.724 -33.680 15.400 1.00 30.73 385 ALA A O 1
ATOM 2886 N N . SER A 1 367 ? 59.817 -33.339 14.203 1.00 29.94 386 SER A N 1
ATOM 2887 C CA . SER A 1 367 ? 59.466 -34.753 14.067 1.00 30.02 386 SER A CA 1
ATOM 2888 C C . SER A 1 367 ? 59.864 -35.348 12.725 1.00 30.31 386 SER A C 1
ATOM 2889 O O . SER A 1 367 ? 60.147 -36.561 12.645 1.00 30.10 386 SER A O 1
ATOM 2892 N N . PHE A 1 368 ? 59.858 -34.505 11.681 1.00 29.58 387 PHE A N 1
ATOM 2893 C CA . PHE A 1 368 ? 60.112 -34.942 10.312 1.00 30.02 387 PHE A CA 1
ATOM 2894 C C . PHE A 1 368 ? 61.139 -34.061 9.625 1.00 31.17 387 PHE A C 1
ATOM 2895 O O . PHE A 1 368 ? 61.290 -32.888 9.969 1.00 31.30 387 PHE A O 1
ATOM 2903 N N . SER A 1 369 ? 61.797 -34.642 8.625 1.00 31.82 388 SER A N 1
ATOM 2904 C CA . SER A 1 369 ? 62.725 -33.952 7.770 1.00 33.48 388 SER A CA 1
ATOM 2905 C C . SER A 1 369 ? 62.389 -34.265 6.295 1.00 34.10 388 SER A C 1
ATOM 2906 O O . SER A 1 369 ? 62.185 -35.427 5.917 1.00 34.15 388 SER A O 1
ATOM 2909 N N . ILE A 1 370 ? 62.270 -33.233 5.467 1.00 34.54 389 ILE A N 1
ATOM 2910 C CA . ILE A 1 370 ? 61.960 -33.462 4.067 1.00 34.46 389 ILE A CA 1
ATOM 2911 C C . ILE A 1 370 ? 63.238 -33.146 3.346 1.00 36.21 389 ILE A C 1
ATOM 2912 O O . ILE A 1 370 ? 63.809 -32.075 3.541 1.00 36.42 389 ILE A O 1
ATOM 2917 N N . GLN A 1 371 ? 63.715 -34.082 2.533 1.00 38.16 390 GLN A N 1
ATOM 2918 C CA . GLN A 1 371 ? 64.990 -33.854 1.867 1.00 40.54 390 GLN A CA 1
ATOM 2919 C C . GLN A 1 371 ? 65.063 -34.407 0.454 1.00 42.09 390 GLN A C 1
ATOM 2920 O O . GLN A 1 371 ? 64.411 -35.406 0.114 1.00 41.06 390 GLN A O 1
ATOM 2926 N N . LEU A 1 372 ? 65.882 -33.755 -0.358 1.00 45.47 391 LEU A N 1
ATOM 2927 C CA . LEU A 1 372 ? 66.153 -34.264 -1.697 1.00 49.57 391 LEU A CA 1
ATOM 2928 C C . LEU A 1 372 ? 67.143 -35.412 -1.665 1.00 52.33 391 LEU A C 1
ATOM 2929 O O . LEU A 1 372 ? 68.246 -35.267 -1.107 1.00 52.99 391 LEU A O 1
ATOM 2934 N N . THR A 1 373 ? 66.750 -36.544 -2.259 1.00 55.49 392 THR A N 1
ATOM 2935 C CA . THR A 1 373 ? 67.647 -37.714 -2.403 1.00 58.78 392 THR A CA 1
ATOM 2936 C C . THR A 1 373 ? 68.763 -37.411 -3.430 1.00 59.66 392 THR A C 1
ATOM 2937 O O . THR A 1 373 ? 68.459 -36.980 -4.550 1.00 59.97 392 THR A O 1
ATOM 2941 N N . PRO A 1 374 ? 70.054 -37.626 -3.049 1.00 60.97 393 PRO A N 1
ATOM 2942 C CA . PRO A 1 374 ? 71.230 -37.322 -3.903 1.00 61.38 393 PRO A CA 1
ATOM 2943 C C . PRO A 1 374 ? 71.114 -37.687 -5.392 1.00 62.82 393 PRO A C 1
ATOM 2944 O O . PRO A 1 374 ? 70.440 -38.667 -5.754 1.00 63.51 393 PRO A O 1
ATOM 2948 N N . GLY A 1 375 ? 71.761 -36.892 -6.245 1.00 63.20 394 GLY A N 1
ATOM 2949 C CA . GLY A 1 375 ? 71.656 -37.075 -7.685 1.00 63.56 394 GLY A CA 1
ATOM 2950 C C . GLY A 1 375 ? 70.295 -36.587 -8.121 1.00 63.75 394 GLY A C 1
ATOM 2951 O O . GLY A 1 375 ? 70.181 -35.861 -9.114 1.00 64.25 394 GLY A O 1
ATOM 2952 N N . GLY A 1 376 ? 69.263 -36.982 -7.373 1.00 63.35 395 GLY A N 1
ATOM 2953 C CA . GLY A 1 376 ? 67.910 -36.477 -7.598 1.00 63.03 395 GLY A CA 1
ATOM 2954 C C . GLY A 1 376 ? 66.816 -37.522 -7.756 1.00 62.29 395 GLY A C 1
ATOM 2955 O O . GLY A 1 376 ? 66.076 -37.503 -8.736 1.00 62.32 395 GLY A O 1
ATOM 2956 N N . GLY A 1 377 ? 66.710 -38.440 -6.797 1.00 61.32 396 GLY A N 1
ATOM 2957 C CA . GLY A 1 377 ? 65.490 -39.233 -6.665 1.00 59.54 396 GLY A CA 1
ATOM 2958 C C . GLY A 1 377 ? 64.399 -38.250 -6.240 1.00 57.88 396 GLY A C 1
ATOM 2959 O O . GLY A 1 377 ? 64.633 -37.039 -6.203 1.00 58.09 396 GLY A O 1
ATOM 2960 N N . PRO A 1 378 ? 63.200 -38.748 -5.916 1.00 56.43 397 PRO A N 1
ATOM 2961 C CA . PRO A 1 378 ? 62.220 -37.800 -5.407 1.00 55.14 397 PRO A CA 1
ATOM 2962 C C . PRO A 1 378 ? 62.540 -37.346 -3.973 1.00 53.78 397 PRO A C 1
ATOM 2963 O O . PRO A 1 378 ? 63.499 -37.842 -3.342 1.00 53.85 397 PRO A O 1
ATOM 2967 N N . LEU A 1 379 ? 61.759 -36.392 -3.475 1.00 51.55 398 LEU A N 1
ATOM 2968 C CA . LEU A 1 379 ? 61.875 -35.974 -2.094 1.00 49.52 398 LEU A CA 1
ATOM 2969 C C . LEU A 1 379 ? 61.509 -37.170 -1.254 1.00 49.03 398 LEU A C 1
ATOM 2970 O O . LEU A 1 379 ? 60.528 -37.873 -1.543 1.00 48.71 398 LEU A O 1
ATOM 2975 N N . SER A 1 380 ? 62.337 -37.408 -0.241 1.00 48.16 399 SER A N 1
ATOM 2976 C CA . SER A 1 380 ? 62.013 -38.353 0.821 1.00 47.55 399 SER A CA 1
ATOM 2977 C C . SER A 1 380 ? 61.501 -37.643 2.073 1.00 46.95 399 SER A C 1
ATOM 2978 O O . SER A 1 380 ? 61.816 -36.479 2.369 1.00 46.85 399 SER A O 1
ATOM 2981 N N . LEU A 1 381 ? 60.700 -38.385 2.803 1.00 45.73 400 LEU A N 1
ATOM 2982 C CA . LEU A 1 381 ? 60.306 -38.000 4.098 1.00 44.51 400 LEU A CA 1
ATOM 2983 C C . LEU A 1 381 ? 60.996 -38.961 5.104 1.00 44.56 400 LEU A C 1
ATOM 2984 O O . LEU A 1 381 ? 60.895 -40.187 4.959 1.00 44.46 400 LEU A O 1
ATOM 2989 N N . ARG A 1 382 ? 61.722 -38.401 6.080 1.00 44.05 401 ARG A N 1
ATOM 2990 C CA . ARG A 1 382 ? 62.276 -39.170 7.213 1.00 44.30 401 ARG A CA 1
ATOM 2991 C C . ARG A 1 382 ? 61.647 -38.740 8.552 1.00 42.74 401 ARG A C 1
ATOM 2992 O O . ARG A 1 382 ? 61.321 -37.563 8.761 1.00 41.92 401 ARG A O 1
ATOM 3000 N N . GLY A 1 383 ? 61.528 -39.696 9.466 1.00 41.38 402 GLY A N 1
ATOM 3001 C CA . GLY A 1 383 ? 60.996 -39.428 10.794 1.00 39.43 402 GLY A CA 1
ATOM 3002 C C . GLY A 1 383 ? 59.638 -40.059 11.061 1.00 38.23 402 GLY A C 1
ATOM 3003 O O . GLY A 1 383 ? 59.241 -41.029 10.402 1.00 37.34 402 GLY A O 1
ATOM 3004 N N . ALA A 1 384 ? 58.926 -39.489 12.035 1.00 36.92 403 ALA A N 1
ATOM 3005 C CA . ALA A 1 384 ? 57.734 -40.107 12.579 1.00 35.66 403 ALA A CA 1
ATOM 3006 C C . ALA A 1 384 ? 56.827 -39.093 13.259 1.00 34.91 403 ALA A C 1
ATOM 3007 O O . ALA A 1 384 ? 57.282 -38.122 13.841 1.00 34.61 403 ALA A O 1
ATOM 3009 N N . LEU A 1 385 ? 55.527 -39.332 13.199 1.00 34.39 404 LEU A N 1
ATOM 3010 C CA . LEU A 1 385 ? 54.581 -38.475 13.887 1.00 34.23 404 LEU A CA 1
ATOM 3011 C C . LEU A 1 385 ? 54.689 -38.718 15.386 1.00 34.92 404 LEU A C 1
ATOM 3012 O O . LEU A 1 385 ? 54.460 -39.843 15.847 1.00 35.97 404 LEU A O 1
ATOM 3017 N N . SER A 1 386 ? 55.041 -37.681 16.143 1.00 34.22 405 SER A N 1
ATOM 3018 C CA . SER A 1 386 ? 55.215 -37.831 17.575 1.00 34.23 405 SER A CA 1
ATOM 3019 C C . SER A 1 386 ? 53.863 -37.939 18.237 1.00 33.77 405 SER A C 1
ATOM 3020 O O . SER A 1 386 ? 52.863 -37.610 17.629 1.00 34.32 405 SER A O 1
ATOM 3023 N N . LEU A 1 387 ? 53.839 -38.427 19.478 1.00 33.83 406 LEU A N 1
ATOM 3024 C CA . LEU A 1 387 ? 52.638 -38.382 20.315 1.00 33.10 406 LEU A CA 1
ATOM 3025 C C . LEU A 1 387 ? 52.173 -36.929 20.586 1.00 32.19 406 LEU A C 1
ATOM 3026 O O . LEU A 1 387 ? 51.013 -36.670 20.587 1.00 32.14 406 LEU A O 1
ATOM 3031 N N . GLU A 1 388 ? 53.074 -35.980 20.751 1.00 32.67 407 GLU A N 1
ATOM 3032 C CA . GLU A 1 388 ? 52.688 -34.556 20.825 1.00 33.45 407 GLU A CA 1
ATOM 3033 C C . GLU A 1 388 ? 52.091 -33.978 19.517 1.00 33.66 407 GLU A C 1
ATOM 3034 O O . GLU A 1 388 ? 51.207 -33.113 19.580 1.00 34.19 407 GLU A O 1
ATOM 3040 N N . ASP A 1 389 ? 52.610 -34.403 18.366 1.00 32.85 408 ASP A N 1
ATOM 3041 C CA . ASP A 1 389 ? 52.012 -34.023 17.065 1.00 34.16 408 ASP A CA 1
ATOM 3042 C C . ASP A 1 389 ? 50.604 -34.528 17.015 1.00 34.20 408 ASP A C 1
ATOM 3043 O O . ASP A 1 389 ? 49.703 -33.800 16.646 1.00 35.71 408 ASP A O 1
ATOM 3048 N N . GLN A 1 390 ? 50.412 -35.788 17.393 1.00 34.48 409 GLN A N 1
ATOM 3049 C CA . GLN A 1 390 ? 49.079 -36.378 17.412 1.00 35.27 409 GLN A CA 1
ATOM 3050 C C . GLN A 1 390 ? 48.127 -35.660 18.400 1.00 34.02 409 GLN A C 1
ATOM 3051 O O . GLN A 1 390 ? 46.992 -35.381 18.086 1.00 34.73 409 GLN A O 1
ATOM 3057 N N . ALA A 1 391 ? 48.607 -35.347 19.588 1.00 33.59 410 ALA A N 1
ATOM 3058 C CA . ALA A 1 391 ? 47.855 -34.528 20.570 1.00 32.49 410 ALA A CA 1
ATOM 3059 C C . ALA A 1 391 ? 47.458 -33.142 19.989 1.00 32.36 410 ALA A C 1
ATOM 3060 O O . ALA A 1 391 ? 46.324 -32.679 20.153 1.00 32.43 410 ALA A O 1
ATOM 3062 N N . GLN A 1 392 ? 48.376 -32.487 19.288 1.00 32.16 411 GLN A N 1
ATOM 3063 C CA . GLN A 1 392 ? 48.026 -31.231 18.631 1.00 33.76 411 GLN A CA 1
ATOM 3064 C C . GLN A 1 392 ? 46.918 -31.372 17.543 1.00 32.64 411 GLN A C 1
ATOM 3065 O O . GLN A 1 392 ? 45.984 -30.564 17.500 1.00 31.75 411 GLN A O 1
ATOM 3071 N N . MET A 1 393 ? 46.977 -32.423 16.729 1.00 33.02 412 MET A N 1
ATOM 3072 C CA . MET A 1 393 ? 45.898 -32.726 15.761 1.00 34.34 412 MET A CA 1
ATOM 3073 C C . MET A 1 393 ? 44.554 -32.909 16.455 1.00 33.46 412 MET A C 1
ATOM 3074 O O . MET A 1 393 ? 43.558 -32.392 15.971 1.00 33.04 412 MET A O 1
ATOM 3079 N N . ALA A 1 394 ? 44.530 -33.659 17.565 1.00 31.26 413 ALA A N 1
ATOM 3080 C CA . ALA A 1 394 ? 43.295 -33.882 18.340 1.00 31.23 413 ALA A CA 1
ATOM 3081 C C . ALA A 1 394 ? 42.684 -32.577 18.857 1.00 31.16 413 ALA A C 1
ATOM 3082 O O . ALA A 1 394 ? 41.485 -32.486 19.096 1.00 30.59 413 ALA A O 1
ATOM 3084 N N . VAL A 1 395 ? 43.514 -31.581 19.111 1.00 30.54 414 VAL A N 1
ATOM 3085 C CA . VAL A 1 395 ? 42.934 -30.338 19.527 1.00 31.44 414 VAL A CA 1
ATOM 3086 C C . VAL A 1 395 ? 42.548 -29.421 18.343 1.00 31.01 414 VAL A C 1
ATOM 3087 O O . VAL A 1 395 ? 41.597 -28.638 18.441 1.00 31.87 414 VAL A O 1
ATOM 3091 N N . GLU A 1 396 ? 43.254 -29.506 17.230 1.00 29.09 415 GLU A N 1
ATOM 3092 C CA . GLU A 1 396 ? 42.958 -28.536 16.184 1.00 29.39 415 GLU A CA 1
ATOM 3093 C C . GLU A 1 396 ? 41.880 -28.974 15.188 1.00 29.40 415 GLU A C 1
ATOM 3094 O O . GLU A 1 396 ? 41.204 -28.114 14.602 1.00 28.95 415 GLU A O 1
ATOM 3100 N N . PHE A 1 397 ? 41.709 -30.298 15.078 1.00 27.12 416 PHE A N 1
ATOM 3101 C CA . PHE A 1 397 ? 40.996 -30.987 14.005 1.00 28.03 416 PHE A CA 1
ATOM 3102 C C . PHE A 1 397 ? 39.964 -31.972 14.508 1.00 28.15 416 PHE A C 1
ATOM 3103 O O . PHE A 1 397 ? 40.140 -32.566 15.591 1.00 27.48 416 PHE A O 1
ATOM 3111 N N . LYS A 1 398 ? 38.882 -32.102 13.719 1.00 28.76 417 LYS A N 1
ATOM 3112 C CA . LYS A 1 398 ? 37.880 -33.151 13.842 1.00 29.22 417 LYS A CA 1
ATOM 3113 C C . LYS A 1 398 ? 37.820 -33.899 12.466 1.00 30.13 417 LYS A C 1
ATOM 3114 O O . LYS A 1 398 ? 38.609 -33.598 11.573 1.00 28.72 417 LYS A O 1
ATOM 3120 N N . CYS A 1 399 ? 36.888 -34.853 12.337 1.00 29.64 418 CYS A N 1
ATOM 3121 C CA . CYS A 1 399 ? 36.814 -35.723 11.193 1.00 30.47 418 CYS A CA 1
ATOM 3122 C C . CYS A 1 399 ? 35.583 -35.459 10.351 1.00 31.29 418 CYS A C 1
ATOM 3123 O O . CYS A 1 399 ? 34.493 -35.274 10.866 1.00 30.76 418 CYS A O 1
ATOM 3126 N N . ARG A 1 400 ? 35.775 -35.480 9.035 1.00 32.58 419 ARG A N 1
ATOM 3127 C CA . ARG A 1 400 ? 34.646 -35.617 8.121 1.00 33.27 419 ARG A CA 1
ATOM 3128 C C . ARG A 1 400 ? 34.842 -36.981 7.442 1.00 32.99 419 ARG A C 1
ATOM 3129 O O . ARG A 1 400 ? 35.785 -37.182 6.675 1.00 31.91 419 ARG A O 1
ATOM 3137 N N . CYS A 1 401 ? 33.961 -37.930 7.746 1.00 33.88 420 CYS A N 1
ATOM 3138 C CA . CYS A 1 401 ? 34.193 -39.322 7.339 1.00 34.71 420 CYS A CA 1
ATOM 3139 C C . CYS A 1 401 ? 33.964 -39.523 5.838 1.00 32.87 420 CYS A C 1
ATOM 3140 O O . CYS A 1 401 ? 33.156 -38.836 5.236 1.00 32.64 420 CYS A O 1
ATOM 3143 N N . TYR A 1 402 ? 34.695 -40.444 5.2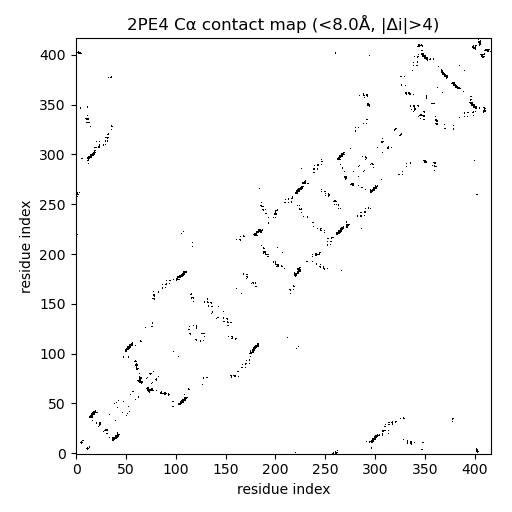42 1.00 31.90 421 TYR A N 1
ATOM 3144 C CA . TYR A 1 402 ? 34.365 -40.868 3.889 1.00 33.36 421 TYR A CA 1
ATOM 3145 C C . TYR A 1 402 ? 32.965 -41.467 3.899 1.00 34.73 421 TYR A C 1
ATOM 3146 O O . TYR A 1 402 ? 32.513 -41.952 4.935 1.00 35.09 421 TYR A O 1
ATOM 3155 N N . PRO A 1 403 ? 32.233 -41.360 2.770 1.00 37.44 422 PRO A N 1
ATOM 3156 C CA . PRO A 1 403 ? 30.920 -41.979 2.714 1.00 37.78 422 PRO A CA 1
ATOM 3157 C C . PRO A 1 403 ? 31.004 -43.465 3.167 1.00 38.92 422 PRO A C 1
ATOM 3158 O O . PRO A 1 403 ? 31.934 -44.210 2.791 1.00 38.32 422 PRO A O 1
ATOM 3162 N N . GLY A 1 404 ? 30.060 -43.857 4.007 1.00 40.40 423 GLY A N 1
ATOM 3163 C CA . GLY A 1 404 ? 30.062 -45.215 4.552 1.00 42.77 423 GLY A CA 1
ATOM 3164 C C . GLY A 1 404 ? 30.640 -45.382 5.954 1.00 42.95 423 GLY A C 1
ATOM 3165 O O . GLY A 1 404 ? 30.510 -46.452 6.537 1.00 43.53 423 GLY A O 1
ATOM 3166 N N . TRP A 1 405 ? 31.289 -44.346 6.492 1.00 42.46 424 TRP A N 1
ATOM 3167 C CA . TRP A 1 405 ? 31.942 -44.465 7.789 1.00 40.91 424 TRP A CA 1
ATOM 3168 C C . TRP A 1 405 ? 31.317 -43.505 8.739 1.00 41.22 424 TRP A C 1
ATOM 3169 O O . TRP A 1 405 ? 30.832 -42.436 8.350 1.00 41.24 424 TRP A O 1
ATOM 3180 N N . GLN A 1 406 ? 31.255 -43.921 9.993 1.00 42.34 425 GLN A N 1
ATOM 3181 C CA . GLN A 1 406 ? 30.460 -43.194 10.982 1.00 44.41 425 GLN A CA 1
ATOM 3182 C C . GLN A 1 406 ? 31.339 -42.247 11.818 1.00 42.20 425 GLN A C 1
ATOM 3183 O O . GLN A 1 406 ? 32.440 -42.611 12.291 1.00 41.04 425 GLN A O 1
ATOM 3189 N N . ALA A 1 407 ? 30.845 -41.026 11.909 1.00 41.93 426 ALA A N 1
ATOM 3190 C CA . ALA A 1 407 ? 31.250 -40.007 12.834 1.00 42.76 426 ALA A CA 1
ATOM 3191 C C . ALA A 1 407 ? 31.082 -40.491 14.280 1.00 43.16 426 ALA A C 1
ATOM 3192 O O . ALA A 1 407 ? 30.205 -41.341 14.541 1.00 43.52 426 ALA A O 1
ATOM 3194 N N . PRO A 1 408 ? 31.891 -39.936 15.231 1.00 42.94 427 PRO A N 1
ATOM 3195 C CA . PRO A 1 408 ? 32.900 -38.869 15.011 1.00 42.01 427 PRO A CA 1
ATOM 3196 C C . PRO A 1 408 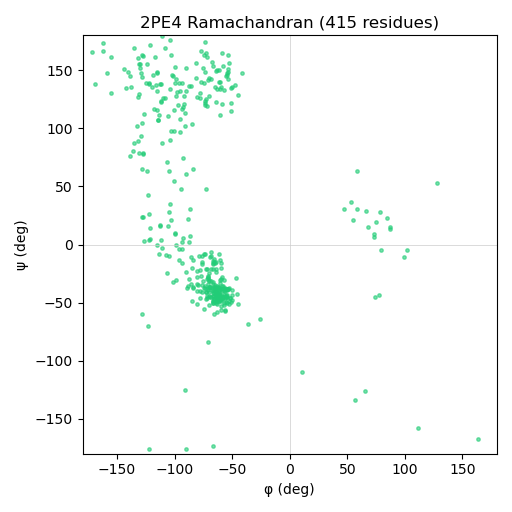? 34.309 -39.269 14.537 1.00 40.87 427 PRO A C 1
ATOM 3197 O O . PRO A 1 408 ? 35.013 -38.395 14.035 1.00 40.07 427 PRO A O 1
ATOM 3201 N N . TRP A 1 409 ? 34.737 -40.528 14.715 1.00 38.96 428 TRP A N 1
ATOM 3202 C CA . TRP A 1 409 ? 36.110 -40.910 14.371 1.00 37.86 428 TRP A CA 1
ATOM 3203 C C . TRP A 1 409 ? 36.281 -41.875 13.175 1.00 35.66 428 TRP A C 1
ATOM 3204 O O . TRP A 1 409 ? 37.398 -42.315 12.919 1.00 33.63 428 TRP A O 1
ATOM 3215 N N . CYS A 1 410 ? 35.192 -42.227 12.506 1.00 35.13 429 CYS A N 1
ATOM 3216 C CA . CYS A 1 410 ? 35.230 -43.008 11.224 1.00 37.26 429 CYS A CA 1
ATOM 3217 C C . CYS A 1 410 ? 35.753 -44.402 11.444 1.00 38.61 429 CYS A C 1
ATOM 3218 O O . CYS A 1 410 ? 36.370 -45.014 10.570 1.00 38.72 429 CYS A O 1
ATOM 3221 N N . GLU A 1 411 ? 35.514 -44.900 12.646 1.00 41.35 430 GLU A N 1
ATOM 3222 C CA . GLU A 1 411 ? 36.069 -46.165 13.066 1.00 44.50 430 GLU A CA 1
ATOM 3223 C C . GLU A 1 411 ? 35.202 -47.324 12.589 1.00 45.03 430 GLU A C 1
ATOM 3224 O O . GLU A 1 411 ? 35.740 -48.354 12.183 1.00 45.31 430 GLU A O 1
ATOM 3230 N N . ARG A 1 412 ? 33.888 -47.132 12.613 1.00 46.10 431 ARG A N 1
ATOM 3231 C CA . ARG A 1 412 ? 32.925 -48.187 12.273 1.00 50.42 431 ARG A CA 1
ATOM 3232 C C . ARG A 1 412 ? 32.175 -47.765 11.022 1.00 50.30 431 ARG A C 1
ATOM 3233 O O . ARG A 1 412 ? 31.910 -46.562 10.839 1.00 49.35 431 ARG A O 1
ATOM 3241 N N . LYS A 1 413 ? 31.777 -48.739 10.194 1.00 51.99 432 LYS A N 1
ATOM 3242 C CA . LYS A 1 413 ? 30.967 -48.437 9.012 1.00 54.16 432 LYS A CA 1
ATOM 3243 C C . LYS A 1 413 ? 29.659 -47.898 9.488 1.00 54.70 432 LYS A C 1
ATOM 3244 O O . LYS A 1 413 ? 29.221 -48.239 10.569 1.00 55.09 432 LYS A O 1
ATOM 3250 N N . SER A 1 414 ? 29.054 -47.022 8.708 1.00 56.66 433 SER A N 1
ATOM 3251 C CA . SER A 1 414 ? 27.804 -46.424 9.106 1.00 60.01 433 SER A CA 1
ATOM 3252 C C . SER A 1 414 ? 26.598 -47.340 8.943 1.00 61.54 433 SER A C 1
ATOM 3253 O O . SER A 1 414 ? 26.664 -48.409 8.295 1.00 60.35 433 SER A O 1
ATOM 3256 N N . MET A 1 415 ? 25.509 -46.879 9.570 1.00 64.58 434 MET A N 1
ATOM 3257 C CA . MET A 1 415 ? 24.217 -47.546 9.616 1.00 68.14 434 MET A CA 1
ATOM 3258 C C . MET A 1 415 ? 23.866 -48.270 8.306 1.00 66.74 434 MET A C 1
ATOM 3259 O O . MET A 1 415 ? 23.859 -49.517 8.244 1.00 67.70 434 MET A O 1
ATOM 3264 N N . TRP A 1 416 ? 23.630 -47.496 7.249 1.00 65.00 435 TRP A N 1
ATOM 3265 C CA . TRP A 1 416 ? 22.935 -48.027 6.075 1.00 62.31 435 TRP A CA 1
ATOM 3266 C C . TRP A 1 416 ? 23.844 -48.383 4.942 1.00 61.22 435 TRP A C 1
ATOM 3267 O O . TRP A 1 416 ? 23.609 -47.986 3.809 1.00 60.36 435 TRP A O 1
ATOM 3278 N N . THR A 1 417 ? 24.821 -49.218 5.271 1.00 60.31 436 THR A N 1
ATOM 3279 C CA . THR A 1 417 ? 25.958 -49.561 4.429 1.00 59.92 436 THR A CA 1
ATOM 3280 C C . THR A 1 417 ? 26.089 -51.059 4.094 1.00 59.41 436 THR A C 1
ATOM 3281 O O . THR A 1 417 ? 25.511 -51.915 4.794 1.00 59.50 436 THR A O 1
#

CATH classification: 3.20.20.70

Secondary structure (DSSP, 8-state):
----SSSBTTBSSEEEEES-HHHHHHHH------TTSSEE--TT--S--SSEEEE-TTSSS---EE-TTS-EETTSSGGGS-HHHHHHHHHHHHHHH---TT--SEEEE---SS-SSGGG--GGGHHHHHHHHHHHHHHSSS--HHHHHHHHHHHHHHHHHHHHHHHHHHHHHHSTTSEEEEBT-S-------SSTT---PPPHHHHHHHHTTHHHHHH-SSBB-B---BGGGTTSS-HHHHHHHHHHHHHHHHHHTT-TT--B--EE-SB-BTS--BPPHHHHIIIIIHHHHTT-SEEEEE--GGGSSSHHHHHHHHHHIIIIIHHHHHHHHHHHHHHHHHHSTTSEEEEE-TTSTT------TTTEEEEE-GGG--EEEEE---HHHHHHHHHHEEEEEPTTB-TTTT-SB-TT-

Solvent-accessible surface area: 18816 Å² total; per-residue (Å²): 111,9,164,73,16,43,14,52,110,92,68,4,2,3,0,0,0,3,1,41,9,60,102,0,89,132,158,49,60,8,81,9,47,42,60,30,16,42,14,77,14,19,23,46,76,63,172,172,34,103,48,19,20,15,4,69,37,105,65,0,7,10,6,0,73,22,40,147,127,10,114,66,44,97,21,0,0,2,40,68,26,52,52,138,53,0,51,62,126,0,79,112,37,0,67,67,24,3,81,48,90,85,14,40,6,9,0,1,0,28,7,97,21,6,44,4,33,11,39,6,0,86,125,126,42,32,37,9,45,90,79,1,71,53,58,5,65,84,136,66,101,135,72,86,73,107,76,8,58,55,50,0,59,99,82,1,29,40,17,0,123,43,4,3,16,17,1,0,92,30,0,47,76,32,16,85,150,1,8,0,0,5,29,16,21,4,24,1,22,0,93,71,9,152,45,142,134,19,62,1,108,7,40,100,33,17,99,53,45,1,76,105,2,28,39,1,3,19,37,2,39,0,3,0,1,12,2,31,3,31,48,89,0,79,79,55,73,55,2,25,68,2,0,49,44,8,0,33,4,0,25,79,2,0,92,79,20,48,0,66,46,3,8,1,0,0,11,1,9,0,6,1,40,125,30,108,90,56,3,63,89,76,7,0,54,44,2,0,0,1,0,3,0,18,2,1,2,0,0,0,0,72,3,10,166,109,10,2,148,62,136,150,34,0,68,40,0,65,92,19,5,55,106,30,0,1,30,9,0,30,33,0,10,13,0,5,34,37,0,2,89,52,24,0,48,33,56,0,24,3,20,24,75,131,80,61,85,129,13,37,4,59,14,58,125,96,23,19,45,43,102,83,54,124,101,53,29,79,31,25,53,147,62,68,34,43,151,138,16,62,64,92,15,51,71,37,2,92,18,67,20,16,33,26,57,56,67,80,112,0,119,130,130,33,150,235,111

Sequence (417 aa):
RSFRGPLLPNRPFTTVWNANTQWCLERHGVDVDVSVFDVVANPGQTFRGPDMTIFYSSQLGTYPYYTPTGEPVFGGLPQNASLIAHLARTFQDILAAIPAPDFSGLAVIDWEAWRPRWAFNWDTKDIYRQRSRALVQAQHPDWPAPQVEAVAQDQFQGAARAWMAGTLQLGRALRPRGLWGFYGFPDCYNYDFLSPNYTGQCPSGIRAQNDQLGWLWGQSRALYPSIYMPAVLEGTGKSQMYVQHRVAEAFRVAVAAGDPNLPVLPYVQIFYDTTNHFLPLDELEHSLGESAAQGAAGVVLWVSWENTRTKESCQAIKEYMDTTLGPFILNVTSGALLCSQALCSGHGRCVRRTSHPKALLLLNPASFSIQLTPGGGPLSLRGALSLEDQAQMAVEFKCRCYPGWQAPWCERKSMWT

Nearest PDB structures (foldseek):
  2pe4-assembly1_A  TM=1.002E+00  e=3.366E-88  Homo sapiens
  9jub-assembly1_A  TM=9.259E-01  e=1.296E-37  Homo sapiens
  2j88-assembly1_A  TM=8.950E-01  e=4.640E-27  Apis mellifera
  2atm-assembly1_A  TM=8.889E-01  e=1.702E-26  Vespula vulgaris
  1fcv-assembly1_A  TM=8.814E-01  e=3.917E-27  Apis mellifera

Radius of gyration: 22.29 Å; Cα contacts (8 Å, |Δi|>4): 799; chains: 1; bounding box: 64×49×54 Å